Protein AF-0000000068473590 (afdb_homodimer)

Foldseek 3Di:
DAAEEEQEVLLDALNVVLVLVVLVVRHAYEQEEQDQVSSVVSQVVSDDNHHYDHAQLLDLVRLLVVQVVCCVRPNQHAEYEYPWFDFDFAAPVPDDPVNLVSRLSGLAVSLVSNCVNNCVRLLVVLGHEYEREAAPCLCVDDGRGVSNVVNRVNNLVVQLVVQVVCVVSHYHGYYDHDPDSVSSNVVSVVSVVVSVPVVDPVCVVVVCVSPPPPVPVVVPDPCVVPPPPPCPPPPD/DAAEEEQEVLLDDLNVVQVLVVLVVRHAYEQEEQDQVSSVVSQVVSDDNHHYDHAQLLDLVRLLVVQVVCCVRPNQHAEYEYPWFDFDFAAPVPDDPVNLVSRLSGLAVSLVSNCVNNCVRLLVVLGHEYEREAAPCLCVDDGRGVSNVVNRVNNLVVQLVVQVVCVVSHYHGYYDHDPDSVSSNVVSVVSVVVSVPVVDPVCVVVVCRSPPPPCPVVVPDPCVPPPPPPCPPPPD

Nearest PDB structures (foldseek):
  4cqm-assembly1_K  TM=9.915E-01  e=1.851E-31  Homo sapiens
  4cqm-assembly1_J  TM=9.877E-01  e=2.670E-31  Homo sapiens
  4cqm-assembly3_N  TM=9.352E-01  e=2.186E-32  Homo sapiens
  4cqm-assembly2_B  TM=9.357E-01  e=5.554E-31  Homo sapiens
  4cqm-assembly2_C  TM=9.367E-01  e=1.022E-30  Homo sapiens

Organism: Equus asinus (NCBI:txid9793)

Solvent-accessible surface area (backbone atoms only — not comparable to full-atom values): 23561 Å² total; per-residue (Å²): 131,83,51,23,33,38,26,36,24,18,50,45,71,65,19,27,54,48,48,53,56,40,47,75,71,65,36,41,37,37,21,23,20,66,50,44,68,54,6,41,53,40,25,58,73,68,46,85,86,37,39,53,40,56,36,52,50,61,34,63,70,42,41,49,51,45,52,52,51,40,35,75,76,75,36,66,58,38,32,40,34,36,44,45,65,64,80,76,80,37,48,65,79,72,50,50,68,70,56,47,50,51,34,37,29,37,37,26,49,10,47,52,47,50,49,34,59,46,41,61,56,15,55,75,65,48,34,30,40,36,37,38,56,44,31,34,60,26,50,61,25,37,63,30,27,25,62,44,2,15,18,30,17,11,40,50,9,21,35,43,2,44,25,60,52,32,48,89,37,50,32,47,38,41,71,43,54,37,84,42,69,68,53,41,49,51,50,50,50,49,53,52,46,45,65,64,42,60,79,46,86,76,41,71,74,60,56,54,60,66,43,78,63,66,58,58,60,62,52,56,59,59,34,57,73,73,51,70,79,70,72,72,77,63,86,115,133,82,50,23,32,38,26,36,25,17,49,46,70,65,18,26,54,49,47,52,55,41,46,74,70,65,37,40,36,37,21,24,20,67,51,45,69,53,6,40,54,40,25,57,73,67,46,83,86,38,38,51,38,55,36,51,50,61,34,62,68,42,42,49,49,46,52,53,51,41,34,75,74,76,37,66,59,38,32,40,34,37,43,45,66,63,80,76,79,37,48,66,79,71,52,51,67,69,58,48,49,50,34,36,30,38,37,27,48,10,47,52,48,49,49,34,56,44,43,62,57,15,56,74,65,46,35,32,39,36,39,38,57,45,30,33,61,24,48,61,24,36,64,30,26,27,62,44,1,15,20,31,17,12,40,50,9,21,36,44,1,43,25,58,54,32,47,88,37,51,33,47,37,40,70,42,54,35,83,42,71,68,53,41,50,51,48,49,50,49,51,51,46,43,66,65,41,61,77,47,84,75,42,71,75,60,58,54,64,64,44,81,63,69,60,55,60,61,56,57,58,60,37,56,77,75,52,71,77,72,70,74,78,64,86,117

pLDDT: mean 77.6, std 26.52, range [18.22, 98.88]

Secondary structure (DSSP, 8-state):
---EEEEETTTSHHHHHHHHHHHHTT-EEEEEESSHHHHHHHHHHH-SS-EEEE--TT-HHHHHHHHHHHHHHT----EEEE---------GGG--HHHHHHHHIIIIIHHHHHHHHHHHHHHHHT-EEEEEE--HHHHH--TT-HHHHHHHHHHHHHHHHHHHHHGGGTEEEEEE--SSHHHHHHHHHHHHHHHHHTTSTTHHHH-GGGS----SHHHHTHHHHH-TT-------/---EEEEETTTSHHHHHHHHHHHHTT-EEEEEESSHHHHHHHHHHH-SS-EEEE--TT-HHHHHHHHHHHHHHT----EEEE---------GGG--HHHHHHHHIIIIIHHHHHHHHHHHHHHHHT-EEEEEE--HHHHH--TT-HHHHHHHHHHHHHHHHHHHHHGGGTEEEEEE--SSHHHHHHHHHHHHHHHHHTTSGGGGTSGGGSS-----HIIIIIHHHH-TT-------

Radius of gyration: 23.12 Å; Cα contacts (8 Å, |Δi|>4): 925; chains: 2; bounding box: 44×67×56 Å

InterPro domains:
  IPR002347 Short-chain dehydrogenase/reductase SDR [PF00106] (3-178)
  IPR002347 Short-chain dehydrogenase/reductase SDR [PR00080] (75-86)
  IPR002347 Short-chain dehydrogenase/reductase SDR [PR00080] (128-136)
  IPR002347 Short-chain dehydrogenase/reductase SDR [PR00080] (148-167)
  IPR002347 Short-chain dehydrogenase/reductase SDR [PR00081] (4-21)
  IPR002347 Short-chain dehydrogenase/reductase SDR [PR00081] (75-86)
  IPR002347 Short-chain dehydrogenase/reductase SDR [PR00081] (122-138)
  IPR002347 Short-chain dehydrogenase/reductase SDR [PR00081] (148-167)
  IPR002347 Short-chain dehydrogenase/reductase SDR [PR00081] (169-186)
  IPR020904 Short-chain dehydrogenase/reductase, conserved site [PS00061] (135-163)
  IPR036291 NAD(P)-binding domain superfamily [SSF51735] (2-178)
  IPR057326 Ketoreductase domain [SM00822] (3-181)

Structure (mmCIF, N/CA/C/O backbone):
data_AF-0000000068473590-model_v1
#
loop_
_entity.id
_entity.type
_entity.pdbx_description
1 polymer 3-ketoacyl-
#
loop_
_atom_site.group_PDB
_atom_site.id
_atom_site.type_symbol
_atom_site.label_atom_id
_atom_site.label_alt_id
_atom_site.label_comp_id
_atom_site.label_asym_id
_atom_site.label_entity_id
_atom_site.label_seq_id
_atom_site.pdbx_PDB_ins_code
_atom_site.Cartn_x
_atom_site.Cartn_y
_atom_site.Cartn_z
_atom_site.occupancy
_atom_site.B_iso_or_equiv
_atom_site.auth_seq_id
_atom_site.auth_comp_id
_atom_site.auth_asym_id
_atom_site.auth_atom_id
_atom_site.pdbx_PDB_model_num
ATOM 1 N N . MET A 1 1 ? 6.012 -30.812 -19.484 1 49.88 1 MET A N 1
ATOM 2 C CA . MET A 1 1 ? 6.145 -30.359 -18.109 1 49.88 1 MET A CA 1
ATOM 3 C C . MET A 1 1 ? 4.828 -29.781 -17.594 1 49.88 1 MET A C 1
ATOM 5 O O . MET A 1 1 ? 4.082 -29.156 -18.359 1 49.88 1 MET A O 1
ATOM 9 N N . ASP A 1 2 ? 4.285 -30.25 -16.391 1 67.5 2 ASP A N 1
ATOM 10 C CA . ASP A 1 2 ? 2.918 -29.969 -15.961 1 67.5 2 ASP A CA 1
ATOM 11 C C . ASP A 1 2 ? 2.742 -28.484 -15.602 1 67.5 2 ASP A C 1
ATOM 13 O O . ASP A 1 2 ? 3.674 -27.844 -15.109 1 67.5 2 ASP A O 1
ATOM 17 N N . LYS A 1 3 ? 1.815 -27.906 -16.234 1 87.5 3 LYS A N 1
ATOM 18 C CA . LYS A 1 3 ? 1.418 -26.531 -15.961 1 87.5 3 LYS A CA 1
ATOM 19 C C . LYS A 1 3 ? 0.655 -26.422 -14.641 1 87.5 3 LYS A C 1
ATOM 21 O O . LYS A 1 3 ? -0.465 -26.922 -14.523 1 87.5 3 LYS A O 1
ATOM 26 N N . VAL A 1 4 ? 1.404 -25.969 -13.578 1 95.5 4 VAL A N 1
ATOM 27 C CA . VAL A 1 4 ? 0.771 -25.828 -12.273 1 95.5 4 VAL A CA 1
ATOM 28 C C . VAL A 1 4 ? 0.423 -24.359 -12.023 1 95.5 4 VAL A C 1
ATOM 30 O O . VAL A 1 4 ? 1.259 -23.469 -12.219 1 95.5 4 VAL A O 1
ATOM 33 N N . CYS A 1 5 ? -0.823 -24.172 -11.641 1 95.19 5 CYS A N 1
ATOM 34 C CA . CYS A 1 5 ? -1.315 -22.828 -11.344 1 95.19 5 CYS A CA 1
ATOM 35 C C . CYS A 1 5 ? -1.83 -22.734 -9.914 1 95.19 5 CYS A C 1
ATOM 37 O O . CYS A 1 5 ? -2.65 -23.547 -9.492 1 95.19 5 CYS A O 1
ATOM 39 N N . ALA A 1 6 ? -1.298 -21.844 -9.203 1 98.06 6 ALA A N 1
ATOM 40 C CA . ALA A 1 6 ? -1.784 -21.578 -7.855 1 98.06 6 ALA A CA 1
ATOM 41 C C . ALA A 1 6 ? -2.68 -20.328 -7.84 1 98.06 6 ALA A C 1
ATOM 43 O O . ALA A 1 6 ? -2.27 -19.266 -8.281 1 98.06 6 ALA A O 1
ATOM 44 N N . VAL A 1 7 ? -3.887 -20.469 -7.332 1 97 7 VAL A N 1
ATOM 45 C CA . VAL A 1 7 ? -4.828 -19.359 -7.242 1 97 7 VAL A CA 1
ATOM 46 C C . VAL A 1 7 ? -5.148 -19.078 -5.781 1 97 7 VAL A C 1
ATOM 48 O O . VAL A 1 7 ? -6.016 -19.719 -5.188 1 97 7 VAL A O 1
ATOM 51 N N . PHE A 1 8 ? -4.488 -18.141 -5.227 1 98.56 8 PHE A N 1
ATOM 52 C CA . PHE A 1 8 ? -4.848 -17.672 -3.893 1 98.56 8 PHE A CA 1
ATOM 53 C C . PHE A 1 8 ? -6.129 -16.844 -3.941 1 98.56 8 PHE A C 1
ATOM 55 O O . PHE A 1 8 ? -6.219 -15.875 -4.699 1 98.56 8 PHE A O 1
ATOM 62 N N . GLY A 1 9 ? -7.059 -17.219 -3.121 1 96.94 9 GLY A N 1
ATOM 63 C CA . GLY A 1 9 ? -8.398 -16.672 -3.258 1 96.94 9 GLY A CA 1
ATOM 64 C C . GLY A 1 9 ? -9.203 -17.312 -4.367 1 96.94 9 GLY A C 1
ATOM 65 O O . GLY A 1 9 ? -10.008 -16.656 -5.027 1 96.94 9 GLY A O 1
ATOM 66 N N . GLY A 1 10 ? -8.961 -18.547 -4.586 1 95.31 10 GLY A N 1
ATOM 67 C CA . GLY A 1 10 ? -9.531 -19.234 -5.738 1 95.31 10 GLY A CA 1
ATOM 68 C C . GLY A 1 10 ? -10.914 -19.812 -5.469 1 95.31 10 GLY A C 1
ATOM 69 O O . GLY A 1 10 ? -11.539 -20.375 -6.367 1 95.31 10 GLY A O 1
ATOM 70 N N . SER A 1 11 ? -11.422 -19.609 -4.266 1 94.12 11 SER A N 1
ATOM 71 C CA . SER A 1 11 ? -12.664 -20.297 -3.904 1 94.12 11 SER A CA 1
ATOM 72 C C . SER A 1 11 ? -13.883 -19.438 -4.254 1 94.12 11 SER A C 1
ATOM 74 O O . SER A 1 11 ? -15.016 -19.922 -4.246 1 94.12 11 SER A O 1
ATOM 76 N N . ARG A 1 12 ? -13.68 -18.172 -4.531 1 88.5 12 ARG A N 1
ATOM 77 C CA . ARG A 1 12 ? -14.82 -17.312 -4.84 1 88.5 12 ARG A CA 1
ATOM 78 C C . ARG A 1 12 ? -14.406 -16.172 -5.777 1 88.5 12 ARG A C 1
ATOM 80 O O . ARG A 1 12 ? -13.219 -15.992 -6.047 1 88.5 12 ARG A O 1
ATOM 87 N N . GLY A 1 13 ? -15.383 -15.594 -6.391 1 83.25 13 GLY A N 1
ATOM 88 C CA . GLY A 1 13 ? -15.188 -14.359 -7.129 1 83.25 13 GLY A CA 1
ATOM 89 C C . GLY A 1 13 ? -14.273 -14.523 -8.328 1 83.25 13 GLY A C 1
ATOM 90 O O . GLY A 1 13 ? -14.422 -15.469 -9.102 1 83.25 13 GLY A O 1
ATOM 91 N N . ILE A 1 14 ? -13.383 -13.523 -8.406 1 81 14 ILE A N 1
ATOM 92 C CA . ILE A 1 14 ? -12.469 -13.453 -9.539 1 81 14 ILE A CA 1
ATOM 93 C C . ILE A 1 14 ? -11.539 -14.664 -9.531 1 81 14 ILE A C 1
ATOM 95 O O . ILE A 1 14 ? -11.281 -15.266 -10.57 1 81 14 ILE A O 1
ATOM 99 N N . GLY A 1 15 ? -11.109 -15.055 -8.359 1 88.88 15 GLY A N 1
ATOM 100 C CA . GLY A 1 15 ? -10.219 -16.203 -8.242 1 88.88 15 GLY A CA 1
ATOM 101 C C . GLY A 1 15 ? -10.859 -17.5 -8.719 1 88.88 15 GLY A C 1
ATOM 102 O O . GLY A 1 15 ? -10.219 -18.281 -9.414 1 88.88 15 GLY A O 1
ATOM 103 N N . ARG A 1 16 ? -12.062 -17.625 -8.383 1 89.5 16 ARG A N 1
ATOM 104 C CA . ARG A 1 16 ? -12.781 -18.812 -8.812 1 89.5 16 ARG A CA 1
ATOM 105 C C . ARG A 1 16 ? -12.969 -18.828 -10.328 1 89.5 16 ARG A C 1
ATOM 107 O O . ARG A 1 16 ? -12.805 -19.875 -10.969 1 89.5 16 ARG A O 1
ATOM 114 N N . ALA A 1 17 ? -13.297 -17.688 -10.906 1 83.31 17 ALA A N 1
ATOM 115 C CA . ALA A 1 17 ? -13.469 -17.578 -12.352 1 83.31 17 ALA A CA 1
ATOM 116 C C . ALA A 1 17 ? -12.156 -17.875 -13.086 1 83.31 17 ALA A C 1
ATOM 118 O O . ALA A 1 17 ? -12.156 -18.562 -14.102 1 83.31 17 ALA A O 1
ATOM 119 N N . VAL A 1 18 ? -11.07 -17.406 -12.547 1 84.69 18 VAL A N 1
ATOM 120 C CA . VAL A 1 18 ? -9.758 -17.656 -13.141 1 84.69 18 VAL A CA 1
ATOM 121 C C . VAL A 1 18 ? -9.422 -19.141 -13.039 1 84.69 18 VAL A C 1
ATOM 123 O O . VAL A 1 18 ? -8.922 -19.734 -14 1 84.69 18 VAL A O 1
ATOM 126 N N . ALA A 1 19 ? -9.766 -19.719 -11.922 1 90.69 19 ALA A N 1
ATOM 127 C CA . ALA A 1 19 ? -9.516 -21.141 -11.727 1 90.69 19 ALA A CA 1
ATOM 128 C C . ALA A 1 19 ? -10.266 -21.969 -12.758 1 90.69 19 ALA A C 1
ATOM 130 O O . ALA A 1 19 ? -9.703 -22.906 -13.344 1 90.69 19 ALA A O 1
ATOM 131 N N . GLN A 1 20 ? -11.492 -21.625 -12.992 1 86.5 20 GLN A N 1
ATOM 132 C CA . GLN A 1 20 ? -12.305 -22.344 -13.969 1 86.5 20 GLN A CA 1
ATOM 133 C C . GLN A 1 20 ? -11.688 -22.234 -15.367 1 86.5 20 GLN A C 1
ATOM 135 O O . GLN A 1 20 ? -11.594 -23.234 -16.078 1 86.5 20 GLN A O 1
ATOM 140 N N . LEU A 1 21 ? -11.281 -21.062 -15.68 1 81.62 21 LEU A N 1
ATOM 141 C CA . LEU A 1 21 ? -10.672 -20.828 -16.984 1 81.62 21 LEU A CA 1
ATOM 142 C C . LEU A 1 21 ? -9.383 -21.625 -17.141 1 81.62 21 LEU A C 1
ATOM 144 O O . LEU A 1 21 ? -9.172 -22.297 -18.156 1 81.62 21 LEU A O 1
ATOM 148 N N . MET A 1 22 ? -8.562 -21.656 -16.125 1 87.31 22 MET A N 1
ATOM 149 C CA . MET A 1 22 ? -7.266 -22.312 -16.188 1 87.31 22 MET A CA 1
ATOM 150 C C . MET A 1 22 ? -7.434 -23.828 -16.203 1 87.31 22 MET A C 1
ATOM 152 O O . MET A 1 22 ? -6.645 -24.547 -16.828 1 87.31 22 MET A O 1
ATOM 156 N N . ALA A 1 23 ? -8.445 -24.281 -15.484 1 89.75 23 ALA A N 1
ATOM 157 C CA . ALA A 1 23 ? -8.742 -25.719 -15.531 1 89.75 23 ALA A CA 1
ATOM 158 C C . ALA A 1 23 ? -9.086 -26.156 -16.953 1 89.75 23 ALA A C 1
ATOM 160 O O . ALA A 1 23 ? -8.617 -27.203 -17.406 1 89.75 23 ALA A O 1
ATOM 161 N N . ARG A 1 24 ? -9.805 -25.359 -17.594 1 82.19 24 ARG A N 1
ATOM 162 C CA . ARG A 1 24 ? -10.203 -25.672 -18.969 1 82.19 24 ARG A CA 1
ATOM 163 C C . ARG A 1 24 ? -9 -25.641 -19.906 1 82.19 24 ARG A C 1
ATOM 165 O O . ARG A 1 24 ? -9 -26.312 -20.938 1 82.19 24 ARG A O 1
ATOM 172 N N . LYS A 1 25 ? -8.016 -24.938 -19.516 1 81.25 25 LYS A N 1
ATOM 173 C CA . LYS A 1 25 ? -6.82 -24.812 -20.328 1 81.25 25 LYS A CA 1
ATOM 174 C C . LYS A 1 25 ? -5.816 -25.922 -20.016 1 81.25 25 LYS A C 1
ATOM 176 O O . LYS A 1 25 ? -4.707 -25.922 -20.547 1 81.25 25 LYS A O 1
ATOM 181 N N . GLY A 1 26 ? -6.133 -26.734 -19.078 1 87.88 26 GLY A N 1
ATOM 182 C CA . GLY A 1 26 ? -5.348 -27.938 -18.859 1 87.88 26 GLY A CA 1
ATOM 183 C C . GLY A 1 26 ? -4.363 -27.797 -17.719 1 87.88 26 GLY A C 1
ATOM 184 O O . GLY A 1 26 ? -3.514 -28.672 -17.516 1 87.88 26 GLY A O 1
ATOM 185 N N . TYR A 1 27 ? -4.453 -26.766 -16.984 1 90.19 27 TYR A N 1
ATOM 186 C CA . TYR A 1 27 ? -3.576 -26.594 -15.828 1 90.19 27 TYR A CA 1
ATOM 187 C C . TYR A 1 27 ? -4.012 -27.5 -14.68 1 90.19 27 TYR A C 1
ATOM 189 O O . TYR A 1 27 ? -5.203 -27.75 -14.5 1 90.19 27 TYR A O 1
ATOM 197 N N . ARG A 1 28 ? -3.047 -27.953 -13.984 1 95.5 28 ARG A N 1
ATOM 198 C CA . ARG A 1 28 ? -3.309 -28.5 -12.648 1 95.5 28 ARG A CA 1
ATOM 199 C C . ARG A 1 28 ? -3.359 -27.375 -11.609 1 95.5 28 ARG A C 1
ATOM 201 O O . ARG A 1 28 ? -2.395 -26.625 -11.453 1 95.5 28 ARG A O 1
ATOM 208 N N . LEU A 1 29 ? -4.469 -27.312 -10.867 1 97 29 LEU A N 1
ATOM 209 C CA . LEU A 1 29 ? -4.703 -26.125 -10.062 1 97 29 LEU A CA 1
ATOM 210 C C . LEU A 1 29 ? -4.555 -26.438 -8.578 1 97 29 LEU A C 1
ATOM 212 O O . LEU A 1 29 ? -4.969 -27.5 -8.117 1 97 29 LEU A O 1
ATOM 216 N N . ALA A 1 30 ? -3.934 -25.516 -7.918 1 98.56 30 ALA A N 1
ATOM 217 C CA . ALA A 1 30 ? -4.059 -25.375 -6.469 1 98.56 30 ALA A CA 1
ATOM 218 C C . ALA A 1 30 ? -5.027 -24.266 -6.102 1 98.56 30 ALA A C 1
ATOM 220 O O . ALA A 1 30 ? -4.781 -23.094 -6.418 1 98.56 30 ALA A O 1
ATOM 221 N N . ILE A 1 31 ? -6.141 -24.641 -5.488 1 98.44 31 ILE A N 1
ATOM 222 C CA . ILE A 1 31 ? -7.117 -23.672 -5.008 1 98.44 31 ILE A CA 1
ATOM 223 C C . ILE A 1 31 ? -6.859 -23.359 -3.535 1 98.44 31 ILE A C 1
ATOM 225 O O . ILE A 1 31 ? -6.984 -24.234 -2.682 1 98.44 31 ILE A O 1
ATOM 229 N N . ILE A 1 32 ? -6.52 -22.094 -3.256 1 98.75 32 ILE A N 1
ATOM 230 C CA . ILE A 1 32 ? -6.141 -21.766 -1.888 1 98.75 32 ILE A CA 1
ATOM 231 C C . ILE A 1 32 ? -7.141 -20.766 -1.31 1 98.75 32 ILE A C 1
ATOM 233 O O . ILE A 1 32 ? -7.512 -19.797 -1.973 1 98.75 32 ILE A O 1
ATOM 237 N N . ALA A 1 33 ? -7.598 -21 -0.138 1 98.19 33 ALA A N 1
ATOM 238 C CA . ALA A 1 33 ? -8.438 -20.109 0.655 1 98.19 33 ALA A CA 1
ATOM 239 C C . ALA A 1 33 ? -8.156 -20.266 2.145 1 98.19 33 ALA A C 1
ATOM 241 O O . ALA A 1 33 ? -7.484 -21.219 2.559 1 98.19 33 ALA A O 1
ATOM 242 N N . ARG A 1 34 ? -8.602 -19.328 2.861 1 97.19 34 ARG A N 1
ATOM 243 C CA . ARG A 1 34 ? -8.422 -19.438 4.305 1 97.19 34 ARG A CA 1
ATOM 244 C C . ARG A 1 34 ? -9.172 -20.641 4.859 1 97.19 34 ARG A C 1
ATOM 246 O O . ARG A 1 34 ? -8.656 -21.344 5.73 1 97.19 34 ARG A O 1
ATOM 253 N N . ASN A 1 35 ? -10.375 -20.828 4.363 1 96.88 35 ASN A N 1
ATOM 254 C CA . ASN A 1 35 ? -11.211 -21.953 4.754 1 96.88 35 ASN A CA 1
ATOM 255 C C . ASN A 1 35 ? -11 -23.156 3.832 1 96.88 35 ASN A C 1
ATOM 257 O O . ASN A 1 35 ? -11.359 -23.109 2.654 1 96.88 35 ASN A O 1
ATOM 261 N N . LEU A 1 36 ? -10.531 -24.25 4.41 1 98 36 LEU A N 1
ATOM 262 C CA . LEU A 1 36 ? -10.18 -25.422 3.615 1 98 36 LEU A CA 1
ATOM 263 C C . LEU A 1 36 ? -11.414 -26.047 2.973 1 98 36 LEU A C 1
ATOM 265 O O . LEU A 1 36 ? -11.367 -26.484 1.819 1 98 36 LEU A O 1
ATOM 269 N N . ASP A 1 37 ? -12.508 -26.062 3.666 1 97.94 37 ASP A N 1
ATOM 270 C CA . ASP A 1 37 ? -13.719 -26.688 3.141 1 97.94 37 ASP A CA 1
ATOM 271 C C . ASP A 1 37 ? -14.234 -25.953 1.914 1 97.94 37 ASP A C 1
ATOM 273 O O . ASP A 1 37 ? -14.695 -26.562 0.952 1 97.94 37 ASP A O 1
ATOM 277 N N . VAL A 1 38 ? -14.148 -24.656 1.978 1 97.25 38 VAL A N 1
ATOM 278 C CA . VAL A 1 38 ? -14.594 -23.844 0.857 1 97.25 38 VAL A CA 1
ATOM 279 C C . VAL A 1 38 ? -13.664 -24.047 -0.336 1 97.25 38 VAL A C 1
ATOM 281 O O . VAL A 1 38 ? -14.117 -24.109 -1.48 1 97.25 38 VAL A O 1
ATOM 284 N N . ALA A 1 39 ? -12.406 -24.172 -0.059 1 98.19 39 ALA A N 1
ATOM 285 C CA . ALA A 1 39 ? -11.43 -24.438 -1.111 1 98.19 39 ALA A CA 1
ATOM 286 C C . ALA A 1 39 ? -11.656 -25.797 -1.739 1 98.19 39 ALA A C 1
ATOM 288 O O . ALA A 1 39 ? -11.578 -25.953 -2.961 1 98.19 39 ALA A O 1
ATOM 289 N N . LYS A 1 40 ? -11.938 -26.797 -0.949 1 98 40 LYS A N 1
ATOM 290 C CA . LYS A 1 40 ? -12.195 -28.141 -1.429 1 98 40 LYS A CA 1
ATOM 291 C C . LYS A 1 40 ? -13.43 -28.188 -2.318 1 98 40 LYS A C 1
ATOM 293 O O . LYS A 1 40 ? -13.438 -28.859 -3.35 1 98 40 LYS A O 1
ATOM 298 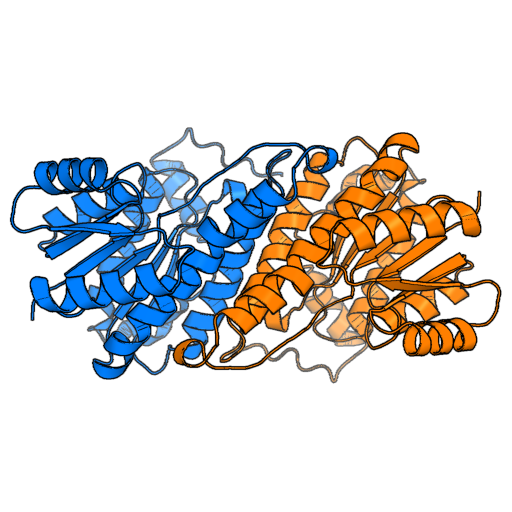N N . ALA A 1 41 ? -14.43 -27.484 -1.838 1 97.5 41 ALA A N 1
ATOM 299 C CA . ALA A 1 41 ? -15.648 -27.438 -2.643 1 97.5 41 ALA A CA 1
ATOM 300 C C . ALA A 1 41 ? -15.375 -26.844 -4.016 1 97.5 41 ALA A C 1
ATOM 302 O O . ALA A 1 41 ? -15.828 -27.375 -5.035 1 97.5 41 ALA A O 1
ATOM 303 N N . ALA A 1 42 ? -14.602 -25.797 -4.051 1 96.75 42 ALA A N 1
ATOM 304 C CA . ALA A 1 42 ? -14.266 -25.125 -5.309 1 96.75 42 ALA A CA 1
ATOM 305 C C . ALA A 1 42 ? -13.406 -26.031 -6.191 1 96.75 42 ALA A C 1
ATOM 307 O O . ALA A 1 42 ? -13.641 -26.125 -7.398 1 96.75 42 ALA A O 1
ATOM 308 N N . ALA A 1 43 ? -12.438 -26.656 -5.613 1 97.75 43 ALA A N 1
ATOM 309 C CA . ALA A 1 43 ? -11.586 -27.578 -6.363 1 97.75 43 ALA A CA 1
ATOM 310 C C . ALA A 1 43 ? -12.406 -28.734 -6.926 1 97.75 43 ALA A C 1
ATOM 312 O O . ALA A 1 43 ? -12.188 -29.172 -8.062 1 97.75 43 ALA A O 1
ATOM 313 N N . GLY A 1 44 ? -13.312 -29.25 -6.172 1 96.69 44 GLY A N 1
ATOM 314 C CA . GLY A 1 44 ? -14.164 -30.344 -6.598 1 96.69 44 GLY A CA 1
ATOM 315 C C . GLY A 1 44 ? -15.039 -30 -7.785 1 96.69 44 GLY A C 1
ATOM 316 O O . GLY A 1 44 ? -15.258 -30.828 -8.672 1 96.69 44 GLY A O 1
ATOM 317 N N . GLU A 1 45 ? -15.531 -28.797 -7.754 1 95.19 45 GLU A N 1
ATOM 318 C CA . GLU A 1 45 ? -16.391 -28.344 -8.836 1 95.19 45 GLU A CA 1
ATOM 319 C C . GLU A 1 45 ? -15.641 -28.281 -10.164 1 95.19 45 GLU A C 1
ATOM 321 O O . GLU A 1 45 ? -16.25 -28.375 -11.234 1 95.19 45 GLU A O 1
ATOM 326 N N . LEU A 1 46 ? -14.398 -28.047 -10.133 1 93.81 46 LEU A N 1
ATOM 327 C CA . LEU A 1 46 ? -13.586 -27.969 -11.344 1 93.81 46 LEU A CA 1
ATOM 328 C C . LEU A 1 46 ? -13.398 -29.344 -11.977 1 93.81 46 LEU A C 1
ATOM 330 O O . LEU A 1 46 ? -13.133 -29.438 -13.172 1 93.81 46 LEU A O 1
ATOM 334 N N . GLY A 1 47 ? -13.461 -30.344 -11.133 1 89.25 47 GLY A N 1
ATOM 335 C CA . GLY A 1 47 ? -13.164 -31.688 -11.625 1 89.25 47 GLY A CA 1
ATOM 336 C C . GLY A 1 47 ? -11.68 -31.938 -11.812 1 89.25 47 GLY A C 1
ATOM 337 O O . GLY A 1 47 ? -10.875 -31 -11.727 1 89.25 47 GLY A O 1
ATOM 338 N N . GLY A 1 48 ? -11.273 -33.125 -11.945 1 87.56 48 GLY A N 1
ATOM 339 C CA . GLY A 1 48 ? -9.891 -33.5 -12.227 1 87.56 48 GLY A CA 1
ATOM 340 C C . GLY A 1 48 ? -9.039 -33.594 -10.969 1 87.56 48 GLY A C 1
ATOM 341 O O . GLY A 1 48 ? -9.555 -33.844 -9.883 1 87.56 48 GLY A O 1
ATOM 342 N N . ASP A 1 49 ? -7.723 -33.344 -11.133 1 90.88 49 ASP A N 1
ATOM 343 C CA . ASP A 1 49 ? -6.746 -33.562 -10.062 1 90.88 49 ASP A CA 1
ATOM 344 C C . ASP A 1 49 ? -6.297 -32.219 -9.469 1 90.88 49 ASP A C 1
ATOM 346 O O . ASP A 1 49 ? -5.109 -32.031 -9.219 1 90.88 49 ASP A O 1
ATOM 350 N N . HIS A 1 50 ? -7.25 -31.391 -9.359 1 97.12 50 HIS A N 1
ATOM 351 C CA . HIS A 1 50 ? -6.953 -30.125 -8.688 1 97.12 50 HIS A CA 1
ATOM 352 C C . HIS A 1 50 ? -6.961 -30.297 -7.168 1 97.12 50 HIS A C 1
ATOM 354 O O . HIS A 1 50 ? -7.695 -31.141 -6.641 1 97.12 50 HIS A O 1
ATOM 360 N N . LEU A 1 51 ? -6.129 -29.531 -6.469 1 98.19 51 LEU A N 1
ATOM 361 C CA . LEU A 1 51 ? -5.992 -29.672 -5.027 1 98.19 51 LEU A CA 1
ATOM 362 C C . LEU A 1 51 ? -6.395 -28.391 -4.305 1 98.19 51 LEU A C 1
ATOM 364 O O . LEU A 1 51 ? -6.344 -27.312 -4.891 1 98.19 51 LEU A O 1
ATOM 368 N N . ALA A 1 52 ? -6.855 -28.609 -3.096 1 98.56 52 ALA A N 1
ATOM 369 C CA . ALA A 1 52 ? -7.238 -27.5 -2.236 1 98.56 52 ALA A CA 1
ATOM 370 C C . ALA A 1 52 ? -6.289 -27.359 -1.05 1 98.56 52 ALA A C 1
ATOM 372 O O . ALA A 1 52 ? -5.832 -28.359 -0.497 1 98.56 52 ALA A O 1
ATOM 373 N N . PHE A 1 53 ? -6.012 -26.125 -0.709 1 98.75 53 PHE A N 1
ATOM 374 C CA . PHE A 1 53 ? -5.16 -25.859 0.442 1 98.75 53 PHE A CA 1
ATOM 375 C C . PHE A 1 53 ? -5.734 -24.719 1.284 1 98.75 53 PHE A C 1
ATOM 377 O O . PHE A 1 53 ? -6.43 -23.844 0.765 1 98.75 53 PHE A O 1
ATOM 384 N N . SER A 1 54 ? -5.5 -24.75 2.576 1 98.62 54 SER A N 1
ATOM 385 C CA . SER A 1 54 ? -5.805 -23.641 3.479 1 98.62 54 SER A CA 1
ATOM 386 C C . SER A 1 54 ? -4.574 -22.781 3.732 1 98.62 54 SER A C 1
ATOM 388 O O . SER A 1 54 ? -3.482 -23.312 3.971 1 98.62 54 SER A O 1
ATOM 390 N N . CYS A 1 55 ? -4.789 -21.438 3.643 1 98.75 55 CYS A N 1
ATOM 391 C CA . CYS A 1 55 ? -3.664 -20.531 3.857 1 98.75 55 CYS A CA 1
ATOM 392 C C . CYS A 1 55 ? -4.148 -19.141 4.211 1 98.75 55 CYS A C 1
ATOM 394 O O . CYS A 1 55 ? -4.996 -18.578 3.516 1 98.75 55 CYS A O 1
ATOM 396 N N . ASP A 1 56 ? -3.709 -18.672 5.305 1 98.62 56 ASP A N 1
ATOM 397 C CA . ASP A 1 56 ? -3.773 -17.234 5.547 1 98.62 56 ASP A CA 1
ATOM 398 C C . ASP A 1 56 ? -2.572 -16.516 4.93 1 98.62 56 ASP A C 1
ATOM 400 O O . ASP A 1 56 ? -1.453 -16.625 5.434 1 98.62 56 ASP A O 1
ATOM 404 N N . VAL A 1 57 ? -2.838 -15.727 3.908 1 98.62 57 VAL A N 1
ATOM 405 C CA . VAL A 1 57 ? -1.752 -15.172 3.107 1 98.62 57 VAL A CA 1
ATOM 406 C C . VAL A 1 57 ? -0.984 -14.133 3.926 1 98.62 57 VAL A C 1
ATOM 408 O O . VAL A 1 57 ? 0.121 -13.734 3.553 1 98.62 57 VAL A O 1
ATOM 411 N N . ALA A 1 58 ? -1.556 -13.641 5.008 1 98.25 58 ALA A N 1
ATOM 412 C CA . ALA A 1 58 ? -0.9 -12.641 5.848 1 98.25 58 ALA A CA 1
ATOM 413 C C . ALA A 1 58 ? 0.141 -13.289 6.758 1 98.25 58 ALA A C 1
ATOM 415 O O . ALA A 1 58 ? 0.874 -12.594 7.461 1 98.25 58 ALA A O 1
ATOM 416 N N . LYS A 1 59 ? 0.177 -14.586 6.762 1 98.5 59 LYS A N 1
ATOM 417 C CA . LYS A 1 59 ? 1.117 -15.32 7.605 1 98.5 59 LYS A CA 1
ATOM 418 C C . LYS A 1 59 ? 2.201 -15.992 6.766 1 98.5 59 LYS A C 1
ATOM 420 O O . LYS A 1 59 ? 1.945 -16.984 6.094 1 98.5 59 LYS A O 1
ATOM 425 N N . GLU A 1 60 ? 3.371 -15.539 6.957 1 98.25 60 GLU A N 1
ATOM 426 C CA . GLU A 1 60 ? 4.484 -15.984 6.121 1 98.25 60 GLU A CA 1
ATOM 427 C C . GLU A 1 60 ? 4.672 -17.5 6.219 1 98.25 60 GLU A C 1
ATOM 429 O O . GLU A 1 60 ? 4.875 -18.172 5.203 1 98.25 60 GLU A O 1
ATOM 434 N N . HIS A 1 61 ? 4.652 -18 7.422 1 98.38 61 HIS A N 1
ATOM 435 C CA . HIS A 1 61 ? 4.902 -19.422 7.602 1 98.38 61 HIS A CA 1
ATOM 436 C C . HIS A 1 61 ? 3.84 -20.266 6.902 1 98.38 61 HIS A C 1
ATOM 438 O O . HIS A 1 61 ? 4.141 -21.328 6.359 1 98.38 61 HIS A O 1
ATOM 444 N N . GLU A 1 62 ? 2.574 -19.812 6.879 1 98.69 62 GLU A N 1
ATOM 445 C CA . GLU A 1 62 ? 1.526 -20.547 6.168 1 98.69 62 GLU A CA 1
ATOM 446 C C . GLU A 1 62 ? 1.753 -20.5 4.66 1 98.69 62 GLU A C 1
ATOM 448 O O . GLU A 1 62 ? 1.562 -21.5 3.969 1 98.69 62 GLU A O 1
ATOM 453 N N . VAL A 1 63 ? 2.195 -19.359 4.156 1 98.81 63 VAL A N 1
ATOM 454 C CA . VAL A 1 63 ? 2.477 -19.203 2.73 1 98.81 63 VAL A CA 1
ATOM 455 C C . VAL A 1 63 ? 3.6 -20.156 2.322 1 98.81 63 VAL A C 1
ATOM 457 O O . VAL A 1 63 ? 3.473 -20.891 1.34 1 98.81 63 VAL A O 1
ATOM 460 N N . GLN A 1 64 ? 4.629 -20.188 3.102 1 98.38 64 GLN A N 1
ATOM 461 C CA . GLN A 1 64 ? 5.77 -21.047 2.803 1 98.38 64 GLN A CA 1
ATOM 462 C C . GLN A 1 64 ? 5.367 -22.516 2.828 1 98.38 64 GLN A C 1
ATOM 464 O O . GLN A 1 64 ? 5.703 -23.281 1.914 1 98.38 64 GLN A O 1
ATOM 469 N N . ASN A 1 65 ? 4.645 -22.906 3.816 1 98.44 65 ASN A N 1
ATOM 470 C CA . ASN A 1 65 ? 4.195 -24.281 3.939 1 98.44 65 ASN A CA 1
ATOM 471 C C . ASN A 1 65 ? 3.297 -24.688 2.773 1 98.44 65 ASN A C 1
ATOM 473 O O . ASN A 1 65 ? 3.395 -25.812 2.266 1 98.44 65 ASN A O 1
ATOM 477 N N . THR A 1 66 ? 2.432 -23.797 2.422 1 98.75 66 THR A N 1
ATOM 478 C CA . THR A 1 66 ? 1.507 -24.078 1.329 1 98.75 66 THR A CA 1
ATOM 479 C C . THR A 1 66 ? 2.264 -24.297 0.022 1 98.75 66 THR A C 1
ATOM 481 O O . THR A 1 66 ? 1.956 -25.219 -0.734 1 98.75 66 THR A O 1
ATOM 484 N N . PHE A 1 67 ? 3.273 -23.5 -0.261 1 98.44 67 PHE A N 1
ATOM 485 C CA . PHE A 1 67 ? 4.066 -23.672 -1.475 1 98.44 67 PHE A CA 1
ATOM 486 C C . PHE A 1 67 ? 4.828 -24.984 -1.448 1 98.44 67 PHE A C 1
ATOM 488 O O . PHE A 1 67 ? 4.953 -25.656 -2.475 1 98.44 67 PHE A O 1
ATOM 495 N N . GLU A 1 68 ? 5.348 -25.328 -0.279 1 97.88 68 GLU A N 1
ATOM 496 C CA . GLU A 1 68 ? 6.035 -26.609 -0.148 1 97.88 68 GLU A CA 1
ATOM 497 C C . GLU A 1 68 ? 5.09 -27.766 -0.437 1 97.88 68 GLU A C 1
ATOM 499 O O . GLU A 1 68 ? 5.441 -28.703 -1.168 1 97.88 68 GLU A O 1
ATOM 504 N N . GLU A 1 69 ? 3.93 -27.688 0.102 1 97.94 69 GLU A N 1
ATOM 505 C CA . GLU A 1 69 ? 2.939 -28.75 -0.11 1 97.94 69 GLU A CA 1
ATOM 506 C C . GLU A 1 69 ? 2.506 -28.812 -1.572 1 97.94 69 GLU A C 1
ATOM 508 O O . GLU A 1 69 ? 2.33 -29.891 -2.127 1 97.94 69 GLU A O 1
ATOM 513 N N . MET A 1 70 ? 2.289 -27.641 -2.182 1 97.38 70 MET A N 1
ATOM 514 C CA . MET A 1 70 ? 1.926 -27.609 -3.596 1 97.38 70 MET A CA 1
ATOM 515 C C . MET A 1 70 ? 3.006 -28.266 -4.453 1 97.38 70 MET A C 1
ATOM 517 O O . MET A 1 70 ? 2.703 -29.062 -5.336 1 97.38 70 MET A O 1
ATOM 521 N N . GLU A 1 71 ? 4.207 -27.891 -4.148 1 95.69 71 GLU A N 1
ATOM 522 C CA . GLU A 1 71 ? 5.312 -28.453 -4.926 1 95.69 71 GLU A CA 1
ATOM 523 C C . GLU A 1 71 ? 5.398 -29.969 -4.77 1 95.69 71 GLU A C 1
ATOM 525 O O . GLU A 1 71 ? 5.633 -30.672 -5.746 1 95.69 71 GLU A O 1
ATOM 530 N N . LYS A 1 72 ? 5.211 -30.453 -3.594 1 96.31 72 LYS A N 1
ATOM 531 C CA . LYS A 1 72 ? 5.285 -31.875 -3.305 1 96.31 72 LYS A CA 1
ATOM 532 C C . LYS A 1 72 ? 4.172 -32.656 -4.02 1 96.31 72 LYS A C 1
ATOM 534 O O . LYS A 1 72 ? 4.395 -33.75 -4.523 1 96.31 72 LYS A O 1
ATOM 539 N N . ASN A 1 73 ? 3.016 -32.062 -4.148 1 96.12 73 ASN A N 1
ATOM 540 C CA . ASN A 1 73 ? 1.84 -32.812 -4.582 1 96.12 73 ASN A CA 1
ATOM 541 C C . ASN A 1 73 ? 1.489 -32.5 -6.039 1 96.12 73 ASN A C 1
ATOM 543 O O . ASN A 1 73 ? 0.88 -33.344 -6.719 1 96.12 73 ASN A O 1
ATOM 547 N N . LEU A 1 74 ? 1.834 -31.344 -6.496 1 95.5 74 LEU A N 1
ATOM 548 C CA . LEU A 1 74 ? 1.433 -30.922 -7.836 1 95.5 74 LEU A CA 1
ATOM 549 C C . LEU A 1 74 ? 2.652 -30.688 -8.719 1 95.5 74 LEU A C 1
ATOM 551 O O . LEU A 1 74 ? 2.615 -30.969 -9.922 1 95.5 74 LEU A O 1
ATOM 555 N N . GLY A 1 75 ? 3.732 -30.266 -8.133 1 94.81 75 GLY A N 1
ATOM 556 C CA . GLY A 1 75 ? 4.91 -29.812 -8.859 1 94.81 75 GLY A CA 1
ATOM 557 C C . GLY A 1 75 ? 5.156 -28.312 -8.734 1 94.81 75 GLY A C 1
ATOM 558 O O . GLY A 1 75 ? 4.426 -27.625 -8.023 1 94.81 75 GLY A O 1
ATOM 559 N N . PRO A 1 76 ? 6.191 -27.844 -9.391 1 95.12 76 PRO A N 1
ATOM 560 C CA . PRO A 1 76 ? 6.547 -26.422 -9.281 1 95.12 76 PRO A CA 1
ATOM 561 C C . PRO A 1 76 ? 5.48 -25.516 -9.875 1 95.12 76 PRO A C 1
ATOM 563 O O . PRO A 1 76 ? 4.977 -25.766 -10.977 1 95.12 76 PRO A O 1
ATOM 566 N N . VAL A 1 77 ? 5.23 -24.438 -9.156 1 95.88 77 VAL A N 1
ATOM 567 C CA . VAL A 1 77 ? 4.234 -23.453 -9.602 1 95.88 77 VAL A CA 1
ATOM 568 C C . VAL A 1 77 ? 4.836 -22.562 -10.68 1 95.88 77 VAL A C 1
ATOM 570 O O . VAL A 1 77 ? 5.863 -21.906 -10.453 1 95.88 77 VAL A O 1
ATOM 573 N N . ASN A 1 78 ? 4.199 -22.516 -11.773 1 91.94 78 ASN A N 1
ATOM 574 C CA . ASN A 1 78 ? 4.703 -21.656 -12.836 1 91.94 78 ASN A CA 1
ATOM 575 C C . ASN A 1 78 ? 3.734 -20.516 -13.141 1 91.94 78 ASN A C 1
ATOM 577 O O . ASN A 1 78 ? 4.078 -19.578 -13.852 1 91.94 78 ASN A O 1
ATOM 581 N N . PHE A 1 79 ? 2.498 -20.625 -12.633 1 92.69 79 PHE A N 1
ATOM 582 C CA . PHE A 1 79 ? 1.501 -19.562 -12.758 1 92.69 79 PHE A CA 1
ATOM 583 C C . PHE A 1 79 ? 0.874 -19.25 -11.406 1 92.69 79 PHE A C 1
ATOM 585 O O . PHE A 1 79 ? 0.304 -20.125 -10.758 1 92.69 79 PHE A O 1
ATOM 592 N N . LEU A 1 80 ? 1.048 -18.031 -10.992 1 96.44 80 LEU A N 1
ATOM 593 C CA . LEU A 1 80 ? 0.534 -17.578 -9.703 1 96.44 80 LEU A CA 1
ATOM 594 C C . LEU A 1 80 ? -0.526 -16.5 -9.875 1 96.44 80 LEU A C 1
ATOM 596 O O . LEU A 1 80 ? -0.298 -15.516 -10.578 1 96.44 80 LEU A O 1
ATOM 600 N N . VAL A 1 81 ? -1.667 -16.703 -9.289 1 93.69 81 VAL A N 1
ATOM 601 C CA . VAL A 1 81 ? -2.736 -15.719 -9.273 1 93.69 81 VAL A CA 1
ATOM 602 C C . VAL A 1 81 ? -3.043 -15.312 -7.832 1 93.69 81 VAL A C 1
ATOM 604 O O . VAL A 1 81 ? -3.438 -16.141 -7.02 1 93.69 81 VAL A O 1
ATOM 607 N N . ASN A 1 82 ? -2.816 -14.086 -7.582 1 96.44 82 ASN A N 1
ATOM 608 C CA . ASN A 1 82 ? -3.18 -13.523 -6.285 1 96.44 82 ASN A CA 1
ATOM 609 C C . ASN A 1 82 ? -4.512 -12.781 -6.352 1 96.44 82 ASN A C 1
ATOM 611 O O . ASN A 1 82 ? -4.559 -11.617 -6.758 1 96.44 82 ASN A O 1
ATOM 615 N N . ALA A 1 83 ? -5.527 -13.445 -5.879 1 92.31 83 ALA A N 1
ATOM 616 C CA . ALA A 1 83 ? -6.867 -12.867 -5.914 1 92.31 83 ALA A CA 1
ATOM 617 C C . ALA A 1 83 ? -7.445 -12.727 -4.512 1 92.31 83 ALA A C 1
ATOM 619 O O . ALA A 1 83 ? -8.547 -12.203 -4.332 1 92.31 83 ALA A O 1
ATOM 620 N N . ALA A 1 84 ? -6.684 -13.258 -3.502 1 95.38 84 ALA A N 1
ATOM 621 C CA . ALA A 1 84 ? -7.129 -13.109 -2.119 1 95.38 84 ALA A CA 1
ATOM 622 C C . ALA A 1 84 ? -7.156 -11.641 -1.705 1 95.38 84 ALA A C 1
ATOM 624 O O . ALA A 1 84 ? -6.227 -10.891 -2.01 1 95.38 84 ALA A O 1
ATOM 625 N N . GLY A 1 85 ? -8.258 -11.242 -1.103 1 93.06 85 GLY A N 1
ATOM 626 C CA . GLY A 1 85 ? -8.375 -9.867 -0.63 1 93.06 85 GLY A CA 1
ATOM 627 C C . GLY A 1 85 ? -9.641 -9.625 0.174 1 93.06 85 GLY A C 1
ATOM 628 O O . GLY A 1 85 ? -10.57 -10.43 0.134 1 93.06 85 GLY A O 1
ATOM 629 N N . ILE A 1 86 ? -9.617 -8.586 0.932 1 93.81 86 ILE A N 1
ATOM 630 C CA . ILE A 1 86 ? -10.758 -8.164 1.728 1 93.81 86 ILE A CA 1
ATOM 631 C C . ILE A 1 86 ? -10.953 -6.656 1.593 1 93.81 86 ILE A C 1
ATOM 633 O O . ILE A 1 86 ? -10.016 -5.93 1.263 1 93.81 86 ILE A O 1
ATOM 637 N N . ASN A 1 87 ? -12.195 -6.285 1.681 1 89.94 87 ASN A N 1
ATOM 638 C CA . ASN A 1 87 ? -12.555 -4.871 1.727 1 89.94 87 ASN A CA 1
ATOM 639 C C . ASN A 1 87 ? -13.477 -4.566 2.904 1 89.94 87 ASN A C 1
ATOM 641 O O . ASN A 1 87 ? -14.414 -5.32 3.18 1 89.94 87 ASN A O 1
ATOM 645 N N . ARG A 1 88 ? -13.133 -3.555 3.639 1 92.38 88 ARG A N 1
ATOM 646 C CA . ARG A 1 88 ? -13.961 -3.031 4.723 1 92.38 88 ARG A CA 1
ATOM 647 C C . ARG A 1 88 ? -14.258 -1.55 4.52 1 92.38 88 ARG A C 1
ATOM 649 O O . ARG A 1 88 ? -13.438 -0.695 4.859 1 92.38 88 ARG A O 1
ATOM 656 N N . ASP A 1 89 ? -15.453 -1.243 4.031 1 91.31 89 ASP A N 1
ATOM 657 C CA . ASP A 1 89 ? -15.836 0.145 3.781 1 91.31 89 ASP A CA 1
ATOM 658 C C . ASP A 1 89 ? -16.031 0.906 5.09 1 91.31 89 ASP A C 1
ATOM 660 O O . ASP A 1 89 ? -16.656 0.399 6.023 1 91.31 89 ASP A O 1
ATOM 664 N N . SER A 1 90 ? -15.469 2.053 5.164 1 96.25 90 SER A N 1
ATOM 665 C CA . SER A 1 90 ? -15.609 2.953 6.305 1 96.25 90 SER A CA 1
ATOM 666 C C . SER A 1 90 ? -14.945 4.297 6.035 1 96.25 90 SER A C 1
ATOM 668 O O . SER A 1 90 ? -13.914 4.359 5.367 1 96.25 90 SER A O 1
ATOM 670 N N . LEU A 1 91 ? -15.602 5.309 6.551 1 96.19 91 LEU A N 1
ATOM 671 C CA . LEU A 1 91 ? -14.891 6.578 6.531 1 96.19 91 LEU A CA 1
ATOM 672 C C . LEU A 1 91 ? -13.594 6.488 7.328 1 96.19 91 LEU A C 1
ATOM 674 O O . LEU A 1 91 ? -13.531 5.793 8.344 1 96.19 91 LEU A O 1
ATOM 678 N N . LEU A 1 92 ? -12.586 7.223 6.875 1 97.56 92 LEU A N 1
ATOM 679 C CA . LEU A 1 92 ? -11.273 7.129 7.504 1 97.56 92 LEU A CA 1
ATOM 680 C C . LEU A 1 92 ? -11.359 7.41 9 1 97.56 92 LEU A C 1
ATOM 682 O O . LEU A 1 92 ? -10.789 6.676 9.805 1 97.56 92 LEU A O 1
ATOM 686 N N . VAL A 1 93 ? -12.141 8.391 9.352 1 97.25 93 VAL A N 1
ATOM 687 C CA . VAL A 1 93 ? -12.203 8.852 10.734 1 97.25 93 VAL A CA 1
ATOM 688 C C . VAL A 1 93 ? -12.805 7.766 11.625 1 97.25 93 VAL A C 1
ATOM 690 O O . VAL A 1 93 ? -12.555 7.734 12.828 1 97.25 93 VAL A O 1
ATOM 693 N N . ARG A 1 94 ? -13.484 6.836 11.031 1 97.25 94 ARG A N 1
ATOM 694 C CA . ARG A 1 94 ? -14.164 5.785 11.789 1 97.25 94 ARG A CA 1
ATOM 695 C C . ARG A 1 94 ? -13.422 4.457 11.672 1 97.25 94 ARG A C 1
ATOM 697 O O . ARG A 1 94 ? -13.766 3.486 12.344 1 97.25 94 ARG A O 1
ATOM 704 N N . THR A 1 95 ? -12.484 4.391 10.844 1 97.69 95 THR A N 1
ATOM 705 C CA . THR A 1 95 ? -11.781 3.141 10.578 1 97.69 95 THR A CA 1
ATOM 706 C C . THR A 1 95 ? -10.859 2.785 11.742 1 97.69 95 THR A C 1
ATOM 708 O O . THR A 1 95 ? -10.07 3.619 12.188 1 97.69 95 THR A O 1
ATOM 711 N N . LYS A 1 96 ? -11 1.562 12.18 1 97.81 96 LYS A N 1
ATOM 712 C CA . LYS A 1 96 ? -10.117 1.08 13.234 1 97.81 96 LYS A CA 1
ATOM 713 C C . LYS A 1 96 ? -8.75 0.702 12.68 1 97.81 96 LYS A C 1
ATOM 715 O O . LYS A 1 96 ? -8.648 0.167 11.578 1 97.81 96 LYS A O 1
ATOM 720 N N . THR A 1 97 ? -7.723 0.904 13.508 1 98.19 97 THR A N 1
ATOM 721 C CA . THR A 1 97 ? -6.363 0.574 13.102 1 98.19 97 THR A CA 1
ATOM 722 C C . THR A 1 97 ? -6.242 -0.913 12.773 1 98.19 97 THR A C 1
ATOM 724 O O . THR A 1 97 ? -5.543 -1.293 11.836 1 98.19 97 THR A O 1
ATOM 727 N N . GLU A 1 98 ? -6.891 -1.742 13.555 1 97.75 98 GLU A N 1
ATOM 728 C CA . GLU A 1 98 ? -6.867 -3.18 13.312 1 97.75 98 GLU A CA 1
ATOM 729 C C . GLU A 1 98 ? -7.406 -3.508 11.922 1 97.75 98 GLU A C 1
ATOM 731 O O . GLU A 1 98 ? -6.91 -4.418 11.258 1 97.75 98 GLU A O 1
ATOM 736 N N . ASP A 1 99 ? -8.414 -2.775 11.5 1 97.56 99 ASP A N 1
ATOM 737 C CA . ASP A 1 99 ? -8.992 -2.969 10.172 1 97.56 99 ASP A CA 1
ATOM 738 C C . ASP A 1 99 ? -8.023 -2.502 9.086 1 97.56 99 ASP A C 1
ATOM 740 O O . ASP A 1 99 ? -7.934 -3.117 8.016 1 97.56 99 ASP A O 1
ATOM 744 N N . MET A 1 100 ? -7.312 -1.436 9.344 1 98.44 100 MET A N 1
ATOM 745 C CA . MET A 1 100 ? -6.301 -0.973 8.398 1 98.44 100 MET A CA 1
ATOM 746 C C . MET A 1 100 ? -5.223 -2.033 8.195 1 98.44 100 MET A C 1
ATOM 748 O O . MET A 1 100 ? -4.914 -2.4 7.062 1 98.44 100 MET A O 1
ATOM 752 N N . VAL A 1 101 ? -4.789 -2.516 9.305 1 98.56 101 VAL A N 1
ATOM 753 C CA . VAL A 1 101 ? -3.689 -3.477 9.289 1 98.56 101 VAL A CA 1
ATOM 754 C C . VAL A 1 101 ? -4.141 -4.77 8.609 1 98.56 101 VAL A C 1
ATOM 756 O O . VAL A 1 101 ? -3.422 -5.328 7.781 1 98.56 101 VAL A O 1
ATOM 759 N N . SER A 1 102 ? -5.328 -5.191 8.945 1 98.12 102 SER A N 1
ATOM 760 C CA . SER A 1 102 ? -5.836 -6.434 8.367 1 98.12 102 SER A CA 1
ATOM 761 C C . SER A 1 102 ? -5.945 -6.336 6.848 1 98.12 102 SER A C 1
ATOM 763 O O . SER A 1 102 ? -5.582 -7.27 6.133 1 98.12 102 SER A O 1
ATOM 765 N N . GLN A 1 103 ? -6.414 -5.254 6.316 1 97.69 103 GLN A N 1
ATOM 766 C CA . GLN A 1 103 ? -6.539 -5.066 4.875 1 97.69 103 GLN A CA 1
ATOM 767 C C . GLN A 1 103 ? -5.168 -4.977 4.211 1 97.69 103 GLN A C 1
ATOM 769 O O . GLN A 1 103 ? -4.945 -5.574 3.158 1 97.69 103 GLN A O 1
ATOM 774 N N . LEU A 1 104 ? -4.246 -4.246 4.824 1 98.5 104 LEU A N 1
ATOM 775 C CA . LEU A 1 104 ? -2.9 -4.129 4.273 1 98.5 104 LEU A CA 1
ATOM 776 C C . LEU A 1 104 ? -2.197 -5.484 4.27 1 98.5 104 LEU A C 1
ATOM 778 O O . LEU A 1 104 ? -1.503 -5.824 3.311 1 98.5 104 LEU A O 1
ATOM 782 N N . HIS A 1 105 ? -2.383 -6.234 5.32 1 98.69 105 HIS A N 1
ATOM 783 C CA . HIS A 1 105 ? -1.701 -7.516 5.445 1 98.69 105 HIS A CA 1
ATOM 784 C C . HIS A 1 105 ? -2.285 -8.547 4.488 1 98.69 105 HIS A C 1
ATOM 786 O O . HIS A 1 105 ? -1.543 -9.281 3.834 1 98.69 105 HIS A O 1
ATOM 792 N N . THR A 1 106 ? -3.559 -8.547 4.379 1 98.19 106 THR A N 1
ATOM 793 C CA . THR A 1 106 ? -4.188 -9.547 3.518 1 98.19 106 THR A CA 1
ATOM 794 C C . THR A 1 106 ? -4.027 -9.164 2.047 1 98.19 106 THR A C 1
ATOM 796 O O . THR A 1 106 ? -3.57 -9.977 1.24 1 98.19 106 THR A O 1
ATOM 799 N N . ASN A 1 107 ? -4.312 -7.898 1.675 1 97.19 107 ASN A N 1
ATOM 800 C CA . ASN A 1 107 ? -4.406 -7.484 0.278 1 97.19 107 ASN A CA 1
ATOM 801 C C . ASN A 1 107 ? -3.029 -7.191 -0.311 1 97.19 107 ASN A C 1
ATOM 803 O O . ASN A 1 107 ? -2.826 -7.316 -1.52 1 97.19 107 ASN A O 1
ATOM 807 N N . LEU A 1 108 ? -2.121 -6.762 0.518 1 98.12 108 LEU A N 1
ATOM 808 C CA . LEU A 1 108 ? -0.849 -6.27 0.003 1 98.12 108 LEU A CA 1
ATOM 809 C C . LEU A 1 108 ? 0.307 -7.141 0.483 1 98.12 108 LEU A C 1
ATOM 811 O O . LEU A 1 108 ? 0.945 -7.828 -0.317 1 98.12 108 LEU A O 1
ATOM 815 N N . LEU A 1 109 ? 0.493 -7.211 1.772 1 98.81 109 LEU A N 1
ATOM 816 C CA . LEU A 1 109 ? 1.557 -8.055 2.299 1 98.81 109 LEU A CA 1
ATOM 817 C C . LEU A 1 109 ? 1.383 -9.5 1.835 1 98.81 109 LEU A C 1
ATOM 819 O O . LEU A 1 109 ? 2.355 -10.156 1.456 1 98.81 109 LEU A O 1
ATOM 823 N N . GLY A 1 110 ? 0.163 -9.977 1.873 1 98.81 110 GLY A N 1
ATOM 824 C CA . GLY A 1 110 ? -0.119 -11.328 1.431 1 98.81 110 GLY A CA 1
ATOM 825 C C . GLY A 1 110 ? 0.377 -11.617 0.026 1 98.81 110 GLY A C 1
ATOM 826 O O . GLY A 1 110 ? 1.051 -12.625 -0.208 1 98.81 110 GLY A O 1
ATOM 827 N N . SER A 1 111 ? 0.083 -10.734 -0.898 1 98.12 111 SER A N 1
ATOM 828 C CA . SER A 1 111 ? 0.544 -10.891 -2.273 1 98.12 111 SER A CA 1
ATOM 829 C C . SER A 1 111 ? 2.066 -10.844 -2.357 1 98.12 111 SER A C 1
ATOM 831 O O . SER A 1 111 ? 2.674 -11.562 -3.15 1 98.12 111 SER A O 1
ATOM 833 N N . MET A 1 112 ? 2.699 -10 -1.563 1 98.69 112 MET A N 1
ATOM 834 C CA . MET A 1 112 ? 4.156 -9.93 -1.551 1 98.69 112 MET A CA 1
ATOM 835 C C . MET A 1 112 ? 4.766 -11.242 -1.068 1 98.69 112 MET A C 1
ATOM 837 O O . MET A 1 112 ? 5.746 -11.727 -1.64 1 98.69 112 MET A O 1
ATOM 841 N N . LEU A 1 113 ? 4.184 -11.797 -0.058 1 98.81 113 LEU A N 1
ATOM 842 C CA . LEU A 1 113 ? 4.688 -13.039 0.514 1 98.81 113 LEU A CA 1
ATOM 843 C C . LEU A 1 113 ? 4.516 -14.195 -0.465 1 98.81 113 LEU A C 1
ATOM 845 O O . LEU A 1 113 ? 5.414 -15.031 -0.613 1 98.81 113 LEU A O 1
ATOM 849 N N . THR A 1 114 ? 3.344 -14.234 -1.118 1 98.81 114 THR A N 1
ATOM 850 C CA . THR A 1 114 ? 3.111 -15.297 -2.092 1 98.81 114 THR A CA 1
ATOM 851 C C . THR A 1 114 ? 4.051 -15.148 -3.287 1 98.81 114 THR A C 1
ATOM 853 O O . THR A 1 114 ? 4.582 -16.141 -3.789 1 98.81 114 THR A O 1
ATOM 856 N N . CYS A 1 115 ? 4.258 -13.938 -3.742 1 98.5 115 CYS A N 1
ATOM 857 C CA . CYS A 1 115 ? 5.203 -13.695 -4.828 1 98.5 115 CYS A CA 1
ATOM 858 C C . CYS A 1 115 ? 6.613 -14.117 -4.426 1 98.5 115 CYS A C 1
ATOM 860 O O . CYS A 1 115 ? 7.32 -14.758 -5.207 1 98.5 115 CYS A O 1
ATOM 862 N N . LYS A 1 116 ? 6.996 -13.742 -3.244 1 98.5 116 LYS A N 1
ATOM 863 C CA . LYS A 1 116 ? 8.32 -14.094 -2.742 1 98.5 116 LYS A CA 1
ATOM 864 C C . LYS A 1 116 ? 8.531 -15.609 -2.744 1 98.5 116 LYS A C 1
ATOM 866 O O . LYS A 1 116 ? 9.57 -16.094 -3.186 1 98.5 116 LYS A O 1
ATOM 871 N N . ALA A 1 117 ? 7.547 -16.312 -2.277 1 98.5 117 ALA A N 1
ATOM 872 C CA . ALA A 1 117 ? 7.629 -17.766 -2.223 1 98.5 117 ALA A CA 1
ATOM 873 C C . ALA A 1 117 ? 7.688 -18.375 -3.623 1 98.5 117 ALA A C 1
ATOM 875 O O . ALA A 1 117 ? 8.469 -19.297 -3.879 1 98.5 117 ALA A O 1
ATOM 876 N N . ALA A 1 118 ? 6.895 -17.859 -4.523 1 98 118 ALA A N 1
ATOM 877 C CA . ALA A 1 118 ? 6.848 -18.359 -5.895 1 98 118 ALA A CA 1
ATOM 878 C C . ALA A 1 118 ? 8.164 -18.094 -6.621 1 98 118 ALA A C 1
ATOM 880 O O . ALA A 1 118 ? 8.602 -18.906 -7.434 1 98 118 ALA A O 1
ATOM 881 N N . MET A 1 119 ? 8.805 -16.984 -6.285 1 96.56 119 MET A N 1
ATOM 882 C CA . MET A 1 119 ? 10.008 -16.531 -6.977 1 96.56 119 MET A CA 1
ATOM 883 C C . MET A 1 119 ? 11.148 -17.531 -6.797 1 96.56 119 MET A C 1
ATOM 885 O O . MET A 1 119 ? 11.961 -17.719 -7.703 1 96.56 119 MET A O 1
ATOM 889 N N . LYS A 1 120 ? 11.148 -18.156 -5.668 1 94.5 120 LYS A N 1
ATOM 890 C CA . LYS A 1 120 ? 12.234 -19.094 -5.398 1 94.5 120 LYS A CA 1
ATOM 891 C C . LYS A 1 120 ? 12.32 -20.156 -6.484 1 94.5 120 LYS A C 1
ATOM 893 O O . LYS A 1 120 ? 13.391 -20.406 -7.051 1 94.5 120 LYS A O 1
ATOM 898 N N . THR A 1 121 ? 11.242 -20.688 -6.801 1 94.06 121 THR A N 1
ATOM 899 C CA . THR A 1 121 ? 11.18 -21.75 -7.797 1 94.06 121 THR A CA 1
ATOM 900 C C . THR A 1 121 ? 11.227 -21.172 -9.211 1 94.06 121 THR A C 1
ATOM 902 O O . THR A 1 121 ? 11.898 -21.719 -10.086 1 94.06 121 THR A O 1
ATOM 905 N N . MET A 1 122 ? 10.602 -20.078 -9.445 1 95.5 122 MET A N 1
ATOM 906 C CA . MET A 1 122 ? 10.492 -19.5 -10.781 1 95.5 122 MET A CA 1
ATOM 907 C C . MET A 1 122 ? 11.852 -19.016 -11.273 1 95.5 122 MET A C 1
ATOM 909 O O . MET A 1 122 ? 12.164 -19.156 -12.461 1 95.5 122 MET A O 1
ATOM 913 N N . ILE A 1 123 ? 12.602 -18.5 -10.352 1 95.56 123 ILE A N 1
ATOM 914 C CA . ILE A 1 123 ? 13.93 -18.031 -10.727 1 95.56 123 ILE A CA 1
ATOM 915 C C . ILE A 1 123 ? 14.805 -19.219 -11.133 1 95.56 123 ILE A C 1
ATOM 917 O O . ILE A 1 123 ? 15.531 -19.141 -12.125 1 95.56 123 ILE A O 1
ATOM 921 N N . GLN A 1 124 ? 14.703 -20.234 -10.414 1 94.25 124 GLN A N 1
ATOM 922 C CA . GLN A 1 124 ? 15.461 -21.453 -10.719 1 94.25 124 GLN A CA 1
ATOM 923 C C . GLN A 1 124 ? 15.07 -22.016 -12.078 1 94.25 124 GLN A C 1
ATOM 925 O O . GLN A 1 124 ? 15.93 -22.453 -12.844 1 94.25 124 GLN A O 1
ATOM 930 N N . GLN A 1 125 ? 13.859 -21.953 -12.406 1 93.5 125 GLN A N 1
ATOM 931 C CA . GLN A 1 125 ? 13.328 -22.531 -13.641 1 93.5 125 GLN A CA 1
ATOM 932 C C . GLN A 1 125 ? 13.422 -21.531 -14.789 1 93.5 125 GLN A C 1
ATOM 934 O O . GLN A 1 125 ? 13.227 -21.891 -15.953 1 93.5 125 GLN A O 1
ATOM 939 N N . GLN A 1 126 ? 13.703 -20.312 -14.508 1 93.75 126 GLN A N 1
ATOM 940 C CA . GLN A 1 126 ? 13.734 -19.234 -15.492 1 93.75 126 GLN A CA 1
ATOM 941 C C . GLN A 1 126 ? 12.43 -19.172 -16.281 1 93.75 126 GLN A C 1
ATOM 943 O O . GLN A 1 126 ? 12.445 -19.125 -17.516 1 93.75 126 GLN A O 1
ATOM 948 N N . ARG A 1 127 ? 11.383 -19.328 -15.555 1 90.69 127 ARG A N 1
ATOM 949 C CA . ARG A 1 127 ? 10.039 -19.266 -16.125 1 90.69 127 ARG A CA 1
ATOM 950 C C . ARG A 1 127 ? 9 -19.031 -15.039 1 90.69 127 ARG A C 1
ATOM 952 O O . ARG A 1 127 ? 9.094 -19.594 -13.945 1 90.69 127 ARG A O 1
ATOM 959 N N . GLY A 1 128 ? 8.055 -18.172 -15.336 1 90.81 128 GLY A N 1
ATOM 960 C CA . GLY A 1 128 ? 6.977 -17.922 -14.398 1 90.81 128 GLY A CA 1
ATOM 961 C C . GLY A 1 128 ? 6.109 -16.734 -14.789 1 90.81 128 GLY A C 1
ATOM 962 O O . GLY A 1 128 ? 6.562 -15.836 -15.5 1 90.81 128 GLY A O 1
ATOM 963 N N . SER A 1 129 ? 4.855 -16.828 -14.391 1 88.62 129 SER A N 1
ATOM 964 C CA . SER A 1 129 ? 3.898 -15.75 -14.602 1 88.62 129 SER A CA 1
ATOM 965 C C . SER A 1 129 ? 3.072 -15.484 -13.352 1 88.62 129 SER A C 1
ATOM 967 O O . SER A 1 129 ? 2.547 -16.422 -12.742 1 88.62 129 SER A O 1
ATOM 969 N N . ILE A 1 130 ? 3.039 -14.234 -13 1 91.88 130 ILE A N 1
ATOM 970 C CA . ILE A 1 130 ? 2.303 -13.828 -11.805 1 91.88 130 ILE A CA 1
ATOM 971 C C . ILE A 1 130 ? 1.243 -12.789 -12.188 1 91.88 130 ILE A C 1
ATOM 973 O O . ILE A 1 130 ? 1.519 -11.867 -12.945 1 91.88 130 ILE A O 1
ATOM 977 N N . VAL A 1 131 ? 0.044 -13.008 -11.68 1 88.62 131 VAL A N 1
ATOM 978 C CA . VAL A 1 131 ? -1.025 -12.023 -11.82 1 88.62 131 VAL A CA 1
ATOM 979 C C . VAL A 1 131 ? -1.519 -11.602 -10.438 1 88.62 131 VAL A C 1
ATOM 981 O O . VAL A 1 131 ? -1.994 -12.438 -9.664 1 88.62 131 VAL A O 1
ATOM 984 N N . ASN A 1 132 ? -1.319 -10.375 -10.133 1 91.31 132 ASN A N 1
ATOM 985 C CA . ASN A 1 132 ? -1.906 -9.758 -8.953 1 91.31 132 ASN A CA 1
ATOM 986 C C . ASN A 1 132 ? -3.225 -9.062 -9.281 1 91.31 132 ASN A C 1
ATOM 988 O O . ASN A 1 132 ? -3.268 -8.172 -10.133 1 91.31 132 ASN A O 1
ATOM 992 N N . VAL A 1 133 ? -4.277 -9.453 -8.594 1 86.19 133 VAL A N 1
ATOM 993 C CA . VAL A 1 133 ? -5.59 -8.891 -8.891 1 86.19 133 VAL A CA 1
ATOM 994 C C . VAL A 1 133 ? -5.801 -7.613 -8.086 1 86.19 133 VAL A C 1
ATOM 996 O O . VAL A 1 133 ? -5.914 -7.656 -6.859 1 86.19 133 VAL A O 1
ATOM 999 N N . GLY A 1 134 ? -5.77 -6.543 -8.828 1 80.56 134 GLY A N 1
ATOM 1000 C CA . GLY A 1 134 ? -6.055 -5.246 -8.242 1 80.56 134 GLY A CA 1
ATOM 1001 C C . GLY A 1 134 ? -7.527 -4.887 -8.273 1 80.56 134 GLY A C 1
ATOM 1002 O O . GLY A 1 134 ? -8.383 -5.75 -8.094 1 80.56 134 GLY A O 1
ATOM 1003 N N . SER A 1 135 ? -7.82 -3.627 -8.188 1 68.44 135 SER A N 1
ATOM 1004 C CA . SER A 1 135 ? -9.18 -3.094 -8.266 1 68.44 135 SER A CA 1
ATOM 1005 C C . SER A 1 135 ? -9.188 -1.7 -8.883 1 68.44 135 SER A C 1
ATOM 1007 O O . SER A 1 135 ? -8.438 -0.821 -8.461 1 68.44 135 SER A O 1
ATOM 1009 N N . ILE A 1 136 ? -10.008 -1.622 -9.906 1 57 136 ILE A N 1
ATOM 1010 C CA . ILE A 1 136 ? -10.125 -0.301 -10.516 1 57 136 ILE A CA 1
ATOM 1011 C C . ILE A 1 136 ? -10.742 0.674 -9.516 1 57 136 ILE A C 1
ATOM 1013 O O . ILE A 1 136 ? -10.281 1.811 -9.383 1 57 136 ILE A O 1
ATOM 1017 N N . ILE A 1 137 ? -11.727 0.209 -8.938 1 60.75 137 ILE A N 1
ATOM 1018 C CA . ILE A 1 137 ? -12.414 1.062 -7.969 1 60.75 137 ILE A CA 1
ATOM 1019 C C . ILE A 1 137 ? -11.445 1.435 -6.84 1 60.75 137 ILE A C 1
ATOM 1021 O O . ILE A 1 137 ? -11.43 2.58 -6.383 1 60.75 137 ILE A O 1
ATOM 1025 N N . GLY A 1 138 ? -10.672 0.504 -6.602 1 65.12 138 GLY A N 1
ATOM 1026 C CA . GLY A 1 138 ? -9.68 0.774 -5.578 1 65.12 138 GLY A CA 1
ATOM 1027 C C . GLY A 1 138 ? -8.625 1.771 -6.02 1 65.12 138 GLY A C 1
ATOM 1028 O O . GLY A 1 138 ? -8.219 2.641 -5.246 1 65.12 138 GLY A O 1
ATOM 1029 N N . LEU A 1 139 ? -8.336 1.727 -7.238 1 65.56 139 LEU A N 1
ATOM 1030 C CA . LEU A 1 139 ? -7.277 2.592 -7.758 1 65.56 139 LEU A CA 1
ATOM 1031 C C . LEU A 1 139 ? -7.805 4.004 -8 1 65.56 139 LEU A C 1
ATOM 1033 O O . LEU A 1 139 ? -7.086 4.984 -7.781 1 65.56 139 LEU A O 1
ATOM 1037 N N . LYS A 1 140 ? -9.023 4.008 -8.391 1 68.94 140 LYS A N 1
ATOM 1038 C CA . LYS A 1 140 ? -9.641 5.32 -8.562 1 68.94 140 LYS A CA 1
ATOM 1039 C C . LYS A 1 140 ? -9.922 5.98 -7.219 1 68.94 140 LYS A C 1
ATOM 1041 O O . LYS A 1 140 ? -9.875 7.207 -7.102 1 68.94 140 LYS A O 1
ATOM 1046 N N . GLY A 1 141 ? -10.109 5.207 -6.289 1 74.19 141 GLY A N 1
ATOM 1047 C CA . GLY A 1 141 ? -10.375 5.707 -4.949 1 74.19 141 GLY A CA 1
ATOM 1048 C C . GLY A 1 141 ? -11.82 6.137 -4.754 1 74.19 141 GLY A C 1
ATOM 1049 O O . GLY A 1 141 ? -12.32 6.984 -5.492 1 74.19 141 GLY A O 1
ATOM 1050 N N . ASN A 1 142 ? -12.492 5.449 -3.848 1 80.12 142 ASN A N 1
ATOM 1051 C CA . ASN A 1 142 ? -13.859 5.816 -3.502 1 80.12 142 ASN A CA 1
ATOM 1052 C C . ASN A 1 142 ? -13.977 6.234 -2.039 1 80.12 142 ASN A C 1
ATOM 1054 O O . ASN A 1 142 ? -13.203 5.777 -1.196 1 80.12 142 ASN A O 1
ATOM 1058 N N . SER A 1 143 ? -14.984 7.176 -1.903 1 87.81 143 SER A N 1
ATOM 1059 C CA . SER A 1 143 ? -15.266 7.551 -0.52 1 87.81 143 SER A CA 1
ATOM 1060 C C . SER A 1 143 ? -15.586 6.328 0.33 1 87.81 143 SER A C 1
ATOM 1062 O O . SER A 1 143 ? -16.359 5.461 -0.085 1 87.81 143 SER A O 1
ATOM 1064 N N . GLY A 1 144 ? -14.906 6.223 1.378 1 93.5 144 GLY A N 1
ATOM 1065 C CA . GLY A 1 144 ? -15.156 5.121 2.293 1 93.5 144 GLY A CA 1
ATOM 1066 C C . GLY A 1 144 ? -14.289 3.906 2.02 1 93.5 144 GLY A 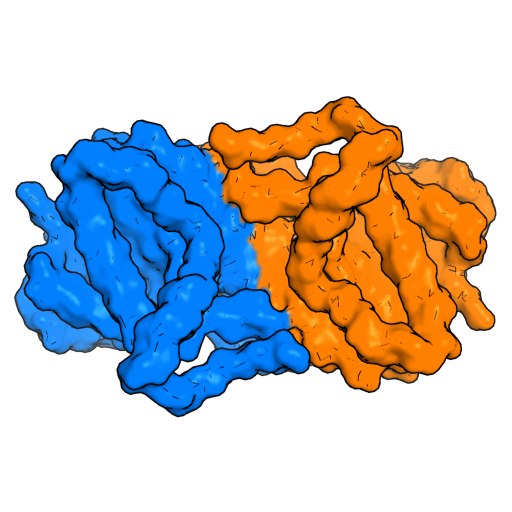C 1
ATOM 1067 O O . GLY A 1 144 ? -14.453 2.863 2.656 1 93.5 144 GLY A O 1
ATOM 1068 N N . GLN A 1 145 ? -13.359 4.074 1.107 1 94.5 145 GLN A N 1
ATOM 1069 C CA . GLN A 1 145 ? -12.5 2.949 0.744 1 94.5 145 GLN A CA 1
ATOM 1070 C C . GLN A 1 145 ? -11.031 3.361 0.73 1 94.5 145 GLN A C 1
ATOM 1072 O O . GLN A 1 145 ? -10.258 2.891 -0.106 1 94.5 145 GLN A O 1
ATOM 1077 N N . SER A 1 146 ? -10.664 4.254 1.598 1 95.56 146 SER A N 1
ATOM 1078 C CA . SER A 1 146 ? -9.305 4.777 1.578 1 95.56 146 SER A CA 1
ATOM 1079 C C . SER A 1 146 ? -8.289 3.684 1.901 1 95.56 146 SER A C 1
ATOM 1081 O O . SER A 1 146 ? -7.242 3.59 1.256 1 95.56 146 SER A O 1
ATOM 1083 N N . VAL A 1 147 ? -8.641 2.76 2.857 1 97.44 147 VAL A N 1
ATOM 1084 C CA . VAL A 1 147 ? -7.715 1.702 3.238 1 97.44 147 VAL A CA 1
ATOM 1085 C C . VAL A 1 147 ? -7.637 0.656 2.129 1 97.44 147 VAL A C 1
ATOM 1087 O O . VAL A 1 147 ? -6.547 0.201 1.771 1 97.44 147 VAL A O 1
ATOM 1090 N N . TYR A 1 148 ? -8.75 0.337 1.638 1 95.12 148 TYR A N 1
ATOM 1091 C CA . TYR A 1 148 ? -8.781 -0.594 0.516 1 95.12 148 TYR A CA 1
ATOM 1092 C C . TYR A 1 148 ? -7.992 -0.05 -0.669 1 95.12 148 TYR A C 1
ATOM 1094 O O . TYR A 1 148 ? -7.18 -0.764 -1.261 1 95.12 148 TYR A O 1
ATOM 1102 N N . SER A 1 149 ? -8.195 1.229 -1.052 1 91.69 149 SER A N 1
ATOM 1103 C CA . SER A 1 149 ? -7.48 1.885 -2.143 1 91.69 149 SER A CA 1
ATOM 1104 C C . SER A 1 149 ? -5.98 1.915 -1.883 1 91.69 149 SER A C 1
ATOM 1106 O O . SER A 1 149 ? -5.18 1.788 -2.812 1 91.69 149 SER A O 1
ATOM 1108 N N . ALA A 1 150 ? -5.637 2.061 -0.646 1 96.31 150 ALA A N 1
ATOM 1109 C CA . ALA A 1 150 ? -4.223 2.002 -0.272 1 96.31 150 ALA A CA 1
ATOM 1110 C C . ALA A 1 150 ? -3.625 0.639 -0.602 1 96.31 150 ALA A C 1
ATOM 1112 O O . ALA A 1 150 ? -2.551 0.555 -1.202 1 96.31 150 ALA A O 1
ATOM 1113 N N . SER A 1 151 ? -4.297 -0.405 -0.221 1 96.62 151 SER A N 1
ATOM 1114 C CA . SER A 1 151 ? -3.787 -1.755 -0.436 1 96.62 151 SER A CA 1
ATOM 1115 C C . SER A 1 151 ? -3.67 -2.072 -1.923 1 96.62 151 SER A C 1
ATOM 1117 O O . SER A 1 151 ? -2.674 -2.648 -2.363 1 96.62 151 SER A O 1
ATOM 1119 N N . LYS A 1 152 ? -4.652 -1.633 -2.637 1 91.31 152 LYS A N 1
ATOM 1120 C CA . LYS A 1 152 ? -4.66 -1.941 -4.062 1 91.31 152 LYS A CA 1
ATOM 1121 C C . LYS A 1 152 ? -3.674 -1.061 -4.824 1 91.31 152 LYS A C 1
ATOM 1123 O O . LYS A 1 152 ? -3.047 -1.509 -5.785 1 91.31 152 LYS A O 1
ATOM 1128 N N . GLY A 1 153 ? -3.582 0.211 -4.449 1 90 153 GLY A N 1
ATOM 1129 C CA . GLY A 1 153 ? -2.516 1.039 -4.988 1 90 153 GLY A CA 1
ATOM 1130 C C . GLY A 1 153 ? -1.131 0.495 -4.695 1 90 153 GLY A C 1
ATOM 1131 O O . GLY A 1 153 ? -0.246 0.535 -5.551 1 90 153 GLY A O 1
ATOM 1132 N N . GLY A 1 154 ? -0.973 0.004 -3.48 1 94.25 154 GLY A N 1
ATOM 1133 C CA . GLY A 1 154 ? 0.282 -0.631 -3.115 1 94.25 154 GLY A CA 1
ATOM 1134 C C . GLY A 1 154 ? 0.61 -1.842 -3.969 1 94.25 154 GLY A C 1
ATOM 1135 O O . GLY A 1 154 ? 1.769 -2.055 -4.332 1 94.25 154 GLY A O 1
ATOM 1136 N N . LEU A 1 155 ? -0.405 -2.529 -4.266 1 93.25 155 LEU A N 1
ATOM 1137 C CA . LEU A 1 155 ? -0.225 -3.707 -5.109 1 93.25 155 LEU A CA 1
ATOM 1138 C C . LEU A 1 155 ? 0.317 -3.314 -6.48 1 93.25 155 LEU A C 1
ATOM 1140 O O . LEU A 1 155 ? 1.179 -4.004 -7.031 1 93.25 155 LEU A O 1
ATOM 1144 N N . VAL A 1 156 ? -0.158 -2.268 -6.988 1 87 156 VAL A N 1
ATOM 1145 C CA . VAL A 1 156 ? 0.305 -1.778 -8.281 1 87 156 VAL A CA 1
ATOM 1146 C C . VAL A 1 156 ? 1.781 -1.396 -8.195 1 87 156 VAL A C 1
ATOM 1148 O O . VAL A 1 156 ? 2.592 -1.833 -9.016 1 87 156 VAL A O 1
ATOM 1151 N N . GLY A 1 157 ? 2.143 -0.588 -7.203 1 88.25 157 GLY A N 1
ATOM 1152 C CA . GLY A 1 157 ? 3.531 -0.205 -7.016 1 88.25 157 GLY A CA 1
ATOM 1153 C C . GLY A 1 157 ? 4.457 -1.392 -6.816 1 88.25 157 GLY A C 1
ATOM 1154 O O . GLY A 1 157 ? 5.527 -1.46 -7.422 1 88.25 157 GLY A O 1
ATOM 1155 N N . PHE A 1 158 ? 4.02 -2.305 -6.082 1 94.5 158 PHE A N 1
ATOM 1156 C CA . PHE A 1 158 ? 4.77 -3.527 -5.824 1 94.5 158 PHE A CA 1
ATOM 1157 C C . PHE A 1 158 ? 5.023 -4.289 -7.121 1 94.5 158 PHE A C 1
ATOM 1159 O O . PHE A 1 158 ? 6.16 -4.652 -7.422 1 94.5 158 PHE A O 1
ATOM 1166 N N . SER A 1 159 ? 3.959 -4.48 -7.797 1 90.56 159 SER A N 1
ATOM 1167 C CA . SER A 1 159 ? 4.012 -5.309 -9 1 90.56 159 SER A CA 1
ATOM 1168 C C . SER A 1 159 ? 4.922 -4.691 -10.055 1 90.56 159 SER A C 1
ATOM 1170 O O . SER A 1 159 ? 5.672 -5.402 -10.727 1 90.56 159 SER A O 1
ATOM 1172 N N . ARG A 1 160 ? 4.848 -3.432 -10.195 1 84.81 160 ARG A N 1
ATOM 1173 C CA . ARG A 1 160 ? 5.695 -2.734 -11.156 1 84.81 160 ARG A CA 1
ATOM 1174 C C . ARG A 1 160 ? 7.172 -2.92 -10.82 1 84.81 160 ARG A C 1
ATOM 1176 O O . ARG A 1 160 ? 7.977 -3.244 -11.695 1 84.81 160 ARG A O 1
ATOM 1183 N N . ALA A 1 161 ? 7.492 -2.707 -9.586 1 89.81 161 ALA A N 1
ATOM 1184 C CA . ALA A 1 161 ? 8.883 -2.844 -9.156 1 89.81 161 ALA A CA 1
ATOM 1185 C C . ALA A 1 161 ? 9.359 -4.289 -9.289 1 89.81 161 ALA A C 1
ATOM 1187 O O . ALA A 1 161 ? 10.477 -4.539 -9.742 1 89.81 161 ALA A O 1
ATOM 1188 N N . LEU A 1 162 ? 8.531 -5.18 -8.961 1 93.25 162 LEU A N 1
ATOM 1189 C CA . LEU A 1 162 ? 8.906 -6.586 -9.031 1 93.25 162 LEU A CA 1
ATOM 1190 C C . LEU A 1 162 ? 9.117 -7.023 -10.477 1 93.25 162 LEU A C 1
ATOM 1192 O O . LEU A 1 162 ? 10.031 -7.793 -10.766 1 93.25 162 LEU A O 1
ATOM 1196 N N . ALA A 1 163 ? 8.203 -6.562 -11.344 1 89.38 163 ALA A N 1
ATOM 1197 C CA . ALA A 1 163 ? 8.344 -6.879 -12.766 1 89.38 163 ALA A CA 1
ATOM 1198 C C . ALA A 1 163 ? 9.727 -6.496 -13.281 1 89.38 163 ALA A C 1
ATOM 1200 O O . ALA A 1 163 ? 10.367 -7.273 -13.984 1 89.38 163 ALA A O 1
ATOM 1201 N N . LYS A 1 164 ? 10.188 -5.324 -12.922 1 85.5 164 LYS A N 1
ATOM 1202 C CA . LYS A 1 164 ? 11.508 -4.871 -13.328 1 85.5 164 LYS A CA 1
ATOM 1203 C C . LYS A 1 164 ? 12.602 -5.738 -12.711 1 85.5 164 LYS A C 1
ATOM 1205 O O . LYS A 1 164 ? 13.586 -6.082 -13.375 1 85.5 164 LYS A O 1
ATOM 1210 N N . GLU A 1 165 ? 12.422 -6.125 -11.539 1 91 165 GLU A N 1
ATOM 1211 C CA . GLU A 1 165 ? 13.422 -6.883 -10.789 1 91 165 GLU A CA 1
ATOM 1212 C C . GLU A 1 165 ? 13.656 -8.258 -11.414 1 91 165 GLU A C 1
ATOM 1214 O O . GLU A 1 165 ? 14.789 -8.75 -11.438 1 91 165 GLU A O 1
ATOM 1219 N N . VAL A 1 166 ? 12.617 -8.789 -12.016 1 92 166 VAL A N 1
ATOM 1220 C CA . VAL A 1 166 ? 12.734 -10.188 -12.422 1 92 166 VAL A CA 1
ATOM 1221 C C . VAL A 1 166 ? 12.68 -10.281 -13.945 1 92 166 VAL A C 1
ATOM 1223 O O . VAL A 1 166 ? 12.609 -11.383 -14.5 1 92 166 VAL A O 1
ATOM 1226 N N . ALA A 1 167 ? 12.711 -9.211 -14.617 1 86 167 ALA A N 1
ATOM 1227 C CA . ALA A 1 167 ? 12.586 -9.156 -16.078 1 86 167 ALA A CA 1
ATOM 1228 C C . ALA A 1 167 ? 13.625 -10.047 -16.75 1 86 167 ALA A C 1
ATOM 1230 O O . ALA A 1 167 ? 13.32 -10.742 -17.719 1 86 167 ALA A O 1
ATOM 1231 N N . ARG A 1 168 ? 14.766 -10.086 -16.203 1 88.62 168 ARG A N 1
ATOM 1232 C CA . ARG A 1 168 ? 15.859 -10.828 -16.828 1 88.62 168 ARG A CA 1
ATOM 1233 C C . ARG A 1 168 ? 15.766 -12.32 -16.516 1 88.62 168 ARG A C 1
ATOM 1235 O O . ARG A 1 168 ? 16.484 -13.125 -17.094 1 88.62 168 ARG A O 1
ATOM 1242 N N . LYS A 1 169 ? 14.883 -12.672 -15.648 1 91.75 169 LYS A N 1
ATOM 1243 C CA . LYS A 1 169 ? 14.742 -14.07 -15.25 1 91.75 169 LYS A CA 1
ATOM 1244 C C . LYS A 1 169 ? 13.578 -14.734 -15.977 1 91.75 169 LYS A C 1
ATOM 1246 O O . LYS A 1 169 ? 13.117 -15.805 -15.57 1 91.75 169 LYS A O 1
ATOM 1251 N N . LYS A 1 170 ? 12.984 -14.078 -16.984 1 88.5 170 LYS A N 1
ATOM 1252 C CA . LYS A 1 170 ? 11.891 -14.586 -17.797 1 88.5 170 LYS A CA 1
ATOM 1253 C C . LYS A 1 170 ? 10.648 -14.844 -16.953 1 88.5 170 LYS A C 1
ATOM 1255 O O . LYS A 1 170 ? 9.969 -15.859 -17.125 1 88.5 170 LYS A O 1
ATOM 1260 N N . ILE A 1 171 ? 10.516 -14.062 -15.945 1 90.06 171 ILE A N 1
ATOM 1261 C CA . ILE A 1 171 ? 9.328 -14.078 -15.102 1 90.06 171 ILE A CA 1
ATOM 1262 C C . ILE A 1 171 ? 8.492 -12.828 -15.367 1 90.06 171 ILE A C 1
ATOM 1264 O O . ILE A 1 171 ? 9.016 -11.719 -15.398 1 90.06 171 ILE A O 1
ATOM 1268 N N . ARG A 1 172 ? 7.199 -13.016 -15.594 1 85.69 172 ARG A N 1
ATOM 1269 C CA . ARG A 1 172 ? 6.285 -11.906 -15.836 1 85.69 172 ARG A CA 1
ATOM 1270 C C . ARG A 1 172 ? 5.445 -11.617 -14.594 1 85.69 172 ARG A C 1
ATOM 1272 O O . ARG A 1 172 ? 4.984 -12.539 -13.922 1 85.69 172 ARG A O 1
ATOM 1279 N N . VAL A 1 173 ? 5.34 -10.336 -14.273 1 89.31 173 VAL A N 1
ATOM 1280 C CA . VAL A 1 173 ? 4.492 -9.883 -13.18 1 89.31 173 VAL A CA 1
ATOM 1281 C C . VAL A 1 173 ? 3.486 -8.859 -13.688 1 89.31 173 VAL A C 1
ATOM 1283 O O . VAL A 1 173 ? 3.871 -7.816 -14.234 1 89.31 173 VAL A O 1
ATOM 1286 N N . ASN A 1 174 ? 2.152 -9.203 -13.5 1 81.81 174 ASN A N 1
ATOM 1287 C CA . ASN A 1 174 ? 1.099 -8.32 -13.992 1 81.81 174 ASN A CA 1
ATOM 1288 C C . ASN A 1 174 ? 0.071 -8.016 -12.906 1 81.81 174 ASN A C 1
ATOM 1290 O O . ASN A 1 174 ? -0.096 -8.789 -11.969 1 81.81 174 ASN A O 1
ATOM 1294 N N . VAL A 1 175 ? -0.42 -6.812 -13.016 1 83 175 VAL A N 1
ATOM 1295 C CA . VAL A 1 175 ? -1.57 -6.441 -12.195 1 83 175 VAL A CA 1
ATOM 1296 C C . VAL A 1 175 ? -2.805 -6.281 -13.086 1 83 175 VAL A C 1
ATOM 1298 O O . VAL A 1 175 ? -2.732 -5.68 -14.156 1 83 175 VAL A O 1
ATOM 1301 N N . VAL A 1 176 ? -3.867 -6.883 -12.625 1 74 176 VAL A N 1
ATOM 1302 C CA . VAL A 1 176 ? -5.133 -6.699 -13.328 1 74 176 VAL A CA 1
ATOM 1303 C C . VAL A 1 176 ? -6.098 -5.902 -12.453 1 74 176 VAL A C 1
ATOM 1305 O O . VAL A 1 176 ? -6.219 -6.164 -11.258 1 74 176 VAL A O 1
ATOM 1308 N N . ALA A 1 177 ? -6.48 -4.816 -12.891 1 64.06 177 ALA A N 1
ATOM 1309 C CA . ALA A 1 177 ? -7.414 -3.975 -12.148 1 64.06 177 ALA A CA 1
ATOM 1310 C C . ALA A 1 177 ? -8.828 -4.109 -12.703 1 64.06 177 ALA A C 1
ATOM 1312 O O . ALA A 1 177 ? -9.188 -3.445 -13.672 1 64.06 177 ALA A O 1
ATOM 1313 N N . PRO A 1 178 ? -9.562 -5.055 -12.133 1 56.84 178 PRO A N 1
ATOM 1314 C CA . PRO A 1 178 ? -10.883 -5.348 -12.695 1 56.84 178 PRO A CA 1
ATOM 1315 C C . PRO A 1 178 ? -11.914 -4.27 -12.383 1 56.84 178 PRO A C 1
ATOM 1317 O O . PRO A 1 178 ? -11.898 -3.697 -11.289 1 56.84 178 PRO A O 1
ATOM 1320 N N . ASP A 1 179 ? -12.43 -3.607 -13.344 1 52.19 179 ASP A N 1
ATOM 1321 C CA . ASP A 1 179 ? -13.68 -2.904 -13.102 1 52.19 179 ASP A CA 1
ATOM 1322 C C . ASP A 1 179 ? -14.859 -3.877 -13.078 1 52.19 179 ASP A C 1
ATOM 1324 O O . 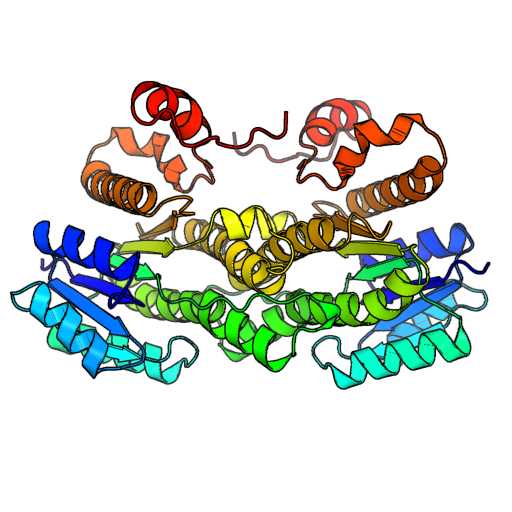ASP A 1 179 ? -15.867 -3.629 -12.414 1 52.19 179 ASP A O 1
ATOM 1328 N N . ASP A 1 180 ? -14.75 -4.945 -13.945 1 47.78 180 ASP A N 1
ATOM 1329 C CA . ASP A 1 180 ? -15.766 -5.98 -14.117 1 47.78 180 ASP A CA 1
ATOM 1330 C C . ASP A 1 180 ? -15.133 -7.355 -14.281 1 47.78 180 ASP A C 1
ATOM 1332 O O . ASP A 1 180 ? -14.016 -7.473 -14.789 1 47.78 180 ASP A O 1
ATOM 1336 N N . LEU A 1 181 ? -15.688 -8.352 -13.594 1 47.19 181 LEU A N 1
ATOM 1337 C CA . LEU A 1 181 ? -15.234 -9.734 -13.602 1 47.19 181 LEU A CA 1
ATOM 1338 C C . LEU A 1 181 ? -14.859 -10.18 -15.016 1 47.19 181 LEU A C 1
ATOM 1340 O O . LEU A 1 181 ? -13.867 -10.875 -15.211 1 47.19 181 LEU A O 1
ATOM 1344 N N . LYS A 1 182 ? -15.656 -9.781 -15.93 1 43.56 182 LYS A N 1
ATOM 1345 C CA . LYS A 1 182 ? -15.438 -10.211 -17.312 1 43.56 182 LYS A CA 1
ATOM 1346 C C . LYS A 1 182 ? -14.109 -9.688 -17.844 1 43.56 182 LYS A C 1
ATOM 1348 O O . LYS A 1 182 ? -13.406 -10.391 -18.562 1 43.56 182 LYS A O 1
ATOM 1353 N N . LEU A 1 183 ? -13.781 -8.5 -17.359 1 46.12 183 LEU A N 1
ATOM 1354 C CA . LEU A 1 183 ? -12.531 -7.898 -17.828 1 46.12 183 LEU A CA 1
ATOM 1355 C C . LEU A 1 183 ? -11.328 -8.609 -17.219 1 46.12 183 LEU A C 1
ATOM 1357 O O . LEU A 1 183 ? -10.312 -8.805 -17.891 1 46.12 183 LEU A O 1
ATOM 1361 N N . VAL A 1 184 ? -11.578 -9.047 -16.078 1 49.69 184 VAL A N 1
ATOM 1362 C CA . VAL A 1 184 ? -10.477 -9.75 -15.43 1 49.69 184 VAL A CA 1
ATOM 1363 C C . VAL A 1 184 ? -10.172 -11.047 -16.188 1 49.69 184 VAL A C 1
ATOM 1365 O O . VAL A 1 184 ? -9.008 -11.352 -16.469 1 49.69 184 VAL A O 1
ATOM 1368 N N . LEU A 1 185 ? -11.195 -11.633 -16.594 1 45.88 185 LEU A N 1
ATOM 1369 C CA . LEU A 1 185 ? -11.023 -12.914 -17.266 1 45.88 185 LEU A CA 1
ATOM 1370 C C . LEU A 1 185 ? -10.383 -12.727 -18.641 1 45.88 185 LEU A C 1
ATOM 1372 O O . LEU A 1 185 ? -9.5 -13.5 -19.031 1 45.88 185 LEU A O 1
ATOM 1376 N N . CYS A 1 186 ? -10.82 -11.695 -19.25 1 43.47 186 CYS A N 1
ATOM 1377 C CA . CYS A 1 186 ? -10.258 -11.414 -20.578 1 43.47 186 CYS A CA 1
ATOM 1378 C C . CYS A 1 186 ? -8.773 -11.086 -20.469 1 43.47 186 CYS A C 1
ATOM 1380 O O . CYS A 1 186 ? -7.973 -11.531 -21.297 1 43.47 186 CYS A O 1
ATOM 1382 N N . LEU A 1 187 ? -8.547 -10.398 -19.453 1 50.22 187 LEU A N 1
ATOM 1383 C CA . LEU A 1 187 ? -7.152 -10 -19.266 1 50.22 187 LEU A CA 1
ATOM 1384 C C . LEU A 1 187 ? -6.285 -11.195 -18.906 1 50.22 187 LEU A C 1
ATOM 1386 O O . LEU A 1 187 ? -5.164 -11.336 -19.406 1 50.22 187 LEU A O 1
ATOM 1390 N N . PHE A 1 188 ? -6.879 -11.984 -18.203 1 48.66 188 PHE A N 1
ATOM 1391 C CA . PHE A 1 188 ? -6.16 -13.203 -17.844 1 48.66 188 PHE A CA 1
ATOM 1392 C C . PHE A 1 188 ? -5.898 -14.062 -19.062 1 48.66 188 PHE A C 1
ATOM 1394 O O . PHE A 1 188 ? -4.82 -14.648 -19.203 1 48.66 188 PHE A O 1
ATOM 1401 N N . LEU A 1 189 ? -6.891 -14.07 -19.922 1 42.88 189 LEU A N 1
ATOM 1402 C CA . LEU A 1 189 ? -6.742 -14.844 -21.141 1 42.88 189 LEU A CA 1
ATOM 1403 C C . LEU A 1 189 ? -5.637 -14.258 -22.016 1 42.88 189 LEU A C 1
ATOM 1405 O O . LEU A 1 189 ? -4.848 -15 -22.609 1 42.88 189 LEU A O 1
ATOM 1409 N N . ARG A 1 190 ? -5.613 -13.023 -22.031 1 45.38 190 ARG A N 1
ATOM 1410 C CA . ARG A 1 190 ? -4.609 -12.359 -22.859 1 45.38 190 ARG A CA 1
ATOM 1411 C C . ARG A 1 190 ? -3.211 -12.57 -22.281 1 45.38 190 ARG A C 1
ATOM 1413 O O . ARG A 1 190 ? -2.256 -12.797 -23.031 1 45.38 190 ARG A O 1
ATOM 1420 N N . LEU A 1 191 ? -3.164 -12.5 -21.031 1 48.78 191 LEU A N 1
ATOM 1421 C CA . LEU A 1 191 ? -1.874 -12.703 -20.375 1 48.78 191 LEU A CA 1
ATOM 1422 C C . LEU A 1 191 ? -1.382 -14.133 -20.594 1 48.78 191 LEU A C 1
ATOM 1424 O O . LEU A 1 191 ? -0.19 -14.352 -20.812 1 48.78 191 LEU A O 1
ATOM 1428 N N . HIS A 1 192 ? -2.262 -15.023 -20.516 1 48.09 192 HIS A N 1
ATOM 1429 C CA . HIS A 1 192 ? -1.926 -16.406 -20.812 1 48.09 192 HIS A CA 1
ATOM 1430 C C . HIS A 1 192 ? -1.464 -16.578 -22.25 1 48.09 192 HIS A C 1
ATOM 1432 O O . HIS A 1 192 ? -0.508 -17.312 -22.516 1 48.09 192 HIS A O 1
ATOM 1438 N N . LEU A 1 193 ? -2.23 -15.852 -23.078 1 42.75 193 LEU A N 1
ATOM 1439 C CA . LEU A 1 193 ? -1.886 -15.93 -24.484 1 42.75 193 LEU A CA 1
ATOM 1440 C C . LEU A 1 193 ? -0.498 -15.352 -24.75 1 42.75 193 LEU A C 1
ATOM 1442 O O . LEU A 1 193 ? 0.257 -15.875 -25.562 1 42.75 193 LEU A O 1
ATOM 1446 N N . LEU A 1 194 ? -0.309 -14.289 -24.031 1 41.56 194 LEU A N 1
ATOM 1447 C CA . LEU A 1 194 ? 0.994 -13.656 -24.219 1 41.56 194 LEU A CA 1
ATOM 1448 C C . LEU A 1 194 ? 2.111 -14.562 -23.703 1 41.56 194 LEU A C 1
ATOM 1450 O O . LEU A 1 194 ? 3.201 -14.594 -24.281 1 41.56 194 LEU A O 1
ATOM 1454 N N . GLN A 1 195 ? 1.914 -15.18 -22.672 1 45.09 195 GLN A N 1
ATOM 1455 C CA . GLN A 1 195 ? 2.891 -16.156 -22.203 1 45.09 195 GLN A CA 1
ATOM 1456 C C . GLN A 1 195 ? 3.115 -17.266 -23.219 1 45.09 195 GLN A C 1
ATOM 1458 O O . GLN A 1 195 ? 4.242 -17.719 -23.406 1 45.09 195 GLN A O 1
ATOM 1463 N N . SER A 1 196 ? 2.033 -17.516 -23.828 1 42.91 196 SER A N 1
ATOM 1464 C CA . SER A 1 196 ? 2.146 -18.547 -24.859 1 42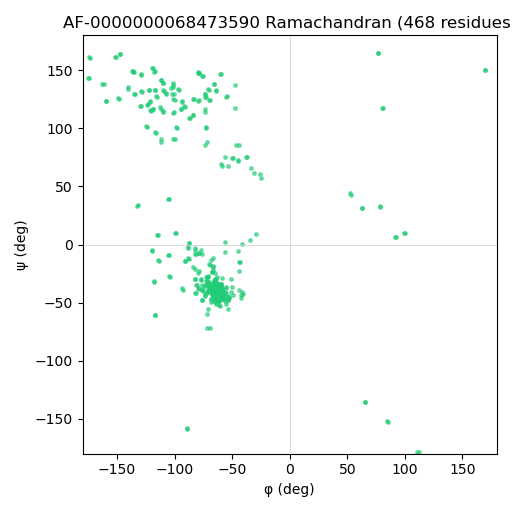.91 196 SER A CA 1
ATOM 1465 C C . SER A 1 196 ? 2.803 -17.984 -26.125 1 42.91 196 SER A C 1
ATOM 1467 O O . SER A 1 196 ? 3.473 -18.719 -26.859 1 42.91 196 SER A O 1
ATOM 1469 N N . LEU A 1 197 ? 2.592 -16.625 -26.375 1 38.12 197 LEU A N 1
ATOM 1470 C CA . LEU A 1 197 ? 3.137 -16.016 -27.578 1 38.12 197 LEU A CA 1
ATOM 1471 C C . LEU A 1 197 ? 4.605 -15.648 -27.391 1 38.12 197 LEU A C 1
ATOM 1473 O O . LEU A 1 197 ? 5.324 -15.414 -28.359 1 38.12 197 LEU A O 1
ATOM 1477 N N . GLU A 1 198 ? 5.062 -15.125 -26.312 1 41.47 198 GLU A N 1
ATOM 1478 C CA . GLU A 1 198 ? 6.473 -14.773 -26.156 1 41.47 198 GLU A CA 1
ATOM 1479 C C . GLU A 1 198 ? 7.375 -15.883 -26.688 1 41.47 198 GLU A C 1
ATOM 1481 O O . GLU A 1 198 ? 8.594 -15.703 -26.797 1 41.47 198 GLU A O 1
ATOM 1486 N N . ASN A 1 199 ? 7 -17.062 -26.953 1 35.31 199 ASN A N 1
ATOM 1487 C CA . ASN A 1 199 ? 7.863 -17.938 -27.734 1 35.31 199 ASN A CA 1
ATOM 1488 C C . ASN A 1 199 ? 8.008 -17.438 -29.172 1 35.31 199 ASN A C 1
ATOM 1490 O O . ASN A 1 199 ? 8.664 -18.078 -29.984 1 35.31 199 ASN A O 1
ATOM 1494 N N . THR A 1 200 ? 7.285 -16.516 -29.703 1 30.94 200 THR A N 1
ATOM 1495 C CA . THR A 1 200 ? 7.57 -16.016 -31.031 1 30.94 200 THR A CA 1
ATOM 1496 C C . THR A 1 200 ? 8.297 -14.68 -30.984 1 30.94 200 THR A C 1
ATOM 1498 O O . THR A 1 200 ? 8.18 -13.945 -29.984 1 30.94 200 THR A O 1
ATOM 1501 N N . ASP A 1 201 ? 9.406 -14.273 -31.844 1 33.22 201 ASP A N 1
ATOM 1502 C CA . ASP A 1 201 ? 10.414 -13.234 -32.031 1 33.22 201 ASP A CA 1
ATOM 1503 C C . ASP A 1 201 ? 9.82 -11.844 -31.812 1 33.22 201 ASP A C 1
ATOM 1505 O O . ASP A 1 201 ? 10.539 -10.914 -31.438 1 33.22 201 ASP A O 1
ATOM 1509 N N . LYS A 1 202 ? 8.641 -11.594 -32.344 1 32.09 202 LYS A N 1
ATOM 1510 C CA . LYS A 1 202 ? 8.125 -10.227 -32.406 1 32.09 202 LYS A CA 1
ATOM 1511 C C . LYS A 1 202 ? 7.836 -9.672 -31.016 1 32.09 202 LYS A C 1
ATOM 1513 O O . LYS A 1 202 ? 7.465 -8.508 -30.875 1 32.09 202 LYS A O 1
ATOM 1518 N N . TYR A 1 203 ? 7.648 -10.43 -30.047 1 33.62 203 TYR A N 1
ATOM 1519 C CA . TYR A 1 203 ? 7.152 -10.023 -28.734 1 33.62 203 TYR A CA 1
ATOM 1520 C C . TYR A 1 203 ? 8.25 -9.336 -27.922 1 33.62 203 TYR A C 1
ATOM 1522 O O . TYR A 1 203 ? 8.016 -8.906 -26.797 1 33.62 203 TYR A O 1
ATOM 1530 N N . LYS A 1 204 ? 9.359 -9.336 -28.328 1 31.42 204 LYS A N 1
ATOM 1531 C CA . LYS A 1 204 ? 10.375 -8.523 -27.656 1 31.42 204 LYS A CA 1
ATOM 1532 C C . LYS A 1 204 ? 9.922 -7.066 -27.547 1 31.42 204 LYS A C 1
ATOM 1534 O O . LYS A 1 204 ? 10.281 -6.375 -26.594 1 31.42 204 LYS A O 1
ATOM 1539 N N . GLU A 1 205 ? 9.398 -6.574 -28.609 1 29.36 205 GLU A N 1
ATOM 1540 C CA . GLU A 1 205 ? 9.055 -5.152 -28.625 1 29.36 205 GLU A CA 1
ATOM 1541 C C . GLU A 1 205 ? 7.895 -4.852 -27.672 1 29.36 205 GLU A C 1
ATOM 1543 O O . GLU A 1 205 ? 7.871 -3.807 -27.031 1 29.36 205 GLU A O 1
ATOM 1548 N N . GLU A 1 206 ? 6.801 -5.68 -27.734 1 28.17 206 GLU A N 1
ATOM 1549 C CA . GLU A 1 206 ? 5.594 -5.363 -26.969 1 28.17 206 GLU A CA 1
ATOM 1550 C C . GLU A 1 206 ? 5.711 -5.828 -25.531 1 28.17 206 GLU A C 1
ATOM 1552 O O . GLU A 1 206 ? 4.719 -5.859 -24.797 1 28.17 206 GLU A O 1
ATOM 1557 N N . ASN A 1 207 ? 6.766 -6.461 -25.172 1 29.05 207 ASN A N 1
ATOM 1558 C CA . ASN A 1 207 ? 7.008 -6.781 -23.766 1 29.05 207 ASN A CA 1
ATOM 1559 C C . ASN A 1 207 ? 6.719 -5.59 -22.859 1 29.05 207 ASN A C 1
ATOM 1561 O O . ASN A 1 207 ? 7.094 -5.594 -21.688 1 29.05 207 ASN A O 1
ATOM 1565 N N . LYS A 1 208 ? 6.438 -4.523 -23.469 1 28.08 208 LYS A N 1
ATOM 1566 C CA . LYS A 1 208 ? 5.91 -3.377 -22.734 1 28.08 208 LYS A CA 1
ATOM 1567 C C . LYS A 1 208 ? 4.648 -3.748 -21.969 1 28.08 208 LYS A C 1
ATOM 1569 O O . LYS A 1 208 ? 3.861 -2.873 -21.594 1 28.08 208 LYS A O 1
ATOM 1574 N N . ILE A 1 209 ? 4.328 -4.973 -22.078 1 27.09 209 ILE A N 1
ATOM 1575 C CA . ILE A 1 209 ? 3.172 -5.336 -21.266 1 27.09 209 ILE A CA 1
ATOM 1576 C C . ILE A 1 209 ? 3.525 -5.223 -19.781 1 27.09 209 ILE A C 1
ATOM 1578 O O . ILE A 1 209 ? 2.695 -5.508 -18.922 1 27.09 209 ILE A O 1
ATOM 1582 N N . CYS A 1 210 ? 4.734 -5.496 -19.438 1 29.12 210 CYS A N 1
ATOM 1583 C CA . CYS A 1 210 ? 4.785 -4.996 -18.062 1 29.12 210 CYS A CA 1
ATOM 1584 C C . CYS A 1 210 ? 4.125 -3.629 -17.969 1 29.12 210 CYS A C 1
ATOM 1586 O O . CYS A 1 210 ? 4.273 -2.938 -16.953 1 29.12 210 CYS A O 1
ATOM 1588 N N . SER A 1 211 ? 4.047 -2.93 -19.031 1 26.39 211 SER A N 1
ATOM 1589 C CA . SER A 1 211 ? 3.615 -1.537 -19.109 1 26.39 211 SER A CA 1
ATOM 1590 C C . SER A 1 211 ? 2.32 -1.32 -18.328 1 26.39 211 SER A C 1
ATOM 1592 O O . SER A 1 211 ? 1.48 -2.219 -18.25 1 26.39 211 SER A O 1
ATOM 1594 N N . HIS A 1 212 ? 2.381 -0.596 -17.438 1 28.05 212 HIS A N 1
ATOM 1595 C CA . HIS A 1 212 ? 1.276 0.155 -16.844 1 28.05 212 HIS A CA 1
ATOM 1596 C C . HIS A 1 212 ? 0.21 0.469 -17.891 1 28.05 212 HIS A C 1
ATOM 1598 O O . HIS A 1 212 ? -0.523 1.452 -17.766 1 28.05 212 HIS A O 1
ATOM 1604 N N . ARG A 1 213 ? 0.306 -0.074 -19.016 1 25.91 213 ARG A N 1
ATOM 1605 C CA . ARG A 1 213 ? -0.786 0.347 -19.891 1 25.91 213 ARG A CA 1
ATOM 1606 C C . ARG A 1 213 ? -2.139 0.106 -19.219 1 25.91 213 ARG A C 1
ATOM 1608 O O . ARG A 1 213 ? -2.523 -1.04 -18.984 1 25.91 213 ARG A O 1
ATOM 1615 N N . TYR A 1 214 ? -2.367 0.783 -18.281 1 27.31 214 TYR A N 1
ATOM 1616 C CA . TYR A 1 214 ? -3.787 1.105 -18.188 1 27.31 214 TYR A CA 1
ATOM 1617 C C . TYR A 1 214 ? -4.453 1.054 -19.547 1 27.31 214 TYR A C 1
ATOM 1619 O O . TYR A 1 214 ? -4.141 1.859 -20.438 1 27.31 214 TYR A O 1
ATOM 1627 N N . ASP A 1 215 ? -4.43 -0.08 -20.156 1 28.45 215 ASP A N 1
ATOM 1628 C CA . ASP A 1 215 ? -5.113 -0.145 -21.453 1 28.45 215 ASP A CA 1
ATOM 1629 C C . ASP A 1 215 ? -6.293 0.822 -21.484 1 28.45 215 ASP A C 1
ATOM 1631 O O . ASP A 1 215 ? -7.406 0.472 -21.078 1 28.45 215 ASP A O 1
ATOM 1635 N N . GLU A 1 216 ? -6.109 1.96 -21.359 1 29.5 216 GLU A N 1
ATOM 1636 C CA . GLU A 1 216 ? -7.043 3.025 -21.719 1 29.5 216 GLU A CA 1
ATOM 1637 C C . GLU A 1 216 ? -7.574 2.852 -23.125 1 29.5 216 GLU A C 1
ATOM 1639 O O . GLU A 1 216 ? -8.68 3.301 -23.453 1 29.5 216 GLU A O 1
ATOM 1644 N N . ARG A 1 217 ? -6.758 2.389 -24.062 1 28.59 217 ARG A N 1
ATOM 1645 C CA . ARG A 1 217 ? -7.199 2.158 -25.438 1 28.59 217 ARG A CA 1
ATOM 1646 C C . ARG A 1 217 ? -8.07 0.909 -25.516 1 28.59 217 ARG A C 1
ATOM 1648 O O . ARG A 1 217 ? -8.812 0.734 -26.484 1 28.59 217 ARG A O 1
ATOM 1655 N N . LEU A 1 218 ? -7.68 -0.048 -24.828 1 26.91 218 LEU A N 1
ATOM 1656 C CA . LEU A 1 218 ? -8.664 -1.126 -24.875 1 26.91 218 LEU A CA 1
ATOM 1657 C C . LEU A 1 218 ? -10.016 -0.653 -24.359 1 26.91 218 LEU A C 1
ATOM 1659 O O . LEU A 1 218 ? -11.047 -1.268 -24.641 1 26.91 218 LEU A O 1
ATOM 1663 N N . GLU A 1 219 ? -9.969 0.319 -23.453 1 28.64 219 GLU A N 1
ATOM 1664 C CA . GLU A 1 219 ? -11.242 0.955 -23.141 1 28.64 219 GLU A CA 1
ATOM 1665 C C . GLU A 1 219 ? -11.812 1.683 -24.359 1 28.64 219 GLU A C 1
ATOM 1667 O O . GLU A 1 219 ? -13.023 1.668 -24.578 1 28.64 219 GLU A O 1
ATOM 1672 N N . ARG A 1 220 ? -10.977 2.398 -25 1 28.09 220 ARG A N 1
ATOM 1673 C CA . ARG A 1 220 ? -11.641 3.203 -26.031 1 28.09 220 ARG A CA 1
ATOM 1674 C C . ARG A 1 220 ? -12.133 2.328 -27.172 1 28.09 220 ARG A C 1
ATOM 1676 O O . ARG A 1 220 ? -13.148 2.637 -27.797 1 28.09 220 ARG A O 1
ATOM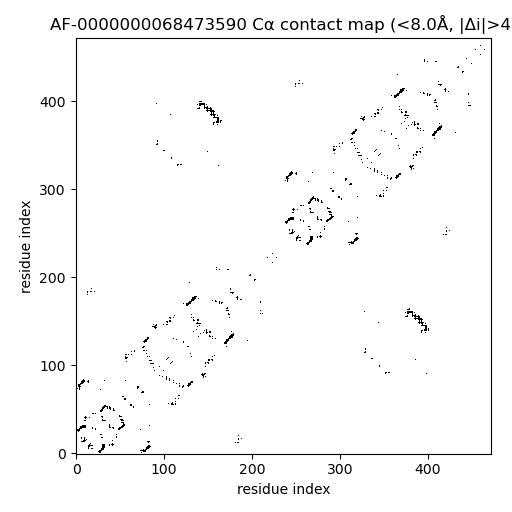 1683 N N . ARG A 1 221 ? -11.344 1.567 -27.781 1 27.69 221 ARG A N 1
ATOM 1684 C CA . ARG A 1 221 ? -11.875 1.055 -29.031 1 27.69 221 ARG A CA 1
ATOM 1685 C C . ARG A 1 221 ? -13.016 0.071 -28.781 1 27.69 221 ARG A C 1
ATOM 1687 O O . ARG A 1 221 ? -14.078 0.176 -29.406 1 27.69 221 ARG A O 1
ATOM 1694 N N . ARG A 1 222 ? -12.734 -1.138 -28.281 1 28.88 222 ARG A N 1
ATOM 1695 C CA . ARG A 1 222 ? -13.695 -2.229 -28.438 1 28.88 222 ARG A CA 1
ATOM 1696 C C . ARG A 1 222 ? -14.758 -2.176 -27.344 1 28.88 222 ARG A C 1
ATOM 1698 O O . ARG A 1 222 ? -15.758 -2.898 -27.406 1 28.88 222 ARG A O 1
ATOM 1705 N N . TYR A 1 223 ? -14.484 -1.543 -26.375 1 27.45 223 TYR A N 1
ATOM 1706 C CA . TYR A 1 223 ? -15.625 -1.53 -25.453 1 27.45 223 TYR A CA 1
ATOM 1707 C C . TYR A 1 223 ? -16.766 -0.708 -26.031 1 27.45 223 TYR A C 1
ATOM 1709 O O . TYR A 1 223 ? -17.938 -0.941 -25.703 1 27.45 223 TYR A O 1
ATOM 1717 N N . LYS A 1 224 ? -16.5 0.317 -26.672 1 29.84 224 LYS A N 1
ATOM 1718 C CA . LYS A 1 224 ? -17.641 1.014 -27.266 1 29.84 224 LYS A CA 1
ATOM 1719 C C . LYS A 1 224 ? -18.453 0.076 -28.156 1 29.84 224 LYS A C 1
ATOM 1721 O O . LYS A 1 224 ? -19.672 0.211 -28.266 1 29.84 224 LYS A O 1
ATOM 1726 N N . GLU A 1 225 ? -17.922 -0.538 -28.969 1 27.58 225 GLU A N 1
ATOM 1727 C CA . GLU A 1 225 ? -18.781 -1.299 -29.875 1 27.58 225 GLU A CA 1
ATOM 1728 C C . GLU A 1 225 ? -19.484 -2.439 -29.156 1 27.58 225 GLU A C 1
ATOM 1730 O O . GLU A 1 225 ? -20.656 -2.715 -29.406 1 27.58 225 GLU A O 1
ATOM 1735 N N . LYS A 1 226 ? -18.844 -3.355 -28.344 1 28.34 226 LYS A N 1
ATOM 1736 C CA . LYS A 1 226 ? -19.609 -4.527 -27.922 1 28.34 226 LYS A CA 1
ATOM 1737 C C . LYS A 1 226 ? -20.281 -4.289 -26.578 1 28.34 226 LYS A C 1
ATOM 1739 O O . LYS A 1 226 ? -21.328 -4.879 -26.281 1 28.34 226 LYS A O 1
ATOM 1744 N N . TYR A 1 227 ? -19.766 -3.637 -25.5 1 27.03 227 TYR A N 1
ATOM 1745 C CA . TYR A 1 227 ? -20.625 -3.475 -24.344 1 27.03 227 TYR A CA 1
ATOM 1746 C C . TYR A 1 227 ? -20.984 -2.01 -24.141 1 27.03 227 TYR A C 1
ATOM 1748 O O . TYR A 1 227 ? -20.203 -1.245 -23.562 1 27.03 227 TYR A O 1
ATOM 1756 N N . PRO A 1 228 ? -21.984 -1.417 -24.625 1 26.03 228 PRO A N 1
ATOM 1757 C CA . PRO A 1 228 ? -22.531 -0.062 -24.562 1 26.03 228 PRO A CA 1
ATOM 1758 C C . PRO A 1 228 ? -22.672 0.45 -23.125 1 26.03 228 PRO A C 1
ATOM 1760 O O . PRO A 1 228 ? -22.609 1.658 -22.891 1 26.03 228 PRO A O 1
ATOM 1763 N N . ALA A 1 229 ? -23.094 -0.37 -22.234 1 25.22 229 ALA A N 1
ATOM 1764 C CA . ALA A 1 229 ? -23.641 0.186 -21 1 25.22 229 ALA A CA 1
ATOM 1765 C C . ALA A 1 229 ? -22.516 0.614 -20.047 1 25.22 229 ALA A C 1
ATOM 1767 O O . ALA A 1 229 ? -22.781 1.105 -18.953 1 25.22 229 ALA A O 1
ATOM 1768 N N . TRP A 1 230 ? -21.453 0.136 -20.156 1 24.7 230 TRP A N 1
ATOM 1769 C CA . TRP A 1 230 ? -20.469 0.417 -19.109 1 24.7 230 TRP A CA 1
ATOM 1770 C C . TRP A 1 230 ? -19.953 1.844 -19.219 1 24.7 230 TRP A C 1
ATOM 1772 O O . TRP A 1 230 ? -19.453 2.242 -20.281 1 24.7 230 TRP A O 1
ATOM 1782 N N . GLU A 1 231 ? -20.656 2.814 -18.625 1 23.69 231 GLU A N 1
ATOM 1783 C CA . GLU A 1 231 ? -20.328 4.234 -18.562 1 23.69 231 GLU A CA 1
ATOM 1784 C C . GLU A 1 231 ? -18.969 4.453 -17.875 1 23.69 231 GLU A C 1
ATOM 1786 O O . GLU A 1 231 ? -18.766 4.027 -16.734 1 23.69 231 GLU A O 1
ATOM 1791 N N . VAL A 1 232 ? -18.016 4.074 -18.422 1 26.45 232 VAL A N 1
ATOM 1792 C CA . VAL A 1 232 ? -16.703 4.574 -18.016 1 26.45 232 VAL A CA 1
ATOM 1793 C C . VAL A 1 232 ? -16.797 6.059 -17.672 1 26.45 232 VAL A C 1
ATOM 1795 O O . VAL A 1 232 ? -17.188 6.875 -18.516 1 26.45 232 VAL A O 1
ATOM 1798 N N . TRP A 1 233 ? -17.359 6.398 -16.531 1 23.5 233 TRP A N 1
ATOM 1799 C CA . TRP A 1 233 ? -17.484 7.805 -16.172 1 23.5 233 TRP A CA 1
ATOM 1800 C C . TRP A 1 233 ? -16.188 8.562 -16.469 1 23.5 233 TRP A C 1
ATOM 1802 O O . TRP A 1 233 ? -15.117 8.172 -16 1 23.5 233 TRP A O 1
ATOM 1812 N N . ARG A 1 234 ? -16 9.016 -17.594 1 23.5 234 ARG A N 1
ATOM 1813 C CA . ARG A 1 234 ? -15.172 10.102 -18.109 1 23.5 234 ARG A CA 1
ATOM 1814 C C . ARG A 1 234 ? -15.297 11.344 -17.234 1 23.5 234 ARG A C 1
ATOM 1816 O O . ARG A 1 234 ? -16.391 11.867 -17.047 1 23.5 234 ARG A O 1
ATOM 1823 N N . THR A 1 235 ? -14.742 11.375 -16.031 1 20.73 235 THR A N 1
ATOM 1824 C CA . THR A 1 235 ? -14.836 12.789 -15.68 1 20.73 235 THR A CA 1
ATOM 1825 C C . THR A 1 235 ? -14.297 13.664 -16.812 1 20.73 235 THR A C 1
ATOM 1827 O O . THR A 1 235 ? -13.125 13.555 -17.188 1 20.73 235 THR A O 1
ATOM 1830 N N . TYR A 1 236 ? -15.039 13.773 -17.812 1 18.64 236 TYR A N 1
ATOM 1831 C CA . TYR A 1 236 ? -14.961 14.992 -18.609 1 18.64 236 TYR A CA 1
ATOM 1832 C C . TYR A 1 236 ? -15.242 16.219 -17.766 1 18.64 236 TYR A C 1
ATOM 1834 O O . TYR A 1 236 ? -16.094 16.188 -16.859 1 18.64 236 TYR A O 1
ATOM 1842 N N . MET B 1 1 ? -6.336 33.906 12.586 1 49.81 1 MET B N 1
ATOM 1843 C CA . MET B 1 1 ? -6.258 32.531 13.094 1 49.81 1 MET B CA 1
ATOM 1844 C C . MET B 1 1 ? -4.922 31.906 12.727 1 49.81 1 MET B C 1
ATOM 1846 O O . MET B 1 1 ? -4.371 32.156 11.656 1 49.81 1 MET B O 1
ATOM 1850 N N . ASP B 1 2 ? -4.125 31.312 13.734 1 67.31 2 ASP B N 1
ATOM 1851 C CA . ASP B 1 2 ? -2.727 30.922 13.547 1 67.31 2 ASP B CA 1
ATOM 1852 C C . ASP B 1 2 ? -2.607 29.719 12.602 1 67.31 2 ASP B C 1
ATOM 1854 O O . ASP B 1 2 ? -3.486 28.859 12.578 1 67.31 2 ASP B O 1
ATOM 1858 N N . LYS B 1 3 ? -1.86 29.891 11.594 1 87.38 3 LYS B N 1
ATOM 1859 C CA . LYS B 1 3 ? -1.529 28.844 10.633 1 87.38 3 LYS B CA 1
ATOM 1860 C C . LYS B 1 3 ? -0.557 27.844 11.234 1 87.38 3 LYS B C 1
ATOM 1862 O O . LYS B 1 3 ? 0.602 28.172 11.5 1 87.38 3 LYS B O 1
ATOM 1867 N N . VAL B 1 4 ? -1.144 26.672 11.656 1 95.5 4 VAL B N 1
ATOM 1868 C CA . VAL B 1 4 ? -0.305 25.641 12.242 1 95.5 4 VAL B CA 1
ATOM 1869 C C . VAL B 1 4 ? -0.04 24.531 11.211 1 95.5 4 VAL B C 1
ATOM 1871 O O . VAL B 1 4 ? -0.967 24.047 10.562 1 95.5 4 VAL B O 1
ATOM 1874 N N . CYS B 1 5 ? 1.228 24.219 11.078 1 95.06 5 CYS B N 1
ATOM 1875 C CA . CYS B 1 5 ? 1.651 23.188 10.148 1 95.06 5 CYS B CA 1
ATOM 1876 C C . CYS B 1 5 ? 2.4 22.078 10.875 1 95.06 5 CYS B C 1
ATOM 1878 O O . CYS B 1 5 ? 3.348 22.344 11.617 1 95.06 5 CYS B O 1
ATOM 1880 N N . ALA B 1 6 ? 1.916 20.938 10.734 1 98.06 6 ALA B N 1
ATOM 1881 C CA . ALA B 1 6 ? 2.607 19.766 11.266 1 98.06 6 ALA B CA 1
ATOM 1882 C C . ALA B 1 6 ? 3.385 19.031 10.172 1 98.06 6 ALA B C 1
ATOM 1884 O O . ALA B 1 6 ? 2.816 18.656 9.148 1 98.06 6 ALA B O 1
ATOM 1885 N N . VAL B 1 7 ? 4.672 18.844 10.375 1 97 7 VAL B N 1
ATOM 1886 C CA . VAL B 1 7 ? 5.52 18.141 9.414 1 97 7 VAL B CA 1
ATOM 1887 C C . VAL B 1 7 ? 6.066 16.859 10.039 1 97 7 VAL B C 1
ATOM 1889 O O . VAL B 1 7 ? 7.074 16.891 10.758 1 97 7 VAL B O 1
ATOM 1892 N N . PHE B 1 8 ? 5.434 15.781 9.789 1 98.5 8 PHE B N 1
ATOM 1893 C CA . PHE B 1 8 ? 5.984 14.492 10.188 1 98.5 8 PHE B CA 1
ATOM 1894 C C . PHE B 1 8 ? 7.164 14.109 9.305 1 98.5 8 PHE B C 1
ATOM 1896 O O . PHE B 1 8 ? 7.043 14.086 8.078 1 98.5 8 PHE B O 1
ATOM 1903 N N . GLY B 1 9 ? 8.25 13.797 9.93 1 96.88 9 GLY B N 1
ATOM 1904 C CA . GLY B 1 9 ? 9.5 13.664 9.188 1 96.88 9 GLY B CA 1
ATOM 1905 C C . GLY B 1 9 ? 10.141 14.992 8.859 1 96.88 9 GLY B C 1
ATOM 1906 O O . GLY B 1 9 ? 10.758 15.148 7.801 1 96.88 9 GLY B O 1
ATOM 1907 N N . GLY B 1 10 ? 9.977 15.93 9.711 1 95.25 10 GLY B N 1
ATOM 1908 C CA . GLY B 1 10 ? 10.391 17.297 9.422 1 95.25 10 GLY B CA 1
ATOM 1909 C C . GLY B 1 10 ? 11.836 17.562 9.789 1 95.25 10 GLY B C 1
ATOM 1910 O O . GLY B 1 10 ? 12.344 18.656 9.555 1 95.25 10 GLY B O 1
ATOM 1911 N N . SER B 1 11 ? 12.531 16.562 10.289 1 94.12 11 SER B N 1
ATOM 1912 C CA . SER B 1 11 ? 13.867 16.828 10.82 1 94.12 11 SER B CA 1
ATOM 1913 C C . SER B 1 11 ? 14.93 16.656 9.734 1 94.12 11 SER B C 1
ATOM 1915 O O . SER B 1 11 ? 16.078 17.047 9.922 1 94.12 11 SER B O 1
ATOM 1917 N N . ARG B 1 12 ? 14.578 16.047 8.617 1 88.25 12 ARG B N 1
ATOM 1918 C CA . ARG B 1 12 ? 15.562 15.82 7.57 1 88.25 12 ARG B CA 1
ATOM 1919 C C . ARG B 1 12 ? 14.906 15.781 6.195 1 88.25 12 ARG B C 1
ATOM 1921 O O . ARG B 1 12 ? 13.672 15.773 6.09 1 88.25 12 ARG B O 1
ATOM 1928 N N . GLY B 1 13 ? 15.711 15.961 5.215 1 82.88 13 GLY B N 1
ATOM 1929 C CA . GLY B 1 13 ? 15.289 15.719 3.844 1 82.88 13 GLY B CA 1
ATOM 1930 C C . GLY B 1 13 ? 14.195 16.672 3.381 1 82.88 13 GLY B C 1
ATOM 1931 O O . GLY B 1 13 ? 14.281 17.875 3.605 1 82.88 13 GLY B O 1
ATOM 1932 N N . ILE B 1 14 ? 13.219 16 2.721 1 80.69 14 ILE B N 1
ATOM 1933 C CA . ILE B 1 14 ? 12.117 16.75 2.127 1 80.69 14 ILE B CA 1
ATOM 1934 C C . ILE B 1 14 ? 11.312 17.438 3.225 1 80.69 14 ILE B C 1
ATOM 1936 O O . ILE B 1 14 ? 10.922 18.609 3.082 1 80.69 14 ILE B O 1
ATOM 1940 N N . GLY B 1 15 ? 11.125 16.766 4.332 1 88.81 15 GLY B N 1
ATOM 1941 C CA . GLY B 1 15 ? 10.367 17.344 5.434 1 88.81 15 GLY B CA 1
ATOM 1942 C C . GLY B 1 15 ? 11.016 18.578 6.023 1 88.81 15 GLY B C 1
ATOM 1943 O O . GLY B 1 15 ? 10.336 19.562 6.309 1 88.81 15 GLY B O 1
ATOM 1944 N N . ARG B 1 16 ? 12.273 18.5 6.102 1 89.5 16 ARG B N 1
ATOM 1945 C CA . ARG B 1 16 ? 13.008 19.656 6.625 1 89.5 16 ARG B CA 1
ATOM 1946 C C . ARG B 1 16 ? 12.93 20.844 5.668 1 89.5 16 ARG B C 1
ATOM 1948 O O . ARG B 1 16 ? 12.734 21.984 6.098 1 89.5 16 ARG B O 1
ATOM 1955 N N . ALA B 1 17 ? 13.047 20.578 4.383 1 83.25 17 ALA B N 1
ATOM 1956 C CA . ALA B 1 17 ? 12.953 21.625 3.375 1 83.25 17 ALA B CA 1
ATOM 1957 C C . ALA B 1 17 ? 11.57 22.266 3.383 1 83.25 17 ALA B C 1
ATOM 1959 O O . ALA B 1 17 ? 11.445 23.484 3.285 1 83.25 17 ALA B O 1
ATOM 1960 N N . VAL B 1 18 ? 10.555 21.469 3.553 1 84.62 18 VAL B N 1
ATOM 1961 C CA . VAL B 1 18 ? 9.18 21.969 3.607 1 84.62 18 VAL B CA 1
ATOM 1962 C C . VAL B 1 18 ? 8.992 22.812 4.863 1 84.62 18 VAL B C 1
ATOM 1964 O O . VAL B 1 18 ? 8.383 23.891 4.812 1 84.62 18 VAL B O 1
ATOM 1967 N N . ALA B 1 19 ? 9.578 22.359 5.934 1 90.69 19 ALA B N 1
ATOM 1968 C CA . ALA B 1 19 ? 9.484 23.094 7.188 1 90.69 19 ALA B CA 1
ATOM 1969 C C . ALA B 1 19 ? 10.109 24.484 7.059 1 90.69 19 ALA B C 1
ATOM 1971 O O . ALA B 1 19 ? 9.539 25.469 7.512 1 90.69 19 ALA B O 1
ATOM 1972 N N . GLN B 1 20 ? 11.242 24.531 6.434 1 86.62 20 GLN B N 1
ATOM 1973 C CA . GLN B 1 20 ? 11.93 25.812 6.23 1 86.62 20 GLN B CA 1
ATOM 1974 C C . GLN B 1 20 ? 11.078 26.766 5.402 1 86.62 20 GLN B C 1
ATOM 1976 O O . GLN B 1 20 ? 10.945 27.938 5.746 1 86.62 20 GLN B O 1
ATOM 1981 N N . LEU B 1 21 ? 10.516 26.219 4.387 1 81.69 21 LEU B N 1
ATOM 1982 C CA . LEU B 1 21 ? 9.672 27.031 3.506 1 81.69 21 LEU B CA 1
ATOM 1983 C C . LEU B 1 21 ? 8.445 27.547 4.25 1 81.69 21 LEU B C 1
ATOM 1985 O O . LEU B 1 21 ? 8.117 28.734 4.164 1 81.69 21 LEU B O 1
ATOM 1989 N N . MET B 1 22 ? 7.816 26.719 5.039 1 87.19 22 MET B N 1
ATOM 1990 C CA . MET B 1 22 ? 6.59 27.078 5.738 1 87.19 22 MET B CA 1
ATOM 1991 C C . MET B 1 22 ? 6.875 28.062 6.863 1 87.19 22 MET B C 1
ATOM 1993 O O . MET B 1 22 ? 6.051 28.938 7.156 1 87.19 22 MET B O 1
ATOM 1997 N N . ALA B 1 23 ? 8.031 27.891 7.473 1 89.62 23 ALA B N 1
ATOM 1998 C CA . ALA B 1 23 ? 8.43 28.859 8.492 1 89.62 23 ALA B CA 1
ATOM 1999 C C . ALA B 1 23 ? 8.555 30.266 7.898 1 89.62 23 ALA B C 1
ATOM 2001 O O . ALA B 1 23 ? 8.094 31.234 8.492 1 89.62 23 ALA B O 1
ATOM 2002 N N . ARG B 1 24 ? 9.086 30.312 6.758 1 82.12 24 ARG B N 1
ATOM 2003 C CA . ARG B 1 24 ? 9.266 31.594 6.078 1 82.12 24 ARG B CA 1
ATOM 2004 C C . ARG B 1 24 ? 7.922 32.188 5.688 1 82.12 24 ARG B C 1
ATOM 2006 O O . ARG B 1 24 ? 7.793 33.406 5.57 1 82.12 24 ARG B O 1
ATOM 2013 N N . LYS B 1 25 ? 6.965 31.344 5.562 1 81.12 25 LYS B N 1
ATOM 2014 C CA . LYS B 1 25 ? 5.637 31.797 5.168 1 81.12 25 LYS B CA 1
ATOM 2015 C C . LYS B 1 25 ? 4.797 32.188 6.391 1 81.12 25 LYS B C 1
ATOM 2017 O O . LYS B 1 25 ? 3.617 32.5 6.262 1 81.12 25 LYS B O 1
ATOM 2022 N N . GLY B 1 26 ? 5.34 32.031 7.539 1 87.69 26 GLY B N 1
ATOM 2023 C CA . GLY B 1 26 ? 4.703 32.562 8.734 1 87.69 26 GLY B CA 1
ATOM 2024 C C . GLY B 1 26 ? 3.924 31.516 9.508 1 87.69 26 GLY B C 1
ATOM 2025 O O . GLY B 1 26 ? 3.195 31.828 10.445 1 87.69 26 GLY B O 1
ATOM 2026 N N . TYR B 1 27 ? 4.074 30.281 9.156 1 89.94 27 TYR B N 1
ATOM 2027 C CA . TYR B 1 27 ? 3.402 29.219 9.891 1 89.94 27 TYR B CA 1
ATOM 2028 C C . TYR B 1 27 ? 4.105 28.938 11.211 1 89.94 27 TYR B C 1
ATOM 2030 O O . TYR B 1 27 ? 5.328 29.062 11.312 1 89.94 27 TYR B O 1
ATOM 2038 N N . ARG B 1 28 ? 3.314 28.625 12.148 1 95.44 28 ARG B N 1
ATOM 2039 C CA . ARG B 1 28 ? 3.846 27.969 13.344 1 95.44 28 ARG B CA 1
ATOM 2040 C C . ARG B 1 28 ? 3.986 26.469 13.117 1 95.44 28 ARG B C 1
ATOM 2042 O O . ARG B 1 28 ? 3.008 25.781 12.805 1 95.44 28 ARG B O 1
ATOM 2049 N N . LEU B 1 29 ? 5.195 25.953 13.344 1 97 29 LEU B N 1
ATOM 2050 C CA . LEU B 1 29 ? 5.469 24.594 12.891 1 97 29 LEU B CA 1
ATOM 2051 C C . LEU B 1 29 ? 5.609 23.641 14.07 1 97 29 LEU B C 1
ATOM 2053 O O . LEU B 1 29 ? 6.18 24 15.102 1 97 29 LEU B O 1
ATOM 2057 N N . ALA B 1 30 ? 5.039 22.5 13.883 1 98.5 30 ALA B N 1
ATOM 2058 C CA . ALA B 1 30 ? 5.398 21.312 14.656 1 98.5 30 ALA B CA 1
ATOM 2059 C C . ALA B 1 30 ? 6.32 20.391 13.852 1 98.5 30 ALA B C 1
ATOM 2061 O O . ALA B 1 30 ? 5.926 19.875 12.812 1 98.5 30 ALA B O 1
ATOM 2062 N N . ILE B 1 31 ? 7.551 20.266 14.312 1 98.44 31 ILE B N 1
ATOM 2063 C CA . ILE B 1 31 ? 8.516 19.359 13.695 1 98.44 31 ILE B CA 1
ATOM 2064 C C . ILE B 1 31 ? 8.492 18.016 14.422 1 98.44 31 ILE B C 1
ATOM 2066 O O . ILE B 1 31 ? 8.836 17.922 15.602 1 98.44 31 ILE B O 1
ATOM 2070 N N . ILE B 1 32 ? 8.102 16.969 13.688 1 98.75 32 ILE B N 1
ATOM 2071 C CA . ILE B 1 32 ? 7.945 15.672 14.344 1 98.75 32 ILE B CA 1
ATOM 2072 C C . ILE B 1 32 ? 8.938 14.68 13.758 1 98.75 32 ILE B C 1
ATOM 2074 O O . ILE B 1 32 ? 9.102 14.586 12.539 1 98.75 32 ILE B O 1
ATOM 2078 N N . ALA B 1 33 ? 9.617 13.977 14.586 1 98.19 33 ALA B N 1
ATOM 2079 C CA . ALA B 1 33 ? 10.5 12.867 14.242 1 98.19 33 ALA B CA 1
ATOM 2080 C C . ALA B 1 33 ? 10.5 11.805 15.336 1 98.19 33 ALA B C 1
ATOM 2082 O O . ALA B 1 33 ? 10 12.039 16.438 1 98.19 33 ALA B O 1
ATOM 2083 N N . ARG B 1 34 ? 10.984 10.68 14.984 1 97.12 34 ARG B N 1
ATOM 2084 C CA . ARG B 1 34 ? 11.07 9.625 15.984 1 97.12 34 ARG B CA 1
ATOM 2085 C C . ARG B 1 34 ? 12 10.031 17.125 1 97.12 34 ARG B C 1
ATOM 2087 O O . ARG B 1 34 ? 11.711 9.773 18.297 1 97.12 34 ARG B O 1
ATOM 2094 N N . ASN B 1 35 ? 13.117 10.633 16.734 1 96.94 35 ASN B N 1
ATOM 2095 C CA . ASN B 1 35 ? 14.094 11.117 17.703 1 96.94 35 ASN B CA 1
ATOM 2096 C C . ASN B 1 35 ? 13.828 12.57 18.078 1 96.94 35 ASN B C 1
ATOM 2098 O O . ASN B 1 35 ? 13.977 13.477 17.25 1 96.94 35 ASN B O 1
ATOM 2102 N N . LEU B 1 36 ? 13.562 12.797 19.359 1 97.94 36 LEU B N 1
ATOM 2103 C CA . LEU B 1 36 ? 13.164 14.117 19.828 1 97.94 36 LEU B CA 1
ATOM 2104 C C . LEU B 1 36 ? 14.32 15.109 19.703 1 97.94 36 LEU B C 1
ATOM 2106 O O . LEU B 1 36 ? 14.109 16.266 19.328 1 97.94 36 LEU B O 1
ATOM 2110 N N . ASP B 1 37 ? 15.516 14.672 19.953 1 97.88 37 ASP B N 1
ATOM 2111 C CA . ASP B 1 37 ? 16.656 15.578 19.906 1 97.88 37 ASP B CA 1
ATOM 2112 C C . ASP B 1 37 ? 16.906 16.094 18.484 1 97.88 37 ASP B C 1
ATOM 2114 O O . ASP B 1 37 ? 17.234 17.25 18.297 1 97.88 37 ASP B O 1
ATOM 2118 N N . VAL B 1 38 ? 16.719 15.211 17.547 1 97.19 38 VAL B N 1
ATOM 2119 C CA . VAL B 1 38 ? 16.906 15.586 16.156 1 97.19 38 VAL B CA 1
ATOM 2120 C C . VAL B 1 38 ? 15.797 16.547 15.727 1 97.19 38 VAL B C 1
ATOM 2122 O O . VAL B 1 38 ? 16.047 17.516 15 1 97.19 38 VAL B O 1
ATOM 2125 N N . ALA B 1 39 ? 14.609 16.312 16.219 1 98.19 39 ALA B N 1
ATOM 2126 C CA . ALA B 1 39 ? 13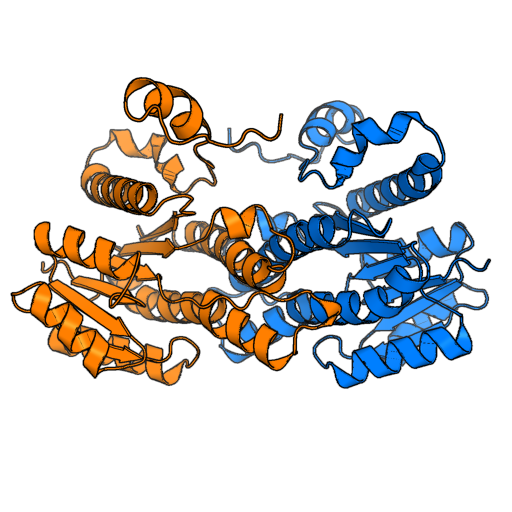.492 17.219 15.938 1 98.19 39 ALA B CA 1
ATOM 2127 C C . ALA B 1 39 ? 13.719 18.594 16.562 1 98.19 39 ALA B C 1
ATOM 2129 O O . ALA B 1 39 ? 13.445 19.609 15.938 1 98.19 39 ALA B O 1
ATOM 2130 N N . LYS B 1 40 ? 14.219 18.625 17.766 1 98 40 LYS B N 1
ATOM 2131 C CA . LYS B 1 40 ? 14.492 19.875 18.469 1 98 40 LYS B CA 1
ATOM 2132 C C . LYS B 1 40 ? 15.555 20.688 17.734 1 98 40 LYS B C 1
ATOM 2134 O O . LYS B 1 40 ? 15.438 21.906 17.609 1 98 40 LYS B O 1
ATOM 2139 N N . ALA B 1 41 ? 16.562 19.969 17.312 1 97.44 41 ALA B N 1
ATOM 2140 C CA . ALA B 1 41 ? 17.609 20.656 16.562 1 97.44 41 ALA B CA 1
ATOM 2141 C C . ALA B 1 41 ? 17.062 21.297 15.297 1 97.44 41 ALA B C 1
ATOM 2143 O O . ALA B 1 41 ? 17.359 22.453 14.992 1 97.44 41 ALA B O 1
ATOM 2144 N N . ALA B 1 42 ? 16.203 20.578 14.609 1 96.62 42 ALA B N 1
ATOM 2145 C CA . ALA B 1 42 ? 15.594 21.094 13.383 1 96.62 42 ALA B CA 1
ATOM 2146 C C . ALA B 1 42 ? 14.672 22.281 13.672 1 96.62 42 ALA B C 1
ATOM 2148 O O . ALA B 1 42 ? 14.703 23.281 12.969 1 96.62 42 ALA B O 1
ATOM 2149 N N . ALA B 1 43 ? 13.883 22.172 14.695 1 97.75 43 ALA B N 1
ATOM 2150 C CA . ALA B 1 43 ? 12.992 23.266 15.086 1 97.75 43 ALA B CA 1
ATOM 2151 C C . ALA B 1 43 ? 13.789 24.5 15.484 1 97.75 43 ALA B C 1
ATOM 2153 O O . ALA B 1 43 ? 13.414 25.625 15.156 1 97.75 43 ALA B O 1
ATOM 2154 N N . GLY B 1 44 ? 14.852 24.312 16.188 1 96.56 44 GLY B N 1
ATOM 2155 C CA . GLY B 1 44 ? 15.703 25.406 16.625 1 96.56 44 GLY B CA 1
ATOM 2156 C C . GLY B 1 44 ? 16.328 26.172 15.469 1 96.56 44 GLY B C 1
ATOM 2157 O O . GLY B 1 44 ? 16.453 27.391 15.523 1 96.56 44 GLY B O 1
ATOM 2158 N N . GLU B 1 45 ? 16.703 25.422 14.484 1 95.12 45 GLU B N 1
ATOM 2159 C CA . GLU B 1 45 ? 17.328 26.047 13.32 1 95.12 45 GLU B CA 1
ATOM 2160 C C . GLU B 1 45 ? 16.359 26.953 12.586 1 95.12 45 GLU B C 1
ATOM 2162 O O . GLU B 1 45 ? 16.766 27.891 11.898 1 95.12 45 GLU B O 1
ATOM 2167 N N . LEU B 1 46 ? 15.125 26.672 12.633 1 93.75 46 LEU B N 1
ATOM 2168 C CA . LEU B 1 46 ? 14.102 27.469 11.969 1 93.75 46 LEU B CA 1
ATOM 2169 C C . LEU B 1 46 ? 13.922 28.812 12.664 1 93.75 46 LEU B C 1
ATOM 2171 O O . LEU B 1 46 ? 13.461 29.781 12.047 1 93.75 46 LEU B O 1
ATOM 2175 N N . GLY B 1 47 ? 14.211 28.828 13.945 1 88.94 47 GLY B N 1
ATOM 2176 C CA . GLY B 1 47 ? 13.953 30.031 14.719 1 88.94 47 GLY B CA 1
ATOM 2177 C C . GLY B 1 47 ? 12.484 30.219 15.055 1 88.94 47 GLY B C 1
ATOM 2178 O O . GLY B 1 47 ? 11.625 29.484 14.555 1 88.94 47 GLY B O 1
ATOM 2179 N N . GLY B 1 48 ? 12.148 31.047 15.953 1 87.19 48 GLY B N 1
ATOM 2180 C CA . GLY B 1 48 ? 10.773 31.375 16.297 1 87.19 48 GLY B CA 1
ATOM 2181 C C . GLY B 1 48 ? 10.164 30.406 17.297 1 87.19 48 GLY B C 1
ATOM 2182 O O . GLY B 1 48 ? 10.875 29.797 18.094 1 87.19 48 GLY B O 1
ATOM 2183 N N . ASP B 1 49 ? 8.836 30.266 17.25 1 90.75 49 ASP B N 1
ATOM 2184 C CA . ASP B 1 49 ? 8.078 29.5 18.234 1 90.75 49 ASP B CA 1
ATOM 2185 C C . ASP B 1 49 ? 7.629 28.156 17.656 1 90.75 49 ASP B C 1
ATOM 2187 O O . ASP B 1 49 ? 6.488 27.75 17.859 1 90.75 49 ASP B O 1
ATOM 2191 N N . HIS B 1 50 ? 8.516 27.609 16.922 1 97.06 50 HIS B N 1
ATOM 2192 C CA . HIS B 1 50 ? 8.242 26.266 16.422 1 97.06 50 HIS B CA 1
ATOM 2193 C C . HIS B 1 50 ? 8.523 25.219 17.5 1 97.06 50 HIS B C 1
ATOM 2195 O O . HIS B 1 50 ? 9.406 25.406 18.344 1 97.06 50 HIS B O 1
ATOM 2201 N N . LEU B 1 51 ? 7.777 24.125 17.469 1 98.12 51 LEU B N 1
ATOM 2202 C CA . LEU B 1 51 ? 7.91 23.109 18.5 1 98.12 51 LEU B CA 1
ATOM 2203 C C . LEU B 1 51 ? 8.328 21.766 17.891 1 98.12 51 LEU B C 1
ATOM 2205 O O . LEU B 1 51 ? 8.102 21.531 16.703 1 98.12 51 LEU B O 1
ATOM 2209 N N . ALA B 1 52 ? 9 21.016 18.719 1 98.56 52 ALA B N 1
ATOM 2210 C CA . ALA B 1 52 ? 9.438 19.672 18.328 1 98.56 52 ALA B CA 1
ATOM 2211 C C . ALA B 1 52 ? 8.703 18.609 19.125 1 98.56 52 ALA B C 1
ATOM 2213 O O . ALA B 1 52 ? 8.438 18.781 20.328 1 98.56 52 ALA B O 1
ATOM 2214 N N . PHE B 1 53 ? 8.383 17.547 18.438 1 98.75 53 PHE B N 1
ATOM 2215 C CA . PHE B 1 53 ? 7.723 16.422 19.094 1 98.75 53 PHE B CA 1
ATOM 2216 C C . PHE B 1 53 ? 8.336 15.102 18.641 1 98.75 53 PHE B C 1
ATOM 2218 O O . PHE B 1 53 ? 8.859 15 17.531 1 98.75 53 PHE B O 1
ATOM 2225 N N . SER B 1 54 ? 8.336 14.109 19.5 1 98.69 54 SER B N 1
ATOM 2226 C CA . SER B 1 54 ? 8.703 12.734 19.172 1 98.69 54 SER B CA 1
ATOM 2227 C C . SER B 1 54 ? 7.465 11.891 18.875 1 98.69 54 SER B C 1
ATOM 2229 O O . SER B 1 54 ? 6.48 11.953 19.609 1 98.69 54 SER B O 1
ATOM 2231 N N . CYS B 1 55 ? 7.559 11.117 17.734 1 98.75 55 CYS B N 1
ATOM 2232 C CA . CYS B 1 55 ? 6.418 10.289 17.375 1 98.75 55 CYS B CA 1
ATOM 2233 C C . CYS B 1 55 ? 6.836 9.164 16.438 1 98.75 55 CYS B C 1
ATOM 2235 O O . CYS B 1 55 ? 7.5 9.414 15.422 1 98.75 55 CYS B O 1
ATOM 2237 N N . ASP B 1 56 ? 6.562 7.992 16.828 1 98.62 56 ASP B N 1
ATOM 2238 C CA . ASP B 1 56 ? 6.547 6.895 15.867 1 98.62 56 ASP B CA 1
ATOM 2239 C C . ASP B 1 56 ? 5.203 6.812 15.148 1 98.62 56 ASP B C 1
ATOM 2241 O O . ASP B 1 56 ? 4.199 6.406 15.742 1 98.62 56 ASP B O 1
ATOM 2245 N N . VAL B 1 57 ? 5.223 7.117 13.867 1 98.62 57 VAL B N 1
ATOM 2246 C CA . VAL B 1 57 ? 3.973 7.285 13.133 1 98.62 57 VAL B CA 1
ATOM 2247 C C . VAL B 1 57 ? 3.279 5.93 12.984 1 98.62 57 VAL B C 1
ATOM 2249 O O . VAL B 1 57 ? 2.096 5.867 12.641 1 98.62 57 VAL B O 1
ATOM 2252 N N . ALA B 1 58 ? 3.979 4.836 13.172 1 98.31 58 ALA B N 1
ATOM 2253 C CA . ALA B 1 58 ? 3.4 3.5 13.039 1 98.31 58 ALA B CA 1
ATOM 2254 C C . ALA B 1 58 ? 2.59 3.129 14.281 1 98.31 58 ALA B C 1
ATOM 2256 O O . ALA B 1 58 ? 1.942 2.08 14.312 1 98.31 58 ALA B O 1
ATOM 2257 N N . LYS B 1 59 ? 2.664 3.953 15.273 1 98.5 59 LYS B N 1
ATOM 2258 C CA . LYS B 1 59 ? 1.948 3.699 16.516 1 98.5 59 LYS B CA 1
ATOM 2259 C C . LYS B 1 59 ? 0.792 4.68 16.703 1 98.5 59 LYS B C 1
ATOM 2261 O O . LYS B 1 59 ? 1.009 5.855 17 1 98.5 59 LYS B O 1
ATOM 2266 N N . GLU B 1 60 ? -0.364 4.141 16.688 1 98.25 60 GLU B N 1
ATOM 2267 C CA . GLU B 1 60 ? -1.563 4.973 16.719 1 98.25 60 GLU B CA 1
ATOM 2268 C C . GLU B 1 60 ? -1.609 5.844 17.969 1 98.25 60 GLU B C 1
ATOM 2270 O O . GLU B 1 60 ? -1.931 7.031 17.891 1 98.25 60 GLU B O 1
ATOM 2275 N N . HIS B 1 61 ? -1.33 5.242 19.094 1 98.38 61 HIS B N 1
ATOM 2276 C CA . HIS B 1 61 ? -1.428 5.988 20.328 1 98.38 61 HIS B CA 1
ATOM 2277 C C . HIS B 1 61 ? -0.437 7.148 20.359 1 98.38 61 HIS B C 1
ATOM 2279 O O . HIS B 1 61 ? -0.74 8.219 20.891 1 98.38 61 HIS B O 1
ATOM 2285 N N . GLU B 1 62 ? 0.762 6.992 19.781 1 98.69 62 GLU B N 1
ATOM 2286 C CA . GLU B 1 62 ? 1.726 8.086 19.719 1 98.69 62 GLU B CA 1
ATOM 2287 C C . GLU B 1 62 ? 1.237 9.195 18.797 1 98.69 62 GLU B C 1
ATOM 2289 O O . GLU B 1 62 ? 1.387 10.383 19.109 1 98.69 62 GLU B O 1
ATOM 2294 N N . VAL B 1 63 ? 0.62 8.82 17.672 1 98.81 63 VAL B N 1
ATOM 2295 C CA . VAL B 1 63 ? 0.085 9.789 16.734 1 98.81 63 VAL B CA 1
ATOM 2296 C C . VAL B 1 63 ? -1.012 10.617 17.391 1 98.81 63 VAL B C 1
ATOM 2298 O O . VAL B 1 63 ? -0.998 11.852 17.328 1 98.81 63 VAL B O 1
ATOM 2301 N N . GLN B 1 64 ? -1.882 9.953 18.094 1 98.38 64 GLN B N 1
ATOM 2302 C CA . GLN B 1 64 ? -2.98 10.633 18.766 1 98.38 64 GLN B CA 1
ATOM 2303 C C . GLN B 1 64 ? -2.463 11.586 19.844 1 98.38 64 GLN B C 1
ATOM 2305 O O . GLN B 1 64 ? -2.891 12.742 19.922 1 98.38 64 GLN B O 1
ATOM 2310 N N . ASN B 1 65 ? -1.559 11.125 20.625 1 98.44 65 ASN B N 1
ATOM 2311 C CA . ASN B 1 65 ? -0.982 11.945 21.688 1 98.44 65 ASN B CA 1
ATOM 2312 C C . ASN B 1 65 ? -0.27 13.172 21.109 1 98.44 65 ASN B C 1
ATOM 2314 O O . ASN B 1 65 ? -0.365 14.266 21.672 1 98.44 65 ASN B O 1
ATOM 2318 N N . THR B 1 66 ? 0.456 12.953 20.078 1 98.75 66 THR B N 1
ATOM 2319 C CA . THR B 1 66 ? 1.196 14.047 19.453 1 98.75 66 THR B CA 1
ATOM 2320 C C . THR B 1 66 ? 0.243 15.125 18.938 1 98.75 66 THR B C 1
ATOM 2322 O O . THR B 1 66 ? 0.49 16.312 19.125 1 98.75 66 THR B O 1
ATOM 2325 N N . PHE B 1 67 ? -0.86 14.75 18.328 1 98.44 67 PHE B N 1
ATOM 2326 C CA . PHE B 1 67 ? -1.835 15.719 17.844 1 98.44 67 PHE B CA 1
ATOM 2327 C C . PHE B 1 67 ? -2.471 16.484 19 1 98.44 67 PHE B C 1
ATOM 2329 O O . PHE B 1 67 ? -2.713 17.688 18.906 1 98.44 67 PHE B O 1
ATOM 2336 N N . GLU B 1 68 ? -2.756 15.758 20.078 1 97.81 68 GLU B N 1
ATOM 2337 C CA . GLU B 1 68 ? -3.299 16.422 21.266 1 97.81 68 GLU B CA 1
ATOM 2338 C C . GLU B 1 68 ? -2.328 17.469 21.812 1 97.81 68 GLU B C 1
ATOM 2340 O O . GLU B 1 68 ? -2.727 18.578 22.125 1 97.81 68 GLU B O 1
ATOM 2345 N N . GLU B 1 69 ? -1.102 17.094 21.875 1 97.94 69 GLU B N 1
ATOM 2346 C CA . GLU B 1 69 ? -0.078 18 22.375 1 97.94 69 GLU B CA 1
ATOM 2347 C C . GLU B 1 69 ? 0.094 19.203 21.453 1 97.94 69 GLU B C 1
ATOM 2349 O O . GLU B 1 69 ? 0.258 20.328 21.906 1 97.94 69 GLU B O 1
ATOM 2354 N N . MET B 1 70 ? 0.103 18.938 20.141 1 97.38 70 MET B N 1
ATOM 2355 C CA . MET B 1 70 ? 0.208 20.031 19.172 1 97.38 70 MET B CA 1
ATOM 2356 C C . MET B 1 70 ? -0.948 21.016 19.328 1 97.38 70 MET B C 1
ATOM 2358 O O . MET B 1 70 ? -0.739 22.234 19.344 1 97.38 70 MET B O 1
ATOM 2362 N N . GLU B 1 71 ? -2.094 20.453 19.453 1 95.69 71 GLU B N 1
ATOM 2363 C CA . GLU B 1 71 ? -3.273 21.312 19.594 1 95.69 71 GLU B CA 1
ATOM 2364 C C . GLU B 1 71 ? -3.207 22.141 20.859 1 95.69 71 GLU B C 1
ATOM 2366 O O . GLU B 1 71 ? -3.547 23.328 20.844 1 95.69 71 GLU B O 1
ATOM 2371 N N . LYS B 1 72 ? -2.773 21.578 21.922 1 96.19 72 LYS B N 1
ATOM 2372 C CA . LYS B 1 72 ? -2.678 22.25 23.219 1 96.19 72 LYS B CA 1
ATOM 2373 C C . LYS B 1 72 ? -1.647 23.375 23.156 1 96.19 72 LYS B C 1
ATOM 2375 O O . LYS B 1 72 ? -1.861 24.453 23.734 1 96.19 72 LYS B O 1
ATOM 2380 N N . ASN B 1 73 ? -0.583 23.203 22.438 1 96.06 73 ASN B N 1
ATOM 2381 C CA . ASN B 1 73 ? 0.557 24.109 22.531 1 96.06 73 ASN B CA 1
ATOM 2382 C C . ASN B 1 73 ? 0.627 25.062 21.344 1 96.06 73 ASN B C 1
ATOM 2384 O O . ASN B 1 73 ? 1.183 26.156 21.453 1 96.06 73 ASN B O 1
ATOM 2388 N N . LEU B 1 74 ? 0.109 24.641 20.234 1 95.38 74 LEU B N 1
ATOM 2389 C CA . LEU B 1 74 ? 0.235 25.438 19.016 1 95.38 74 LEU B CA 1
ATOM 2390 C C . LEU B 1 74 ? -1.135 25.875 18.5 1 95.38 74 LEU B C 1
ATOM 2392 O O . LEU B 1 74 ? -1.285 26.969 17.969 1 95.38 74 LEU B O 1
ATOM 2396 N N . GLY B 1 75 ? -2.133 25.047 18.719 1 94.75 75 GLY B N 1
ATOM 2397 C CA . GLY B 1 75 ? -3.451 25.219 18.125 1 94.75 75 GLY B CA 1
ATOM 2398 C C . GLY B 1 75 ? -3.795 24.156 17.109 1 94.75 75 GLY B C 1
ATOM 2399 O O . GLY B 1 75 ? -3.014 23.219 16.891 1 94.75 75 GLY B O 1
ATOM 2400 N N . PRO B 1 76 ? -4.957 24.281 16.516 1 95.06 76 PRO B N 1
ATOM 2401 C CA . PRO B 1 76 ? -5.406 23.266 15.555 1 95.06 76 PRO B CA 1
ATOM 2402 C C . PRO B 1 76 ? -4.539 23.219 14.297 1 95.06 76 PRO B C 1
ATOM 2404 O O . PRO B 1 76 ? -4.215 24.266 13.727 1 95.06 76 PRO B O 1
ATOM 2407 N N . VAL B 1 77 ? -4.258 22 13.875 1 95.81 77 VAL B N 1
ATOM 2408 C CA . VAL B 1 77 ? -3.441 21.797 12.688 1 95.81 77 VAL B CA 1
ATOM 2409 C C . VAL B 1 77 ? -4.293 22 11.43 1 95.81 77 VAL B C 1
ATOM 2411 O O . VAL B 1 77 ? -5.312 21.328 11.258 1 95.81 77 VAL B O 1
ATOM 2414 N N . ASN B 1 78 ? -3.857 22.875 10.617 1 91.75 78 ASN B N 1
ATOM 2415 C CA . ASN B 1 78 ? -4.605 23.094 9.383 1 91.75 78 ASN B CA 1
ATOM 2416 C C . ASN B 1 78 ? -3.799 22.672 8.156 1 91.75 78 ASN B C 1
ATOM 2418 O O . ASN B 1 78 ? -4.34 22.594 7.051 1 91.75 78 ASN B O 1
ATOM 2422 N N . PHE B 1 79 ? -2.496 22.469 8.328 1 92.69 79 PHE B N 1
ATOM 2423 C CA . PHE B 1 79 ? -1.628 21.969 7.27 1 92.69 79 PHE B CA 1
ATOM 2424 C C . PHE B 1 79 ? -0.804 20.781 7.754 1 92.69 79 PHE B C 1
ATOM 2426 O O . PHE B 1 79 ? -0.066 20.891 8.734 1 92.69 79 PHE B O 1
ATOM 2433 N N . LEU B 1 80 ? -0.999 19.672 7.102 1 96.38 80 LEU B N 1
ATOM 2434 C CA . LEU B 1 80 ? -0.305 18.453 7.473 1 96.38 80 LEU B CA 1
ATOM 2435 C C . LEU B 1 80 ? 0.613 17.984 6.348 1 96.38 80 LEU B C 1
ATOM 2437 O O . LEU B 1 80 ? 0.182 17.859 5.199 1 96.38 80 LEU B O 1
ATOM 2441 N N . VAL B 1 81 ? 1.849 17.75 6.66 1 93.75 81 VAL B N 1
ATOM 2442 C CA . VAL B 1 81 ? 2.816 17.203 5.723 1 93.75 81 VAL B CA 1
ATOM 2443 C C . VAL B 1 81 ? 3.334 15.859 6.25 1 93.75 81 VAL B C 1
ATOM 2445 O O . VAL B 1 81 ? 3.932 15.805 7.328 1 93.75 81 VAL B O 1
ATOM 2448 N N . ASN B 1 82 ? 3.047 14.867 5.512 1 96.44 82 ASN B N 1
ATOM 2449 C CA . ASN B 1 82 ? 3.584 13.539 5.82 1 96.44 82 ASN B CA 1
ATOM 2450 C C . ASN B 1 82 ? 4.82 13.227 4.98 1 96.44 82 ASN B C 1
ATOM 2452 O O . ASN B 1 82 ? 4.699 12.797 3.83 1 96.44 82 ASN B O 1
ATOM 2456 N N . ALA B 1 83 ? 5.961 13.383 5.598 1 92.31 83 ALA B N 1
ATOM 2457 C CA . ALA B 1 83 ? 7.219 13.148 4.895 1 92.31 83 ALA B CA 1
ATOM 2458 C C . ALA B 1 83 ? 8.023 12.031 5.559 1 92.31 83 ALA B C 1
ATOM 2460 O O . ALA B 1 83 ? 9.086 11.648 5.07 1 92.31 83 ALA B O 1
ATOM 2461 N N . ALA B 1 84 ? 7.492 11.539 6.711 1 95.38 84 ALA B N 1
ATOM 2462 C CA . ALA B 1 84 ? 8.156 10.422 7.375 1 95.38 84 ALA B CA 1
ATOM 2463 C C . ALA B 1 84 ? 8.141 9.172 6.5 1 95.38 84 ALA B C 1
ATOM 2465 O O . ALA B 1 84 ? 7.121 8.852 5.887 1 95.38 84 ALA B O 1
ATOM 2466 N N . GLY B 1 85 ? 9.297 8.531 6.387 1 93 85 GLY B N 1
ATOM 2467 C CA . GLY B 1 85 ? 9.383 7.309 5.609 1 93 85 GLY B CA 1
ATOM 2468 C C . GLY B 1 85 ? 10.742 6.645 5.703 1 93 85 GLY B C 1
ATOM 2469 O O . GLY B 1 85 ? 11.719 7.262 6.141 1 93 85 GLY B O 1
ATOM 2470 N N . ILE B 1 86 ? 10.766 5.406 5.359 1 93.75 86 ILE B N 1
ATOM 2471 C CA . ILE B 1 86 ? 11.992 4.621 5.328 1 93.75 86 ILE B CA 1
ATOM 2472 C C . ILE B 1 86 ? 12.031 3.775 4.059 1 93.75 86 ILE B C 1
ATOM 2474 O O . ILE B 1 86 ? 10.992 3.482 3.465 1 93.75 86 ILE B O 1
ATOM 2478 N N . ASN B 1 87 ? 13.211 3.564 3.607 1 89.94 87 ASN B N 1
ATOM 2479 C CA . ASN B 1 87 ? 13.453 2.656 2.492 1 89.94 87 ASN B CA 1
ATOM 2480 C C . ASN B 1 87 ? 14.539 1.64 2.824 1 89.94 87 ASN B C 1
ATOM 2482 O O . ASN B 1 87 ? 15.57 1.991 3.406 1 89.94 87 ASN B O 1
ATOM 2486 N N . ARG B 1 88 ? 14.266 0.417 2.549 1 92.31 88 ARG B N 1
ATOM 2487 C CA . ARG B 1 88 ? 15.227 -0.674 2.674 1 92.31 88 ARG B CA 1
ATOM 2488 C C . ARG B 1 88 ? 15.352 -1.439 1.361 1 92.31 88 ARG B C 1
ATOM 2490 O O . ARG B 1 88 ? 14.531 -2.309 1.059 1 92.31 88 ARG B O 1
ATOM 2497 N N . ASP B 1 89 ? 16.422 -1.169 0.623 1 91.12 89 ASP B N 1
ATOM 2498 C CA . ASP B 1 89 ? 16.625 -1.831 -0.661 1 91.12 89 ASP B CA 1
ATOM 2499 C C . ASP B 1 89 ? 16.984 -3.303 -0.469 1 91.12 89 ASP B C 1
ATOM 2501 O O . ASP B 1 89 ? 17.812 -3.641 0.385 1 91.12 89 ASP B O 1
ATOM 2505 N N . SER B 1 90 ? 16.359 -4.129 -1.214 1 96.25 90 SER B N 1
ATOM 2506 C CA . SER B 1 90 ? 16.625 -5.562 -1.218 1 96.25 90 SER B CA 1
ATOM 2507 C C . SER B 1 90 ? 15.812 -6.273 -2.295 1 96.25 90 SER B C 1
ATOM 2509 O O . SER B 1 90 ? 14.68 -5.879 -2.586 1 96.25 90 SER B O 1
ATOM 2511 N N . LEU B 1 91 ? 16.469 -7.258 -2.873 1 96.19 91 LEU B N 1
ATOM 2512 C CA . LEU B 1 91 ? 15.656 -8.117 -3.732 1 96.19 91 LEU B CA 1
ATOM 2513 C C . LEU B 1 91 ? 14.531 -8.773 -2.939 1 96.19 91 LEU B C 1
ATOM 2515 O O . LEU B 1 91 ? 14.711 -9.109 -1.768 1 96.19 91 LEU B O 1
ATOM 2519 N N . LEU B 1 92 ? 13.398 -8.984 -3.604 1 97.56 92 LEU B N 1
ATOM 2520 C CA . LEU B 1 92 ? 12.227 -9.508 -2.912 1 97.56 92 LEU B CA 1
ATOM 2521 C C . LEU B 1 92 ? 12.555 -10.828 -2.217 1 97.56 92 LEU B C 1
ATOM 2523 O O . LEU B 1 92 ? 12.195 -11.023 -1.053 1 97.56 92 LEU B O 1
ATOM 2527 N N . VAL B 1 93 ? 13.297 -11.656 -2.871 1 97.25 93 VAL B N 1
ATOM 2528 C CA . VAL B 1 93 ? 13.562 -13.008 -2.381 1 97.25 93 VAL B CA 1
ATOM 2529 C C . VAL B 1 93 ? 14.398 -12.938 -1.106 1 97.25 93 VAL B C 1
ATOM 2531 O O . VAL B 1 93 ? 14.375 -13.859 -0.289 1 97.25 93 VAL B O 1
ATOM 2534 N N . ARG B 1 94 ? 15.047 -11.828 -0.889 1 97.25 94 ARG B N 1
ATOM 2535 C CA . ARG B 1 94 ? 15.93 -11.68 0.262 1 97.25 94 ARG B CA 1
ATOM 2536 C C . ARG B 1 94 ? 15.289 -10.805 1.333 1 97.25 94 ARG B C 1
ATOM 2538 O O . ARG B 1 94 ? 15.828 -10.672 2.436 1 97.25 94 ARG B O 1
ATOM 2545 N N . THR B 1 95 ? 14.219 -10.211 1.032 1 97.69 95 THR B N 1
ATOM 2546 C CA . THR B 1 95 ? 13.586 -9.273 1.95 1 97.69 95 THR B CA 1
ATOM 2547 C C . THR B 1 95 ? 12.914 -10.008 3.1 1 97.69 95 THR B C 1
ATOM 2549 O O . THR B 1 95 ? 12.148 -10.953 2.875 1 97.69 95 THR B O 1
ATOM 2552 N N . LYS B 1 96 ? 13.234 -9.555 4.281 1 97.81 96 LYS B N 1
ATOM 2553 C CA . LYS B 1 96 ? 12.586 -10.133 5.461 1 97.81 96 LYS B CA 1
ATOM 2554 C C . LYS B 1 96 ? 11.18 -9.57 5.648 1 97.81 96 LYS B C 1
ATOM 2556 O O . LYS B 1 96 ? 10.93 -8.391 5.391 1 97.81 96 LYS B O 1
ATOM 2561 N N . THR B 1 97 ? 10.297 -10.43 6.188 1 98.19 97 THR B N 1
ATOM 2562 C CA . THR B 1 97 ? 8.922 -10.016 6.422 1 98.19 97 THR B CA 1
ATOM 2563 C C . THR B 1 97 ? 8.867 -8.828 7.383 1 98.19 97 THR B C 1
ATOM 2565 O O . THR B 1 97 ? 8.055 -7.922 7.215 1 98.19 97 THR B O 1
ATOM 2568 N N . GLU B 1 98 ? 9.703 -8.852 8.391 1 97.75 98 GLU B N 1
ATOM 2569 C CA . GLU B 1 98 ? 9.766 -7.746 9.344 1 97.75 98 GLU B CA 1
ATOM 2570 C C . GLU B 1 98 ? 10.078 -6.43 8.641 1 97.75 98 GLU B C 1
ATOM 2572 O O . GLU B 1 98 ? 9.539 -5.379 9.016 1 97.75 98 GLU B O 1
ATOM 2577 N N . ASP B 1 99 ? 10.938 -6.484 7.645 1 97.56 99 ASP B N 1
ATOM 2578 C CA . ASP B 1 99 ? 11.281 -5.293 6.871 1 97.56 99 ASP B CA 1
ATOM 2579 C C . ASP B 1 99 ? 10.102 -4.84 6.008 1 97.56 99 ASP B C 1
ATOM 2581 O O . ASP B 1 99 ? 9.883 -3.641 5.84 1 97.56 99 ASP B O 1
ATOM 2585 N N . MET B 1 100 ? 9.359 -5.789 5.477 1 98.44 100 MET B N 1
ATOM 2586 C CA . MET B 1 100 ? 8.164 -5.445 4.719 1 98.44 100 MET B CA 1
ATOM 2587 C C . MET B 1 100 ? 7.156 -4.703 5.59 1 98.44 100 MET B C 1
ATOM 2589 O O . MET B 1 100 ? 6.684 -3.627 5.223 1 98.44 100 MET B O 1
ATOM 2593 N N . VAL B 1 101 ? 6.973 -5.266 6.73 1 98.56 101 VAL B N 1
ATOM 2594 C CA . VAL B 1 101 ? 5.973 -4.734 7.648 1 98.56 101 VAL B CA 1
ATOM 2595 C C . VAL B 1 101 ? 6.402 -3.355 8.141 1 98.56 101 VAL B C 1
ATOM 2597 O O . VAL B 1 101 ? 5.598 -2.422 8.18 1 98.56 101 VAL B O 1
ATOM 2600 N N . SER B 1 102 ? 7.656 -3.246 8.461 1 98.06 102 SER B N 1
ATOM 2601 C CA . SER B 1 102 ? 8.156 -1.971 8.969 1 98.06 102 SER B CA 1
ATOM 2602 C C . SER B 1 102 ? 7.992 -0.863 7.93 1 98.06 102 SER B C 1
ATOM 2604 O O . SER B 1 102 ? 7.59 0.253 8.266 1 98.06 102 SER B O 1
ATOM 2606 N N . GLN B 1 103 ? 8.273 -1.108 6.684 1 97.69 103 GLN B N 1
ATOM 2607 C CA . GLN B 1 103 ? 8.125 -0.115 5.625 1 97.69 103 GLN B CA 1
ATOM 2608 C C . GLN B 1 103 ? 6.656 0.225 5.387 1 97.69 103 GLN B C 1
ATOM 2610 O O . GLN B 1 103 ? 6.301 1.396 5.238 1 97.69 103 GLN B O 1
ATOM 2615 N N . LEU B 1 104 ? 5.805 -0.792 5.387 1 98.5 104 LEU B N 1
ATOM 2616 C CA . LEU B 1 104 ? 4.379 -0.555 5.191 1 98.5 104 LEU B CA 1
ATOM 2617 C C . LEU B 1 104 ? 3.801 0.253 6.352 1 98.5 104 LEU B C 1
ATOM 2619 O O . LEU B 1 104 ? 2.982 1.151 6.137 1 98.5 104 LEU B O 1
ATOM 2623 N N . HIS B 1 105 ? 4.227 -0.053 7.531 1 98.69 105 HIS B N 1
ATOM 2624 C CA . HIS B 1 105 ? 3.686 0.612 8.711 1 98.69 105 HIS B CA 1
ATOM 2625 C C . HIS B 1 105 ? 4.18 2.053 8.805 1 98.69 105 HIS B C 1
ATOM 2627 O O . HIS B 1 105 ? 3.398 2.961 9.102 1 98.69 105 HIS B O 1
ATOM 2633 N N . THR B 1 106 ? 5.41 2.246 8.523 1 98.12 106 THR B N 1
ATOM 2634 C CA . THR B 1 106 ? 5.961 3.592 8.641 1 98.12 106 THR B CA 1
ATOM 2635 C C . THR B 1 106 ? 5.516 4.465 7.473 1 98.12 106 THR B C 1
ATOM 2637 O O . THR B 1 106 ? 4.992 5.562 7.672 1 98.12 106 THR B O 1
ATOM 2640 N N . ASN B 1 107 ? 5.625 3.959 6.211 1 97.19 107 ASN B N 1
ATOM 2641 C CA . ASN B 1 107 ? 5.438 4.77 5.016 1 97.19 107 ASN B CA 1
ATOM 2642 C C . ASN B 1 107 ? 3.959 4.922 4.664 1 97.19 107 ASN B C 1
ATOM 2644 O O . ASN B 1 107 ? 3.561 5.91 4.043 1 97.19 107 ASN B O 1
ATOM 2648 N N . LEU B 1 108 ? 3.178 3.932 5.016 1 98.06 108 LEU B N 1
ATOM 2649 C CA . LEU B 1 108 ? 1.799 3.906 4.539 1 98.06 108 LEU B CA 1
ATOM 2650 C C . LEU B 1 108 ? 0.821 4 5.707 1 98.06 108 LEU B C 1
ATOM 2652 O O . LEU B 1 108 ? 0.122 5.004 5.855 1 98.06 108 LEU B O 1
ATOM 2656 N N . LEU B 1 109 ? 0.87 3.051 6.598 1 98.88 109 LEU B N 1
ATOM 2657 C CA . LEU B 1 109 ? -0.012 3.1 7.762 1 98.88 109 LEU B CA 1
ATOM 2658 C C . LEU B 1 109 ? 0.198 4.391 8.547 1 98.88 109 LEU B C 1
ATOM 2660 O O . LEU B 1 109 ? -0.767 5.02 8.984 1 98.88 109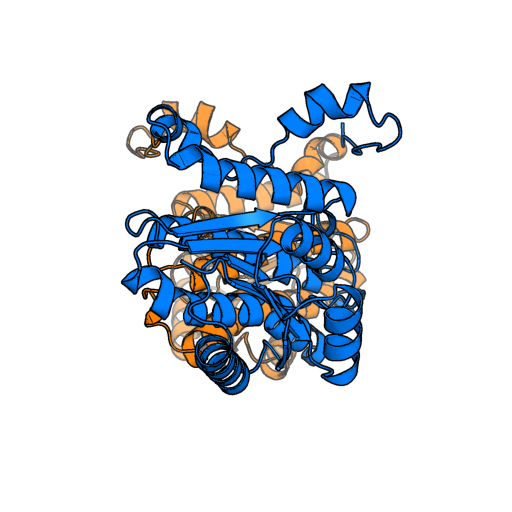 LEU B O 1
ATOM 2664 N N . GLY B 1 110 ? 1.434 4.766 8.727 1 98.81 110 GLY B N 1
ATOM 2665 C CA . GLY B 1 110 ? 1.747 5.992 9.445 1 98.81 110 GLY B CA 1
ATOM 2666 C C . GLY B 1 110 ? 1.039 7.211 8.883 1 98.81 110 GLY B C 1
ATOM 2667 O O . GLY B 1 110 ? 0.425 7.977 9.625 1 98.81 110 GLY B O 1
ATOM 2668 N N . SER B 1 111 ? 1.086 7.375 7.57 1 98.12 111 SER B N 1
ATOM 2669 C CA . SER B 1 111 ? 0.407 8.492 6.926 1 98.12 111 SER B CA 1
ATOM 2670 C C . SER B 1 111 ? -1.104 8.398 7.102 1 98.12 111 SER B C 1
ATOM 2672 O O . SER B 1 111 ? -1.779 9.414 7.273 1 98.12 111 SER B O 1
ATOM 2674 N N . MET B 1 112 ? -1.652 7.203 7.07 1 98.69 112 MET B N 1
ATOM 2675 C CA . MET B 1 112 ? -3.088 7.023 7.273 1 98.69 112 MET B CA 1
ATOM 2676 C C . MET B 1 112 ? -3.49 7.441 8.688 1 98.69 112 MET B C 1
ATOM 2678 O O . MET B 1 112 ? -4.512 8.102 8.875 1 98.69 112 MET B O 1
ATOM 2682 N N . LEU B 1 113 ? -2.697 7.062 9.625 1 98.81 113 LEU B N 1
ATOM 2683 C CA . LEU B 1 113 ? -2.988 7.379 11.016 1 98.81 113 LEU B CA 1
ATOM 2684 C C . LEU B 1 113 ? -2.895 8.883 11.266 1 98.81 113 LEU B C 1
ATOM 2686 O O . LEU B 1 113 ? -3.73 9.453 11.969 1 98.81 113 LEU B O 1
ATOM 2690 N N . THR B 1 114 ? -1.847 9.508 10.703 1 98.81 114 THR B N 1
ATOM 2691 C CA . THR B 1 114 ? -1.7 10.945 10.867 1 98.81 114 THR B CA 1
ATOM 2692 C C . THR B 1 114 ? -2.842 11.695 10.18 1 98.81 114 THR B C 1
ATOM 2694 O O . THR B 1 114 ? -3.367 12.672 10.727 1 98.81 114 THR B O 1
ATOM 2697 N N . CYS B 1 115 ? -3.238 11.242 9 1 98.5 115 CYS B N 1
ATOM 2698 C CA . CYS B 1 115 ? -4.375 11.844 8.312 1 98.5 115 CYS B CA 1
ATOM 2699 C C . CYS B 1 115 ? -5.652 11.688 9.133 1 98.5 115 CYS B C 1
ATOM 2701 O O . CYS B 1 115 ? -6.43 12.641 9.258 1 98.5 115 CYS B O 1
ATOM 2703 N N . LYS B 1 116 ? -5.852 10.516 9.656 1 98.5 116 LYS B N 1
ATOM 2704 C CA . LYS B 1 116 ? -7.035 10.25 10.469 1 98.5 116 LYS B CA 1
ATOM 2705 C C . LYS B 1 116 ? -7.113 11.195 11.664 1 98.5 116 LYS B C 1
ATOM 2707 O O . LYS B 1 116 ? -8.172 11.758 11.945 1 98.5 116 LYS B O 1
ATOM 2712 N N . ALA B 1 117 ? -6.012 11.375 12.312 1 98.5 117 ALA B N 1
ATOM 2713 C CA . ALA B 1 117 ? -5.961 12.25 13.477 1 98.5 117 ALA B CA 1
ATOM 2714 C C . ALA B 1 117 ? -6.215 13.703 13.078 1 98.5 117 ALA B C 1
ATOM 2716 O O . ALA B 1 117 ? -6.953 14.422 13.758 1 98.5 117 ALA B O 1
ATOM 2717 N N . ALA B 1 118 ? -5.625 14.125 11.992 1 98 118 ALA B N 1
ATOM 2718 C CA . ALA B 1 118 ? -5.777 15.5 11.523 1 98 118 ALA B CA 1
ATOM 2719 C C . ALA B 1 118 ? -7.219 15.773 11.102 1 98 118 ALA B C 1
ATOM 2721 O O . ALA B 1 118 ? -7.727 16.875 11.297 1 98 118 ALA B O 1
ATOM 2722 N N . MET B 1 119 ? -7.883 14.758 10.578 1 96.5 119 MET B N 1
ATOM 2723 C CA . MET B 1 119 ? -9.219 14.898 10.008 1 96.5 119 MET B CA 1
ATOM 2724 C C . MET B 1 119 ? -10.227 15.305 11.086 1 96.5 119 MET B C 1
ATOM 2726 O O . MET B 1 119 ? -11.164 16.047 10.812 1 96.5 119 MET B O 1
ATOM 2730 N N . LYS B 1 120 ? -9.977 14.836 12.25 1 94.38 120 LYS B N 1
ATOM 2731 C CA . LYS B 1 120 ? -10.914 15.148 13.328 1 94.38 120 LYS B CA 1
ATOM 2732 C C . LYS B 1 120 ? -11.094 16.656 13.484 1 94.38 120 LYS B C 1
ATOM 2734 O O . LYS B 1 120 ? -12.219 17.156 13.5 1 94.38 120 LYS B O 1
ATOM 2739 N N . THR B 1 121 ? -10.055 17.328 13.531 1 94 121 THR B N 1
ATOM 2740 C CA . THR B 1 121 ? -10.078 18.781 13.719 1 94 121 THR B CA 1
ATOM 2741 C C . THR B 1 121 ? -10.414 19.484 12.406 1 94 121 THR B C 1
ATOM 2743 O O . THR B 1 121 ? -11.18 20.453 12.398 1 94 121 THR B O 1
ATOM 2746 N N . MET B 1 122 ? -9.938 19 11.312 1 95.38 122 MET B N 1
ATOM 2747 C CA . MET B 1 122 ? -10.109 19.672 10.023 1 95.38 122 MET B CA 1
ATOM 2748 C C . MET B 1 122 ? -11.57 19.625 9.586 1 95.38 122 MET B C 1
ATOM 2750 O O . MET B 1 122 ? -12.07 20.594 9.008 1 95.38 122 MET B O 1
ATOM 2754 N N . ILE B 1 123 ? -12.188 18.531 9.883 1 95.56 123 ILE B N 1
ATOM 2755 C CA . ILE B 1 123 ? -13.594 18.406 9.523 1 95.56 123 ILE B CA 1
ATOM 2756 C C . ILE B 1 123 ? -14.422 19.406 10.336 1 95.56 123 ILE B C 1
ATOM 2758 O O . ILE B 1 123 ? -15.32 20.062 9.797 1 95.56 123 ILE B O 1
ATOM 2762 N N . GLN B 1 124 ? -14.125 19.516 11.547 1 94.19 124 GLN B N 1
ATOM 2763 C CA . GLN B 1 124 ? -14.82 20.453 12.422 1 94.19 124 GLN B CA 1
ATOM 2764 C C . GLN B 1 124 ? -14.625 21.891 11.945 1 94.19 124 GLN B C 1
ATOM 2766 O O . GLN B 1 124 ? -15.562 22.688 11.953 1 94.19 124 GLN B O 1
ATOM 2771 N N . GLN B 1 125 ? -13.5 22.219 11.484 1 93.38 125 GLN B N 1
ATOM 2772 C CA . GLN B 1 125 ? -13.148 23.562 11.062 1 93.38 125 GLN B CA 1
ATOM 2773 C C . GLN B 1 125 ? -13.523 23.797 9.602 1 93.38 125 GLN B C 1
ATOM 2775 O O . GLN B 1 125 ? -13.5 24.938 9.125 1 93.38 125 GLN B O 1
ATOM 2780 N N . GLN B 1 126 ? -13.844 22.781 8.898 1 93.75 126 GLN B N 1
ATOM 2781 C CA . GLN B 1 126 ? -14.125 22.844 7.473 1 93.75 126 GLN B CA 1
ATOM 2782 C C . GLN B 1 126 ? -12.984 23.531 6.715 1 93.75 126 GLN B C 1
ATOM 2784 O O . GLN B 1 126 ? -13.219 24.438 5.926 1 93.75 126 GLN B O 1
ATOM 2789 N N . ARG B 1 127 ? -11.836 23.141 7.074 1 90.88 127 ARG B N 1
ATOM 2790 C CA . ARG B 1 127 ? -10.617 23.656 6.457 1 90.88 127 ARG B CA 1
ATOM 2791 C C . ARG B 1 127 ? -9.422 22.75 6.762 1 90.88 127 ARG B C 1
ATOM 2793 O O . ARG B 1 127 ? -9.281 22.25 7.883 1 90.88 127 ARG B O 1
ATOM 2800 N N . GLY B 1 128 ? -8.609 22.516 5.762 1 90.56 128 GLY B N 1
ATOM 2801 C CA . GLY B 1 128 ? -7.406 21.719 5.961 1 90.56 128 GLY B CA 1
ATOM 2802 C C . GLY B 1 128 ? -6.727 21.344 4.66 1 90.56 128 GLY B C 1
ATOM 2803 O O . GLY B 1 128 ? -7.367 21.281 3.611 1 90.56 128 GLY B O 1
ATOM 2804 N N . SER B 1 129 ? -5.426 21.203 4.746 1 88.56 129 SER B N 1
ATOM 2805 C CA . SER B 1 129 ? -4.617 20.75 3.619 1 88.56 129 SER B CA 1
ATOM 2806 C C . SER B 1 129 ? -3.605 19.688 4.047 1 88.56 129 SER B C 1
ATOM 2808 O O . SER B 1 129 ? -2.9 19.875 5.043 1 88.56 129 SER B O 1
ATOM 2810 N N . ILE B 1 130 ? -3.621 18.625 3.307 1 91.75 130 ILE B N 1
ATOM 2811 C CA . ILE B 1 130 ? -2.725 17.516 3.602 1 91.75 130 ILE B CA 1
ATOM 2812 C C . ILE B 1 130 ? -1.839 17.219 2.391 1 91.75 130 ILE B C 1
ATOM 2814 O O . ILE B 1 130 ? -2.318 17.203 1.255 1 91.75 130 ILE B O 1
ATOM 2818 N N . VAL B 1 131 ? -0.56 17.078 2.648 1 88.81 131 VAL B N 1
ATOM 2819 C CA . VAL B 1 131 ? 0.383 16.656 1.622 1 88.81 131 VAL B CA 1
ATOM 2820 C C . VAL B 1 131 ? 1.074 15.359 2.064 1 88.81 131 VAL B C 1
ATOM 2822 O O . VAL B 1 131 ? 1.748 15.336 3.098 1 88.81 131 VAL B O 1
ATOM 2825 N N . ASN B 1 132 ? 0.826 14.328 1.346 1 91.25 132 ASN B N 1
ATOM 2826 C CA . ASN B 1 132 ? 1.557 13.078 1.5 1 91.25 132 ASN B CA 1
ATOM 2827 C C . ASN B 1 132 ? 2.734 12.992 0.532 1 91.25 132 ASN B C 1
ATOM 2829 O O . ASN B 1 132 ? 2.551 13.086 -0.683 1 91.25 132 ASN B O 1
ATOM 2833 N N . VAL B 1 133 ? 3.918 12.82 1.071 1 85.88 133 VAL B N 1
ATOM 2834 C CA . VAL B 1 133 ? 5.109 12.789 0.228 1 85.88 133 VAL B CA 1
ATOM 2835 C C . VAL B 1 133 ? 5.352 11.375 -0.281 1 85.88 133 VAL B C 1
ATOM 2837 O O . VAL B 1 133 ? 5.68 10.477 0.499 1 85.88 133 VAL B O 1
ATOM 2840 N N . GLY B 1 134 ? 5.098 11.266 -1.565 1 80.5 134 GLY B N 1
ATOM 2841 C CA . GLY B 1 134 ? 5.371 10 -2.238 1 80.5 134 GLY B CA 1
ATOM 2842 C C . GLY B 1 134 ? 6.781 9.914 -2.789 1 80.5 134 GLY B C 1
ATOM 2843 O O . GLY B 1 134 ? 7.73 10.398 -2.164 1 80.5 134 GLY B O 1
ATOM 2844 N N . SER B 1 135 ? 6.984 9.055 -3.744 1 68 135 SER B N 1
ATOM 2845 C CA . SER B 1 135 ? 8.258 8.883 -4.438 1 68 135 SER B CA 1
ATOM 2846 C C . SER B 1 135 ? 8.047 8.469 -5.891 1 68 135 SER B C 1
ATOM 2848 O O . SER B 1 135 ? 7.309 7.52 -6.168 1 68 135 SER B O 1
ATOM 2850 N N . ILE B 1 136 ? 8.641 9.266 -6.734 1 57 136 ILE B N 1
ATOM 2851 C CA . ILE B 1 136 ? 8.531 8.898 -8.141 1 57 136 ILE B CA 1
ATOM 2852 C C . ILE B 1 136 ? 9.242 7.566 -8.383 1 57 136 ILE B C 1
ATOM 2854 O O . ILE B 1 136 ? 8.719 6.699 -9.086 1 57 136 ILE B O 1
ATOM 2858 N N . ILE B 1 137 ? 10.359 7.52 -7.863 1 60.22 137 ILE B N 1
ATOM 2859 C CA . ILE B 1 137 ? 11.133 6.293 -8.047 1 60.22 137 ILE B CA 1
ATOM 2860 C C . ILE B 1 137 ? 10.367 5.109 -7.461 1 60.22 137 ILE B C 1
ATOM 2862 O O . ILE B 1 137 ? 10.336 4.027 -8.047 1 60.22 137 ILE B O 1
ATOM 2866 N N . GLY B 1 138 ? 9.719 5.445 -6.469 1 64.44 138 GLY B N 1
ATOM 2867 C CA . GLY B 1 138 ? 8.898 4.406 -5.863 1 64.44 138 GLY B CA 1
ATOM 2868 C C . GLY B 1 138 ? 7.703 4.02 -6.707 1 64.44 138 GLY B C 1
ATOM 2869 O O . GLY B 1 138 ? 7.367 2.838 -6.816 1 64.44 138 GLY B O 1
ATOM 2870 N N . LEU B 1 139 ? 7.219 4.953 -7.383 1 64.88 139 LEU B N 1
ATOM 2871 C CA . LEU B 1 139 ? 6.02 4.707 -8.172 1 64.88 139 LEU B CA 1
ATOM 2872 C C . LEU B 1 139 ? 6.367 4.035 -9.5 1 64.88 139 LEU B C 1
ATOM 2874 O O . LEU B 1 139 ? 5.621 3.184 -9.984 1 64.88 139 LEU B O 1
ATOM 2878 N N . LYS B 1 140 ? 7.484 4.441 -9.969 1 68.81 140 LYS B N 1
ATOM 2879 C CA . LYS B 1 140 ? 7.941 3.789 -11.188 1 68.81 140 LYS B CA 1
ATOM 2880 C C . LYS B 1 140 ? 8.398 2.361 -10.906 1 68.81 140 LYS B C 1
ATOM 2882 O O . LYS B 1 140 ? 8.289 1.487 -11.773 1 68.81 140 LYS B O 1
ATOM 2887 N N . GLY B 1 141 ? 8.805 2.168 -9.789 1 74.06 141 GLY B N 1
ATOM 2888 C CA . GLY B 1 141 ? 9.273 0.852 -9.391 1 74.06 141 GLY B CA 1
ATOM 2889 C C . GLY B 1 141 ? 10.688 0.56 -9.836 1 74.06 141 GLY B C 1
ATOM 2890 O O . GLY B 1 141 ? 11 0.653 -11.031 1 74.06 141 GLY B O 1
ATOM 2891 N N . ASN B 1 142 ? 11.57 0.354 -8.867 1 79.81 142 ASN B N 1
ATOM 2892 C CA . ASN B 1 142 ? 12.945 -0.03 -9.172 1 79.81 142 ASN B CA 1
ATOM 2893 C C . ASN B 1 142 ? 13.281 -1.405 -8.602 1 79.81 142 ASN B C 1
ATOM 2895 O O . ASN B 1 142 ? 12.711 -1.819 -7.586 1 79.81 142 ASN B O 1
ATOM 2899 N N . SER B 1 143 ? 14.203 -2.043 -9.422 1 87.75 143 SER B N 1
ATOM 2900 C CA . SER B 1 143 ? 14.688 -3.314 -8.898 1 87.75 143 SER B CA 1
ATOM 2901 C C . SER B 1 143 ? 15.25 -3.152 -7.488 1 87.75 143 SER B C 1
ATOM 2903 O O . SER B 1 143 ? 16.016 -2.215 -7.223 1 87.75 143 SER B O 1
ATOM 2905 N N . GLY B 1 144 ? 14.789 -3.945 -6.637 1 93.31 144 GLY B N 1
ATOM 2906 C CA . GLY B 1 144 ? 15.289 -3.912 -5.27 1 93.31 144 GLY B CA 1
ATOM 2907 C C . GLY B 1 144 ? 14.484 -2.998 -4.363 1 93.31 144 GLY B C 1
ATOM 2908 O O . GLY B 1 144 ? 14.844 -2.797 -3.201 1 93.31 144 GLY B O 1
ATOM 2909 N N . GLN B 1 145 ? 13.398 -2.488 -4.891 1 94.31 145 GLN B N 1
ATOM 2910 C CA . GLN B 1 145 ? 12.586 -1.562 -4.109 1 94.31 145 GLN B CA 1
ATOM 2911 C C . GLN B 1 145 ? 11.109 -1.933 -4.176 1 94.31 145 GLN B C 1
ATOM 2913 O O . GLN B 1 145 ? 10.242 -1.055 -4.199 1 94.31 145 GLN B O 1
ATOM 2918 N N . SER B 1 146 ? 10.828 -3.197 -4.262 1 95.56 146 SER B N 1
ATOM 2919 C CA . SER B 1 146 ? 9.438 -3.627 -4.438 1 95.56 146 SER B CA 1
ATOM 2920 C C . SER B 1 146 ? 8.594 -3.266 -3.223 1 95.56 146 SER B C 1
ATOM 2922 O O . SER B 1 146 ? 7.461 -2.793 -3.367 1 95.56 146 SER B O 1
ATOM 2924 N N . VAL B 1 147 ? 9.188 -3.391 -1.992 1 97.38 147 VAL B N 1
ATOM 2925 C CA . VAL B 1 147 ? 8.43 -3.086 -0.782 1 97.38 147 VAL B CA 1
ATOM 2926 C C . VAL B 1 147 ? 8.25 -1.575 -0.652 1 97.38 147 VAL B C 1
ATOM 2928 O O . VAL B 1 147 ? 7.156 -1.102 -0.333 1 97.38 147 VAL B O 1
ATOM 2931 N N . TYR B 1 148 ? 9.281 -0.895 -0.891 1 95.06 148 TYR B N 1
ATOM 2932 C CA . TYR B 1 148 ? 9.195 0.562 -0.876 1 95.06 148 TYR B CA 1
ATOM 2933 C C . TYR B 1 148 ? 8.164 1.057 -1.888 1 95.06 148 TYR B C 1
ATOM 2935 O O . TYR B 1 148 ? 7.324 1.896 -1.565 1 95.06 148 TYR B O 1
ATOM 2943 N N . SER B 1 149 ? 8.188 0.542 -3.145 1 91.44 149 SER B N 1
ATOM 2944 C CA . SER B 1 149 ? 7.242 0.902 -4.195 1 91.44 149 SER B CA 1
ATOM 2945 C C . SER B 1 149 ? 5.809 0.561 -3.797 1 91.44 149 SER B C 1
ATOM 2947 O O . SER B 1 149 ? 4.875 1.288 -4.137 1 91.44 149 SER B O 1
ATOM 2949 N N . ALA B 1 150 ? 5.68 -0.498 -3.078 1 96.19 150 ALA B N 1
ATOM 2950 C CA . ALA B 1 150 ? 4.363 -0.864 -2.557 1 96.19 150 ALA B CA 1
ATOM 2951 C C . ALA B 1 150 ? 3.83 0.208 -1.611 1 96.19 150 ALA B C 1
ATOM 2953 O O . ALA B 1 150 ? 2.68 0.633 -1.732 1 96.19 150 ALA B O 1
ATOM 2954 N N . SER B 1 151 ? 4.645 0.63 -0.691 1 96.56 151 SER B N 1
ATOM 2955 C CA . SER B 1 151 ? 4.219 1.614 0.298 1 96.56 151 SER B CA 1
ATOM 2956 C C . SER B 1 151 ? 3.873 2.945 -0.36 1 96.56 151 SER B C 1
ATOM 2958 O O . SER B 1 151 ? 2.867 3.57 -0.017 1 96.56 151 SER B O 1
ATOM 2960 N N . LYS B 1 152 ? 4.676 3.299 -1.312 1 91.19 152 LYS B N 1
ATOM 2961 C CA . LYS B 1 152 ? 4.461 4.586 -1.963 1 91.19 152 LYS B CA 1
ATOM 2962 C C . LYS B 1 152 ? 3.283 4.523 -2.932 1 91.19 152 LYS B C 1
ATOM 2964 O O . LYS B 1 152 ? 2.535 5.492 -3.074 1 91.19 152 LYS B O 1
ATOM 2969 N N . GLY B 1 153 ? 3.154 3.4 -3.658 1 89.94 153 GLY B N 1
ATOM 2970 C CA . GLY B 1 153 ? 1.944 3.197 -4.438 1 89.94 153 GLY B CA 1
ATOM 2971 C C . GLY B 1 153 ? 0.683 3.209 -3.596 1 89.94 153 GLY B C 1
ATOM 2972 O O . GLY B 1 153 ? -0.337 3.768 -4.004 1 89.94 153 GLY B O 1
ATOM 2973 N N . GLY B 1 154 ? 0.782 2.586 -2.438 1 94.19 154 GLY B N 1
ATOM 2974 C CA . GLY B 1 154 ? -0.332 2.611 -1.503 1 94.19 154 GLY B CA 1
ATOM 2975 C C . GLY B 1 154 ? -0.702 4.012 -1.053 1 94.19 154 GLY B C 1
ATOM 2976 O O . GLY B 1 154 ? -1.884 4.332 -0.911 1 94.19 154 GLY B O 1
ATOM 2977 N N . LEU B 1 155 ? 0.3 4.773 -0.874 1 93.25 155 LEU B N 1
ATOM 2978 C CA . LEU B 1 155 ? 0.074 6.156 -0.467 1 93.25 155 LEU B CA 1
ATOM 2979 C C . LEU B 1 155 ? -0.729 6.906 -1.522 1 93.25 155 LEU B C 1
ATOM 2981 O O . LEU B 1 155 ? -1.612 7.699 -1.188 1 93.25 155 LEU B O 1
ATOM 2985 N N . VAL B 1 156 ? -0.441 6.656 -2.732 1 86.69 156 VAL B N 1
ATOM 2986 C CA . VAL B 1 156 ? -1.159 7.297 -3.828 1 86.69 156 VAL B CA 1
ATOM 2987 C C . VAL B 1 156 ? -2.625 6.863 -3.809 1 86.69 156 VAL B C 1
ATOM 2989 O O . VAL B 1 156 ? -3.525 7.703 -3.84 1 86.69 156 VAL B O 1
ATOM 2992 N N . GLY B 1 157 ? -2.873 5.562 -3.74 1 88.31 157 GLY B N 1
ATOM 2993 C CA . GLY B 1 157 ? -4.234 5.059 -3.674 1 88.31 157 GLY B CA 1
ATOM 2994 C C . GLY B 1 157 ? -5.008 5.586 -2.48 1 88.31 157 GLY B C 1
ATOM 2995 O O . GLY B 1 157 ? -6.16 6.004 -2.615 1 88.31 157 GLY B O 1
ATOM 2996 N N . PHE B 1 158 ? -4.375 5.629 -1.407 1 94.44 158 PHE B N 1
ATOM 2997 C CA . PHE B 1 158 ? -4.965 6.156 -0.181 1 94.44 158 PHE B CA 1
ATOM 2998 C C . PHE B 1 158 ? -5.375 7.613 -0.359 1 94.44 158 PHE B C 1
ATOM 3000 O O . PHE B 1 158 ? -6.516 7.98 -0.069 1 94.44 158 PHE B O 1
ATOM 3007 N N . SER B 1 159 ? -4.43 8.359 -0.798 1 90.38 159 SER B N 1
ATOM 3008 C CA . SER B 1 159 ? -4.625 9.805 -0.901 1 90.38 159 SER B CA 1
ATOM 3009 C C . SER B 1 159 ? -5.754 10.141 -1.868 1 90.38 159 SER B C 1
ATOM 3011 O O . SER B 1 159 ? -6.551 11.047 -1.609 1 90.38 159 SER B O 1
ATOM 3013 N N . ARG B 1 160 ? -5.809 9.438 -2.936 1 84.56 160 ARG B N 1
ATOM 3014 C CA . ARG B 1 160 ? -6.867 9.664 -3.916 1 84.56 160 ARG B CA 1
ATOM 3015 C C . ARG B 1 160 ? -8.242 9.398 -3.307 1 84.56 160 ARG B C 1
ATOM 3017 O O . ARG B 1 160 ? -9.156 10.211 -3.457 1 84.56 160 ARG B O 1
ATOM 3024 N N . ALA B 1 161 ? -8.359 8.297 -2.65 1 89.94 161 ALA B N 1
ATOM 3025 C CA . ALA B 1 161 ? -9.641 7.941 -2.033 1 89.94 161 ALA B CA 1
ATOM 3026 C C . ALA B 1 161 ? -10.008 8.93 -0.93 1 89.94 161 ALA B C 1
ATOM 3028 O O . ALA B 1 161 ? -11.172 9.336 -0.821 1 89.94 161 ALA B O 1
ATOM 3029 N N . LEU B 1 162 ? -9.062 9.305 -0.184 1 93.25 162 LEU B N 1
ATOM 3030 C CA . LEU B 1 162 ? -9.328 10.227 0.917 1 93.25 162 LEU B CA 1
ATOM 3031 C C . LEU B 1 162 ? -9.75 11.594 0.394 1 93.25 162 LEU B C 1
ATOM 3033 O O . LEU B 1 162 ? -10.641 12.234 0.961 1 93.25 162 LEU B O 1
ATOM 3037 N N . ALA B 1 163 ? -9.055 12.039 -0.657 1 89.25 163 ALA B N 1
ATOM 3038 C CA . ALA B 1 163 ? -9.406 13.32 -1.27 1 89.25 163 ALA B CA 1
ATOM 3039 C C . ALA B 1 163 ? -10.891 13.352 -1.64 1 89.25 163 ALA B C 1
ATOM 3041 O O . ALA B 1 163 ? -11.578 14.336 -1.364 1 89.25 163 ALA B O 1
ATOM 3042 N N . LYS B 1 164 ? -11.367 12.289 -2.229 1 85.5 164 LYS B N 1
ATOM 3043 C CA . LYS B 1 164 ? -12.773 12.195 -2.596 1 85.5 164 LYS B CA 1
ATOM 3044 C C . LYS B 1 164 ? -13.664 12.188 -1.357 1 85.5 164 LYS B C 1
ATOM 3046 O O . LYS B 1 164 ? -14.719 12.828 -1.338 1 85.5 164 LYS B O 1
ATOM 3051 N N . GLU B 1 165 ? -13.258 11.57 -0.366 1 91.12 165 GLU B N 1
ATOM 3052 C CA . GLU B 1 165 ? -14.039 11.398 0.854 1 91.12 165 GLU B CA 1
ATOM 3053 C C . GLU B 1 165 ? -14.266 12.734 1.558 1 91.12 165 GLU B C 1
ATOM 3055 O O . GLU B 1 165 ? -15.336 12.969 2.121 1 91.12 165 GLU B O 1
ATOM 3060 N N . VAL B 1 166 ? -13.305 13.617 1.428 1 92 166 VAL B N 1
ATOM 3061 C CA . VAL B 1 166 ? -13.375 14.812 2.262 1 92 166 VAL B CA 1
ATOM 3062 C C . VAL B 1 166 ? -13.578 16.047 1.385 1 92 166 VAL B C 1
ATOM 3064 O O . VAL B 1 166 ? -13.516 17.172 1.869 1 92 166 VAL B O 1
ATOM 3067 N N . ALA B 1 167 ? -13.82 15.859 0.143 1 85.88 167 ALA B N 1
ATOM 3068 C CA . ALA B 1 167 ? -13.953 16.953 -0.824 1 85.88 167 ALA B CA 1
ATOM 3069 C C . ALA B 1 167 ? -15.008 17.953 -0.38 1 85.88 167 ALA B C 1
ATOM 3071 O O . ALA B 1 167 ? -14.82 19.156 -0.5 1 85.88 167 ALA B O 1
ATOM 3072 N N . ARG B 1 168 ? -16.031 17.484 0.202 1 88.5 168 ARG B N 1
ATOM 3073 C CA . ARG B 1 168 ? -17.141 18.344 0.57 1 88.5 168 ARG B CA 1
ATOM 3074 C C . ARG B 1 168 ? -16.875 19.062 1.886 1 88.5 168 ARG B C 1
ATOM 3076 O O . ARG B 1 168 ? -17.625 19.969 2.271 1 88.5 168 ARG B O 1
ATOM 3083 N N . LYS B 1 169 ? -15.828 18.688 2.547 1 91.69 169 LYS B N 1
ATOM 3084 C CA . LYS B 1 169 ? -15.5 19.297 3.838 1 91.69 169 LYS B CA 1
ATOM 3085 C C . LYS B 1 169 ? -14.43 20.375 3.689 1 91.69 169 LYS B C 1
ATOM 3087 O O . LYS B 1 169 ? -13.82 20.781 4.676 1 91.69 169 LYS B O 1
ATOM 3092 N N . LYS B 1 170 ? -14.078 20.766 2.465 1 88.44 170 LYS B N 1
ATOM 3093 C CA . LYS B 1 170 ? -13.102 21.797 2.154 1 88.44 170 LYS B CA 1
ATOM 3094 C C . LYS B 1 170 ? -11.711 21.422 2.66 1 88.44 170 LYS B C 1
ATOM 3096 O O . LYS B 1 170 ? -10.992 22.25 3.213 1 88.44 170 LYS B O 1
ATOM 3101 N N . ILE B 1 171 ? -11.469 20.156 2.668 1 89.94 171 ILE B N 1
ATOM 3102 C CA . ILE B 1 171 ? -10.156 19.625 2.99 1 89.94 171 ILE B CA 1
ATOM 3103 C C . ILE B 1 171 ? -9.484 19.094 1.723 1 89.94 171 ILE B C 1
ATOM 3105 O O . ILE B 1 171 ? -10.102 18.359 0.95 1 89.94 171 ILE B O 1
ATOM 3109 N N . ARG B 1 172 ? -8.25 19.516 1.498 1 85.5 172 ARG B N 1
ATOM 3110 C CA . ARG B 1 172 ? -7.492 19.062 0.338 1 85.5 172 ARG B CA 1
ATOM 3111 C C . ARG B 1 172 ? -6.477 17.984 0.73 1 85.5 172 ARG B C 1
ATOM 3113 O O . ARG B 1 172 ? -5.832 18.094 1.775 1 85.5 172 ARG B O 1
ATOM 3120 N N . VAL B 1 173 ? -6.426 16.953 -0.067 1 89.12 173 VAL B N 1
ATOM 3121 C CA . VAL B 1 173 ? -5.445 15.883 0.116 1 89.12 173 VAL B CA 1
ATOM 3122 C C . VAL B 1 173 ? -4.633 15.695 -1.166 1 89.12 173 VAL B C 1
ATOM 3124 O O . VAL B 1 173 ? -5.195 15.414 -2.227 1 89.12 173 VAL B O 1
ATOM 3127 N N . ASN B 1 174 ? -3.264 15.883 -1.028 1 81.56 174 ASN B N 1
ATOM 3128 C CA . ASN B 1 174 ? -2.389 15.781 -2.191 1 81.56 174 ASN B CA 1
ATOM 3129 C C . ASN B 1 174 ? -1.217 14.844 -1.934 1 81.56 174 ASN B C 1
ATOM 3131 O O . ASN B 1 174 ? -0.82 14.641 -0.785 1 81.56 174 ASN B O 1
ATOM 3135 N N . VAL B 1 175 ? -0.857 14.18 -3.01 1 82.88 175 VAL B N 1
ATOM 3136 C CA . VAL B 1 175 ? 0.38 13.406 -2.988 1 82.88 175 VAL B CA 1
ATOM 3137 C C . VAL B 1 175 ? 1.426 14.078 -3.875 1 82.88 175 VAL B C 1
ATOM 3139 O O . VAL B 1 175 ? 1.119 14.516 -4.988 1 82.88 175 VAL B O 1
ATOM 3142 N N . VAL B 1 176 ? 2.596 14.203 -3.32 1 73.88 176 VAL B N 1
ATOM 3143 C CA . VAL B 1 176 ? 3.701 14.727 -4.113 1 73.88 176 VAL B CA 1
ATOM 3144 C C . VAL B 1 176 ? 4.73 13.617 -4.355 1 73.88 176 VAL B C 1
ATOM 3146 O O . VAL B 1 176 ? 5.082 12.875 -3.436 1 73.88 176 VAL B O 1
ATOM 3149 N N . ALA B 1 177 ? 4.906 13.289 -5.539 1 63.91 177 ALA B N 1
ATOM 3150 C CA . ALA B 1 177 ? 5.883 12.258 -5.891 1 63.91 177 ALA B CA 1
ATOM 3151 C C . ALA B 1 177 ? 7.184 12.891 -6.387 1 63.91 177 ALA B C 1
ATOM 3153 O O . ALA B 1 177 ? 7.305 13.234 -7.562 1 63.91 177 ALA B O 1
ATOM 3154 N N . PRO B 1 178 ? 8.086 13.125 -5.438 1 56.22 178 PRO B N 1
ATOM 3155 C CA . PRO B 1 178 ? 9.305 13.859 -5.797 1 56.22 178 PRO B CA 1
ATOM 3156 C C . PRO B 1 178 ? 10.289 13.016 -6.605 1 56.22 178 PRO B C 1
ATOM 3158 O O . PRO B 1 178 ? 10.445 11.82 -6.34 1 56.22 178 PRO B O 1
ATOM 3161 N N . ASP B 1 179 ? 10.531 13.344 -7.801 1 51.56 179 ASP B N 1
ATOM 3162 C CA . ASP B 1 179 ? 11.758 12.828 -8.406 1 51.56 179 ASP B CA 1
ATOM 3163 C C . ASP B 1 179 ? 12.984 13.555 -7.852 1 51.56 179 ASP B C 1
ATOM 3165 O O . ASP B 1 179 ? 14.07 12.977 -7.785 1 51.56 179 ASP B O 1
ATOM 3169 N N . ASP B 1 180 ? 12.812 14.891 -7.555 1 47.09 180 ASP B N 1
ATOM 3170 C CA . ASP B 1 180 ? 13.852 15.781 -7.051 1 47.09 180 ASP B CA 1
ATOM 3171 C C . ASP B 1 180 ? 13.297 16.719 -5.984 1 47.09 180 ASP B C 1
ATOM 3173 O O . ASP B 1 180 ? 12.117 17.078 -6.012 1 47.09 180 ASP B O 1
ATOM 3177 N N . LEU B 1 181 ? 14.047 16.859 -4.855 1 47.09 181 LEU B N 1
ATOM 3178 C CA . LEU B 1 181 ? 13.703 17.703 -3.719 1 47.09 181 LEU B CA 1
ATOM 3179 C C . LEU B 1 181 ? 13.125 19.031 -4.184 1 47.09 181 LEU B C 1
ATOM 3181 O O . LEU B 1 181 ? 12.172 19.547 -3.594 1 47.09 181 LEU B O 1
ATOM 3185 N N . LYS B 1 182 ? 13.711 19.562 -5.148 1 43.38 182 LYS B N 1
ATOM 3186 C CA . LYS B 1 182 ? 13.281 20.875 -5.629 1 43.38 182 LYS B CA 1
ATOM 3187 C C . LYS B 1 182 ? 11.844 20.828 -6.129 1 43.38 182 LYS B C 1
ATOM 3189 O O . LYS B 1 182 ? 11.078 21.781 -5.914 1 43.38 182 LYS B O 1
ATOM 3194 N N . LEU B 1 183 ? 11.508 19.688 -6.691 1 46.41 183 LEU B N 1
ATOM 3195 C CA . LEU B 1 183 ? 10.156 19.562 -7.219 1 46.41 183 LEU B CA 1
ATOM 3196 C C . LEU B 1 183 ? 9.141 19.453 -6.082 1 46.41 183 LEU B C 1
ATOM 3198 O O . LEU B 1 183 ? 8.047 20 -6.172 1 46.41 183 LEU B O 1
ATOM 3202 N N . VAL B 1 184 ? 9.633 18.875 -5.086 1 49.94 184 VAL B N 1
ATOM 3203 C CA . VAL B 1 184 ? 8.727 18.734 -3.955 1 49.94 184 VAL B CA 1
ATOM 3204 C C . VAL B 1 184 ? 8.398 20.125 -3.381 1 49.94 184 VAL B C 1
ATOM 3206 O O . VAL B 1 184 ? 7.238 20.422 -3.111 1 49.94 184 VAL B O 1
ATOM 3209 N N . LEU B 1 185 ? 9.398 20.906 -3.377 1 45.75 185 LEU B N 1
ATOM 3210 C CA . LEU B 1 185 ? 9.227 22.219 -2.779 1 45.75 185 LEU B CA 1
ATOM 3211 C C . LEU B 1 185 ? 8.336 23.094 -3.656 1 45.75 185 LEU B C 1
ATOM 3213 O O . LEU B 1 185 ? 7.477 23.828 -3.148 1 45.75 185 LEU B O 1
ATOM 3217 N N . CYS B 1 186 ? 8.555 22.938 -4.906 1 43.41 186 CYS B N 1
ATOM 3218 C CA . CYS B 1 186 ? 7.746 23.734 -5.828 1 43.41 186 CYS B CA 1
ATOM 3219 C C . CYS B 1 186 ? 6.281 23.312 -5.75 1 43.41 186 CYS B C 1
ATOM 3221 O O . CYS B 1 186 ? 5.391 24.172 -5.777 1 43.41 186 CYS B O 1
ATOM 3223 N N . LEU B 1 187 ? 6.18 22.078 -5.613 1 50.12 187 LEU B N 1
ATOM 3224 C CA . LEU B 1 187 ? 4.812 21.578 -5.555 1 50.12 187 LEU B CA 1
ATOM 3225 C C . LEU B 1 187 ? 4.133 22 -4.258 1 50.12 187 LEU B C 1
ATOM 3227 O O . LEU B 1 187 ? 2.957 22.375 -4.258 1 50.12 187 LEU B O 1
ATOM 3231 N N . PHE B 1 188 ? 4.934 22 -3.324 1 48.88 188 PHE B N 1
ATOM 3232 C CA . PHE B 1 188 ? 4.398 22.453 -2.043 1 48.88 188 PHE B CA 1
ATOM 3233 C C . PHE B 1 188 ? 3.994 23.922 -2.104 1 48.88 188 PHE B C 1
ATOM 3235 O O . PHE B 1 188 ? 2.965 24.312 -1.552 1 48.88 188 PHE B O 1
ATOM 3242 N N . LEU B 1 189 ? 4.828 24.672 -2.791 1 42.31 189 LEU B N 1
ATOM 3243 C CA . LEU B 1 189 ? 4.531 26.078 -2.941 1 42.31 189 LEU B CA 1
ATOM 3244 C C . LEU B 1 189 ? 3.238 26.297 -3.727 1 42.31 189 LEU B C 1
ATOM 3246 O O . LEU B 1 189 ? 2.426 27.156 -3.379 1 42.31 189 LEU B O 1
ATOM 3250 N N . ARG B 1 190 ? 3.107 25.5 -4.668 1 45.31 190 ARG B N 1
ATOM 3251 C CA . ARG B 1 190 ? 1.919 25.625 -5.504 1 45.31 190 ARG B CA 1
ATOM 3252 C C . ARG B 1 190 ? 0.667 25.203 -4.742 1 45.31 190 ARG B C 1
ATOM 3254 O O . ARG B 1 190 ? -0.378 25.859 -4.852 1 45.31 190 ARG B O 1
ATOM 3261 N N . LEU B 1 191 ? 0.844 24.188 -4.008 1 49.06 191 LEU B N 1
ATOM 3262 C CA . LEU B 1 191 ? -0.291 23.719 -3.219 1 49.06 191 LEU B CA 1
ATOM 3263 C C . LEU B 1 191 ? -0.686 24.75 -2.17 1 49.06 191 LEU B C 1
ATOM 3265 O O . LEU B 1 191 ? -1.874 24.969 -1.925 1 49.06 191 LEU B O 1
ATOM 3269 N N . HIS B 1 192 ? 0.278 25.344 -1.612 1 48.09 192 HIS B N 1
ATOM 3270 C CA . HIS B 1 192 ? 0.02 26.438 -0.665 1 48.09 192 HIS B CA 1
ATOM 3271 C C . HIS B 1 192 ? -0.671 27.609 -1.345 1 48.09 192 HIS B C 1
ATOM 3273 O O . HIS B 1 192 ? -1.59 28.203 -0.778 1 48.09 192 HIS B O 1
ATOM 3279 N N . LEU B 1 193 ? -0.117 27.844 -2.541 1 42.69 193 LEU B N 1
ATOM 3280 C CA . LEU B 1 193 ? -0.699 28.953 -3.291 1 42.69 193 LEU B CA 1
ATOM 3281 C C . LEU B 1 193 ? -2.158 28.672 -3.635 1 42.69 193 LEU B C 1
ATOM 3283 O O . LEU B 1 193 ? -2.994 29.578 -3.602 1 42.69 193 LEU B O 1
ATOM 3287 N N . LEU B 1 194 ? -2.312 27.438 -3.969 1 41.78 194 LEU B N 1
ATOM 3288 C CA . LEU B 1 194 ? -3.678 27.062 -4.328 1 41.78 194 LEU B CA 1
ATOM 3289 C C . LEU B 1 194 ? -4.602 27.172 -3.119 1 41.78 194 LEU B C 1
ATOM 3291 O O . LEU B 1 194 ? -5.77 27.547 -3.256 1 41.78 194 LEU B O 1
ATOM 3295 N N . GLN B 1 195 ? -4.172 26.797 -2.033 1 45.5 195 GLN B N 1
ATOM 3296 C CA . GLN B 1 195 ? -4.957 26.969 -0.817 1 45.5 195 GLN B CA 1
ATOM 3297 C C . GLN B 1 195 ? -5.262 28.438 -0.562 1 45.5 195 GLN B C 1
ATOM 3299 O O . GLN B 1 195 ? -6.359 28.781 -0.114 1 45.5 195 GLN B O 1
ATOM 3304 N N . SER B 1 196 ? -4.281 29.172 -0.946 1 43.19 196 SER B N 1
ATOM 3305 C CA . SER B 1 196 ? -4.484 30.609 -0.77 1 43.19 196 SER B CA 1
ATOM 3306 C C . SER B 1 196 ? -5.398 31.172 -1.85 1 43.19 196 SER B C 1
ATOM 3308 O O . SER B 1 196 ? -6.121 32.156 -1.613 1 43.19 196 SER B O 1
ATOM 3310 N N . LEU B 1 197 ? -5.352 30.531 -3.088 1 38.62 197 LEU B N 1
ATOM 3311 C CA . LEU B 1 197 ? -6.156 31.016 -4.203 1 38.62 197 LEU B CA 1
ATOM 3312 C C . LEU B 1 197 ? -7.59 30.516 -4.105 1 38.62 197 LEU B C 1
ATOM 3314 O O . LEU B 1 197 ? -8.492 31.047 -4.754 1 38.62 197 LEU B O 1
ATOM 3318 N N . GLU B 1 198 ? -7.887 29.312 -3.766 1 41.66 198 GLU B N 1
ATOM 3319 C CA . GLU B 1 198 ? -9.266 28.859 -3.684 1 41.66 198 GLU B CA 1
ATOM 3320 C C . GLU B 1 198 ? -10.156 29.906 -3.008 1 41.66 198 GLU B C 1
ATOM 3322 O O . GLU B 1 198 ? -11.383 29.781 -3.012 1 41.66 198 GLU B O 1
ATOM 3327 N N . ASN B 1 199 ? -9.719 30.906 -2.336 1 35.22 199 ASN B N 1
ATOM 3328 C CA . ASN B 1 199 ? -10.625 32 -1.996 1 35.22 199 ASN B CA 1
ATOM 3329 C C . ASN B 1 199 ? -11.047 32.781 -3.236 1 35.22 199 ASN B C 1
ATOM 3331 O O . ASN B 1 199 ? -11.773 33.781 -3.133 1 35.22 199 ASN B O 1
ATOM 3335 N N . THR B 1 200 ? -10.492 32.688 -4.41 1 31.09 200 THR B N 1
ATOM 3336 C CA . THR B 1 200 ? -11.039 33.375 -5.57 1 31.09 200 THR B CA 1
ATOM 3337 C C . THR B 1 200 ? -11.828 32.406 -6.449 1 31.09 200 THR B C 1
ATOM 3339 O O . THR B 1 200 ? -11.594 31.203 -6.434 1 31.09 200 THR B O 1
ATOM 3342 N N . ASP B 1 201 ? -13.141 32.719 -7.086 1 32.56 201 ASP B N 1
ATOM 3343 C CA . ASP B 1 201 ? -14.234 32.094 -7.832 1 32.56 201 ASP B CA 1
ATOM 3344 C C . ASP B 1 201 ? -13.695 31.141 -8.891 1 32.56 201 ASP B C 1
ATOM 3346 O O . ASP B 1 201 ? -14.406 30.234 -9.328 1 32.56 201 ASP B O 1
ATOM 3350 N N . LYS B 1 202 ? -12.695 31.578 -9.633 1 32.06 202 LYS B N 1
ATOM 3351 C CA . LYS B 1 202 ? -12.305 30.859 -10.844 1 32.06 202 LYS B CA 1
ATOM 3352 C C . LYS B 1 202 ? -11.773 29.469 -10.516 1 32.06 202 LYS B C 1
ATOM 3354 O O . LYS B 1 202 ? -11.492 28.672 -11.422 1 32.06 202 LYS B O 1
ATOM 3359 N N . TYR B 1 203 ? -11.281 29.203 -9.414 1 32.03 203 TYR B N 1
ATOM 3360 C CA . TYR B 1 203 ? -10.562 27.984 -9.086 1 32.03 203 TYR B CA 1
ATOM 3361 C C . TYR B 1 203 ? -11.523 26.812 -8.859 1 32.03 203 TYR B C 1
ATOM 3363 O O . TYR B 1 203 ? -11.094 25.703 -8.578 1 32.03 203 TYR B O 1
ATOM 3371 N N . LYS B 1 204 ? -12.703 26.984 -8.883 1 30.2 204 LYS B N 1
ATOM 3372 C CA . LYS B 1 204 ? -13.633 25.859 -8.914 1 30.2 204 LYS B CA 1
ATOM 3373 C C . LYS B 1 204 ? -13.297 24.891 -10.039 1 30.2 204 LYS B C 1
ATOM 3375 O O . LYS B 1 204 ? -13.539 23.688 -9.922 1 30.2 204 LYS B O 1
ATOM 3380 N N . GLU B 1 205 ? -13.062 25.422 -11.164 1 28.38 205 GLU B N 1
ATOM 3381 C CA . GLU B 1 205 ? -12.859 24.562 -12.328 1 28.38 205 GLU B CA 1
ATOM 3382 C C . GLU B 1 205 ? -11.555 23.781 -12.211 1 28.38 205 GLU B C 1
ATOM 3384 O O . GLU B 1 205 ? -11.484 22.609 -12.617 1 28.38 205 GLU B O 1
ATOM 3389 N N . GLU B 1 206 ? -10.43 24.453 -11.844 1 27.09 206 GLU B N 1
ATOM 3390 C CA . GLU B 1 206 ? -9.117 23.812 -11.852 1 27.09 206 GLU B CA 1
ATOM 3391 C C . GLU B 1 206 ? -8.891 23 -10.57 1 27.09 206 GLU B C 1
ATOM 3393 O O . GLU B 1 206 ? -7.766 22.609 -10.281 1 27.09 206 GLU B O 1
ATOM 3398 N N . ASN B 1 207 ? -9.789 23.047 -9.656 1 30.08 207 ASN B N 1
ATOM 3399 C CA . ASN B 1 207 ? -9.742 22.172 -8.484 1 30.08 207 ASN B CA 1
ATOM 3400 C C . ASN B 1 207 ? -9.336 20.75 -8.859 1 30.08 207 ASN B C 1
ATOM 3402 O O . ASN B 1 207 ? -9.523 19.812 -8.078 1 30.08 207 ASN B O 1
ATOM 3406 N N . LYS B 1 208 ? -9.117 20.594 -10.086 1 27.77 208 LYS B N 1
ATOM 3407 C CA . LYS B 1 208 ? -8.539 19.406 -10.711 1 27.77 208 LYS B CA 1
ATOM 3408 C C . LYS B 1 208 ? -7.18 19.078 -10.102 1 27.77 208 LYS B C 1
ATOM 3410 O O . LYS B 1 208 ? -6.422 18.281 -10.664 1 27.77 208 LYS B O 1
ATOM 3415 N N . ILE B 1 209 ? -6.738 19.938 -9.273 1 27.19 209 ILE B N 1
ATOM 3416 C CA . ILE B 1 209 ? -5.469 19.594 -8.648 1 27.19 209 ILE B CA 1
ATOM 3417 C C . ILE B 1 209 ? -5.648 18.375 -7.738 1 27.19 209 ILE B C 1
ATOM 3419 O O . ILE B 1 209 ? -4.691 17.922 -7.109 1 27.19 209 ILE B O 1
ATOM 3423 N N . CYS B 1 210 ? -6.766 18.297 -7.07 1 28.91 210 CYS B N 1
ATOM 3424 C CA . CYS B 1 210 ? -6.75 16.969 -6.469 1 28.91 210 CYS B CA 1
ATOM 3425 C C . CYS B 1 210 ? -6.281 15.922 -7.469 1 28.91 210 CYS B C 1
ATOM 3427 O O . CYS B 1 210 ? -6.301 14.719 -7.176 1 28.91 210 CYS B O 1
ATOM 3429 N N . SER B 1 211 ? -6.719 16.062 -8.727 1 27.17 211 SER B N 1
ATOM 3430 C CA . SER B 1 211 ? -6.656 15.031 -9.758 1 27.17 211 SER B CA 1
ATOM 3431 C C . SER B 1 211 ? -5.273 14.398 -9.82 1 27.17 211 SER B C 1
ATOM 3433 O O . SER B 1 211 ? -4.281 15.016 -9.422 1 27.17 211 SER B O 1
ATOM 3435 N N . HIS B 1 212 ? -5.211 13.172 -9.938 1 27.89 212 HIS B N 1
ATOM 3436 C CA . HIS B 1 212 ? -4.129 12.312 -10.398 1 27.89 212 HIS B CA 1
ATOM 3437 C C . HIS B 1 212 ? -3.312 12.984 -11.492 1 27.89 212 HIS B C 1
ATOM 3439 O O . HIS B 1 212 ? -2.631 12.312 -12.273 1 27.89 212 HIS B O 1
ATOM 3445 N N . ARG B 1 213 ? -3.596 14.195 -11.805 1 25.97 213 ARG B N 1
ATOM 3446 C CA . ARG B 1 213 ? -2.738 14.625 -12.898 1 25.97 213 ARG B CA 1
ATOM 3447 C C . ARG B 1 213 ? -1.265 14.469 -12.539 1 25.97 213 ARG B C 1
ATOM 3449 O O . ARG B 1 213 ? -0.775 15.125 -11.617 1 25.97 213 ARG B O 1
ATOM 3456 N N . TYR B 1 214 ? -0.833 13.359 -12.562 1 27.47 214 TYR B N 1
ATOM 3457 C CA . TYR B 1 214 ? 0.552 13.219 -13 1 27.47 214 TYR B CA 1
ATOM 3458 C C . TYR B 1 214 ? 0.959 14.375 -13.898 1 27.47 214 TYR B C 1
ATOM 3460 O O . TYR B 1 214 ? 0.456 14.508 -15.016 1 27.47 214 TYR B O 1
ATOM 3468 N N . ASP B 1 215 ? 0.866 15.578 -13.453 1 27.97 215 ASP B N 1
ATOM 3469 C CA . ASP B 1 215 ? 1.293 16.672 -14.312 1 27.97 215 ASP B CA 1
ATOM 3470 C C . ASP B 1 215 ? 2.469 16.266 -15.195 1 27.97 215 ASP B C 1
ATOM 3472 O O . ASP B 1 215 ? 3.623 16.312 -14.758 1 27.97 215 ASP B O 1
ATOM 3476 N N . GLU B 1 216 ? 2.266 15.438 -16.016 1 29.67 216 GLU B N 1
ATOM 3477 C CA . GLU B 1 216 ? 3.15 15.227 -17.156 1 29.67 216 GLU B CA 1
ATOM 3478 C C . GLU B 1 216 ? 3.422 16.531 -17.891 1 29.67 216 GLU B C 1
ATOM 3480 O O . GLU B 1 216 ? 4.441 16.672 -18.562 1 29.67 216 GLU B O 1
ATOM 3485 N N . ARG B 1 217 ? 2.473 17.484 -17.875 1 29.28 217 ARG B N 1
ATOM 3486 C CA . ARG B 1 217 ? 2.689 18.719 -18.609 1 29.28 217 ARG B CA 1
ATOM 3487 C C . ARG B 1 217 ? 3.688 19.625 -17.906 1 29.28 217 ARG B C 1
ATOM 3489 O O . ARG B 1 217 ? 4.285 20.5 -18.516 1 29.28 217 ARG B O 1
ATOM 3496 N N . LEU B 1 218 ? 3.637 19.625 -16.688 1 28.3 218 LEU B N 1
ATOM 3497 C CA . LEU B 1 218 ? 4.738 20.375 -16.109 1 28.3 218 LEU B CA 1
ATOM 3498 C C . LEU B 1 218 ? 6.078 19.734 -16.438 1 28.3 218 LEU B C 1
ATOM 3500 O O . LEU B 1 218 ? 7.121 20.391 -16.391 1 28.3 218 LEU B O 1
ATOM 3504 N N . GLU B 1 219 ? 6.07 18.453 -16.641 1 28.8 219 GLU B N 1
ATOM 3505 C CA . GLU B 1 219 ? 7.305 17.875 -17.156 1 28.8 219 GLU B CA 1
ATOM 3506 C C . GLU B 1 219 ? 7.613 18.391 -18.562 1 28.8 219 GLU B C 1
ATOM 3508 O O . GLU B 1 219 ? 8.773 18.641 -18.891 1 28.8 219 GLU B O 1
ATOM 3513 N N . ARG B 1 220 ? 6.648 18.328 -19.344 1 28.42 220 ARG B N 1
ATOM 3514 C CA . ARG B 1 220 ? 7.066 18.641 -20.703 1 28.42 220 ARG B CA 1
ATOM 3515 C C . ARG B 1 220 ? 7.383 20.125 -20.844 1 28.42 220 ARG B C 1
ATOM 3517 O O . ARG B 1 220 ? 8.305 20.5 -21.562 1 28.42 220 ARG B O 1
ATOM 3524 N N . ARG B 1 221 ? 6.559 21.031 -20.625 1 27.62 221 ARG B N 1
ATOM 3525 C CA . ARG B 1 221 ? 6.852 22.359 -21.156 1 27.62 221 ARG B CA 1
ATOM 3526 C C . ARG B 1 221 ? 7.996 23.016 -20.375 1 27.62 221 ARG B C 1
ATOM 3528 O O . ARG B 1 221 ? 8.938 23.531 -20.984 1 27.62 221 ARG B O 1
ATOM 3535 N N . ARG B 1 222 ? 7.766 23.453 -19.109 1 28.39 222 ARG B N 1
ATOM 3536 C CA . ARG B 1 222 ? 8.617 24.5 -18.531 1 28.39 222 ARG B CA 1
ATOM 3537 C C . ARG B 1 222 ? 9.906 23.891 -17.984 1 28.39 222 ARG B C 1
ATOM 3539 O O . ARG B 1 222 ? 10.805 24.625 -17.562 1 28.39 222 ARG B O 1
ATOM 3546 N N . TYR B 1 223 ? 9.836 22.672 -17.734 1 28.47 223 TYR B N 1
ATOM 3547 C CA . TYR B 1 223 ? 11.188 22.312 -17.312 1 28.47 223 TYR B CA 1
ATOM 3548 C C . TYR B 1 223 ? 12.18 22.516 -18.4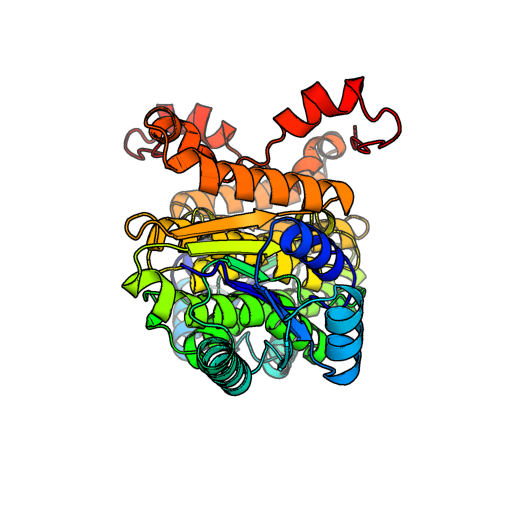53 1 28.47 223 TYR B C 1
ATOM 3550 O O . TYR B 1 223 ? 13.391 22.578 -18.234 1 28.47 223 TYR B O 1
ATOM 3558 N N . LYS B 1 224 ? 11.844 22.297 -19.656 1 30.3 224 LYS B N 1
ATOM 3559 C CA . LYS B 1 224 ? 12.82 22.484 -20.719 1 30.3 224 LYS B CA 1
ATOM 3560 C C . LYS B 1 224 ? 13.445 23.875 -20.656 1 30.3 224 LYS B C 1
ATOM 3562 O O . LYS B 1 224 ? 14.633 24.047 -20.922 1 30.3 224 LYS B O 1
ATOM 3567 N N . GLU B 1 225 ? 12.719 24.844 -20.672 1 28.73 225 GLU B N 1
ATOM 3568 C CA . GLU B 1 225 ? 13.367 26.141 -20.812 1 28.73 225 GLU B CA 1
ATOM 3569 C C . GLU B 1 225 ? 14.211 26.469 -19.578 1 28.73 225 GLU B C 1
ATOM 3571 O O . GLU B 1 225 ? 15.32 27 -19.703 1 28.73 225 GLU B O 1
ATOM 3576 N N . LYS B 1 226 ? 13.711 26.344 -18.281 1 28.61 226 LYS B N 1
ATOM 3577 C CA . LYS B 1 226 ? 14.516 26.969 -17.234 1 28.61 226 LYS B CA 1
ATOM 3578 C C . LYS B 1 226 ? 15.477 25.969 -16.609 1 28.61 226 LYS B C 1
ATOM 3580 O O . LYS B 1 226 ? 16.531 26.359 -16.094 1 28.61 226 LYS B O 1
ATOM 3585 N N . TYR B 1 227 ? 15.211 24.641 -16.359 1 27.05 227 TYR B N 1
ATOM 3586 C CA . TYR B 1 227 ? 16.312 23.859 -15.828 1 27.05 227 TYR B CA 1
ATOM 3587 C C . TYR B 1 227 ? 16.797 22.828 -16.844 1 27.05 227 TYR B C 1
ATOM 3589 O O . TYR B 1 227 ? 16.203 21.75 -16.969 1 27.05 227 TYR B O 1
ATOM 3597 N N . PRO B 1 228 ? 17.672 23 -17.734 1 26.23 228 PRO B N 1
ATOM 3598 C CA . PRO B 1 228 ? 18.297 22.188 -18.766 1 26.23 228 PRO B CA 1
ATOM 3599 C C . PRO B 1 228 ? 18.797 20.844 -18.234 1 26.23 228 PRO B C 1
ATOM 3601 O O . PRO B 1 228 ? 18.828 19.859 -18.969 1 26.23 228 PRO B O 1
ATOM 3604 N N . ALA B 1 229 ? 19.422 20.781 -17.094 1 25.47 229 ALA B N 1
ATOM 3605 C CA . ALA B 1 229 ? 20.266 19.641 -16.797 1 25.47 229 ALA B CA 1
ATOM 3606 C C . ALA B 1 229 ? 19.422 18.438 -16.344 1 25.47 229 ALA B C 1
ATOM 3608 O O . ALA B 1 229 ? 19.953 17.375 -16.031 1 25.47 229 ALA B O 1
ATOM 3609 N N . TRP B 1 230 ? 18.344 18.594 -15.859 1 24.88 230 TRP B N 1
ATOM 3610 C CA . TRP B 1 230 ? 17.656 17.453 -15.281 1 24.88 230 TRP B CA 1
ATOM 3611 C C . TRP B 1 230 ? 17.172 16.5 -16.375 1 24.88 230 TRP B C 1
ATOM 3613 O O . TRP B 1 230 ? 16.453 16.906 -17.281 1 24.88 230 TRP B O 1
ATOM 3623 N N . GLU B 1 231 ? 18.016 15.562 -16.781 1 23.84 231 GLU B N 1
ATOM 3624 C CA . GLU B 1 231 ? 17.766 14.508 -17.766 1 23.84 231 GLU B CA 1
ATOM 3625 C C . GLU B 1 231 ? 16.609 13.609 -17.328 1 23.84 231 GLU B C 1
ATOM 3627 O O . GLU B 1 231 ? 16.641 13.047 -16.234 1 23.84 231 GLU B O 1
ATOM 3632 N N . VAL B 1 232 ? 15.523 14.023 -17.312 1 26.16 232 VAL B N 1
ATOM 3633 C CA . VAL B 1 232 ? 14.375 13.117 -17.297 1 26.16 232 VAL B CA 1
ATOM 3634 C C . VAL B 1 232 ? 14.656 11.898 -18.172 1 26.16 232 VAL B C 1
ATOM 3636 O O . VAL B 1 232 ? 14.906 12.031 -19.359 1 26.16 232 VAL B O 1
ATOM 3639 N N . TRP B 1 233 ? 15.492 10.953 -17.703 1 23.48 233 TRP B N 1
ATOM 3640 C CA . TRP B 1 233 ? 15.758 9.781 -18.531 1 23.48 233 TRP B CA 1
ATOM 3641 C C . TRP B 1 233 ? 14.461 9.203 -19.094 1 23.48 233 TRP B C 1
ATOM 3643 O O . TRP B 1 233 ? 13.531 8.906 -18.328 1 23.48 233 TRP B O 1
ATOM 3653 N N . ARG B 1 234 ? 13.984 9.633 -20.109 1 23.52 234 ARG B N 1
ATOM 3654 C CA . ARG B 1 234 ? 13.086 9.055 -21.094 1 23.52 234 ARG B CA 1
ATOM 3655 C C . ARG B 1 234 ? 13.508 7.637 -21.453 1 23.52 234 ARG B C 1
ATOM 3657 O O . ARG B 1 234 ? 14.641 7.41 -21.891 1 23.52 234 ARG B O 1
ATOM 3664 N N . THR B 1 235 ? 13.328 6.625 -20.609 1 20.31 235 THR B N 1
ATOM 3665 C CA . THR B 1 235 ? 13.578 5.434 -21.422 1 20.31 235 THR B CA 1
ATOM 3666 C C . THR B 1 235 ? 12.797 5.496 -22.734 1 20.31 235 THR B C 1
ATOM 3668 O O . THR B 1 235 ? 11.57 5.566 -22.719 1 20.31 235 THR B O 1
ATOM 3671 N N . TYR B 1 236 ? 13.242 6.293 -23.594 1 18.22 236 TYR B N 1
ATOM 3672 C CA . TYR B 1 236 ? 13.055 5.945 -25 1 18.22 236 TYR B CA 1
ATOM 3673 C C . TYR B 1 236 ? 13.695 4.598 -25.312 1 18.22 236 TYR B C 1
ATOM 3675 O O . TYR B 1 236 ? 14.758 4.266 -24.781 1 18.22 236 TYR B O 1
#

Sequence (472 aa):
MDKVCAVFGGSRGIGRAVAQLMARKGYRLAIIARNLDVAKAAAGELGGDHLAFSCDVAKEHEVQNTFEEMEKNLGPVNFLVNAAGINRDSLLVRTKTEDMVSQLHTNLLGSMLTCKAAMKTMIQQQRGSIVNVGSIIGLKGNSGQSVYSASKGGLVGFSRALAKEVARKKIRVNVVAPDDLKLVLCLFLRLHLLQSLENTDKYKEENKICSHRYDERLERRRYKEKYPAWEVWRTYMDKVCAVFGGSRGIGRAVAQLMARKGYRLAIIARNLDVAKAAAGELGGDHLAFSCDVAKEHEVQNTFEEMEKNLGPVNFLVNAAGINRDSLLVRTKTEDMVSQLHTNLLGSMLTCKAAMKTMIQQQRGSIVNVGSIIGLKGNSGQSVYSASKGGLVGFSRALAKEVARKKIRVNVVAPDDLKLVLCLFLRLHLLQSLENTDKYKEENKICSHRYDERLERRRYKEKYPAWEVWRTY